Protein AF-X0IQZ0-F1 (afdb_monomer_lite)

Organism: Fusarium odoratissimum (strain NRRL 54006) (NCBI:txid1089451)

Foldseek 3Di:
DDDDDDDDDDDPDPPPDDDDDFQAAPPDFFALCLQVQDFDDADDDDDDDPDAQDDADDPVLVVQLVVCVVVLHQSDPVLQVLLVRVLVRQVVVCVVRVHRQQEFADAEAPGSPDHPCSNVSSCVSNNHHYLAQLPPQQPPDPDPQPSRNFFANHQYLVLLLCVLLVAQDDPPLLGSVNSVVRLVPAAWAWEWEWEAEQFWTKIKTQTGRHSTGHCVPPVPIDIDIDRCLHPVCPVVDVCNLVVLLVVLLVRVLVPDPPDAHQEYTYAYDCSVPPSNVVSNVNSCVSNVNDDPPPDDDDDRDHVVPDDPDDDRHCSNSSSRSVSSSSCSSHPRRHRHDPVSVVVNVVVVVVVVVCLQVQDDWALDLVVVCVSLVPAHWDWDADPVRHITIGGPCPPPPPQQQDWDKAQDPVVNVVRHVQWDWDQDPPRRITTTDDRDPPPLPDDKDWAQDDVVCCVVLCVRPVDWDWDDDPPDRTIITDD

Secondary structure (DSSP, 8-state):
--------------------PPPPBPSSPPPHHHHSPPP-----------SPPPPPPPHHHHHHHHHHHHTT--SSHHHHHHHHHHHHHHHHHHHHTTS---EE--EE---TTS-HHHHHHHHHHTT-EESSGGGSPPP-S-S---TTTT--SSEEHHHHHHHHTT-S--TTTTSHHHHHHHHHHSPPEEEEEEEE-SS-EEEEEEEES-TT-S-SSPTT-EEEEEGGG-GGGSTT-TTHHHHHHHHHHHHHTTSPTTPPP-EEEE-STTTT-HHHHHHHHHHHHHTTSS--TT--S---EEGGGTS----TTTHHHHHHHHHHHHHHHS-TT-BPPTHHHHHHHHHHHHHHHHSS-TT--BSSHHHHHHH-TTS-EEEEE-TTS-EEEEE------TT----EEESSHHHHHHH-TTSEEEE-TTT--EEEE-----------EEESSHHHHHHHHHHHHSS-EEEE-TTSSSEEEE-

Sequence (479 aa):
MRLALLFGLIGSAKASGDYFEPFPTCADCLPASVHDAPGLDSVSRYLPANSPPPPPPSRWEKLRRSFNKKIGRSATPDVGIIATILVSLRDVTSIAVTSPLDRVAVSHFRIQGLAEPDLWDALEYAHIRPWVAAGLPRPKVVLPLPAAGGYPSQLLESYAVFAGHRKGLCKHYKSFWQCAEEQGNVPLETTLVVGITPTDLRGEIIRTRSAFTDLQPRHGDRAFVDLELGLATSEDKPDFWARVTDRLQGFCGTVPEGFRLDTILLTGENATHPAFLQALRSALVGNGYLQRESDSGGKVSFVHEGGAVIDPVFASARGAAQYARWRQEAPIGCEEQDRCEEKRRRQGKHVELRGCLHEELFATEDQCKTYCTANGCTKTKNKDGEERFECDYGERKKGDCSAGIYSGLWQCENRCDGGKCERELGTGDFNCTGCAKEESKCEDGVYDDFDKCFDKCFDNCHQGMCSESAGEDGVTCKC

Radius of gyration: 32.55 Å; chains: 1; bounding box: 83×114×97 Å

pLDDT: mean 73.95, std 19.49, range [26.69, 97.06]

Structure (mmCIF, N/CA/C/O backbone):
data_AF-X0IQZ0-F1
#
_entry.id   AF-X0IQZ0-F1
#
loop_
_atom_site.group_PDB
_atom_site.id
_atom_site.type_symbol
_atom_site.label_atom_id
_atom_site.label_alt_id
_atom_site.label_comp_id
_atom_site.label_asym_id
_atom_site.label_entity_id
_atom_site.label_seq_id
_atom_site.pdbx_PDB_ins_code
_atom_site.Cartn_x
_atom_site.Cartn_y
_atom_site.Cartn_z
_atom_site.occupancy
_atom_site.B_iso_or_equiv
_atom_site.auth_seq_id
_atom_site.auth_comp_id
_atom_site.auth_asym_id
_atom_site.auth_atom_id
_atom_site.pdbx_PDB_model_num
ATOM 1 N N . MET A 1 1 ? -21.103 54.739 -14.583 1.00 32.19 1 MET A N 1
ATOM 2 C CA . MET A 1 1 ? -21.317 55.048 -16.020 1.00 32.19 1 MET A CA 1
ATOM 3 C C . MET A 1 1 ? -19.992 54.806 -16.731 1.00 32.19 1 MET A C 1
ATOM 5 O O . MET A 1 1 ? -19.025 55.355 -16.241 1.00 32.19 1 MET A O 1
ATOM 9 N N . ARG A 1 2 ? -19.787 54.033 -17.800 1.00 30.84 2 ARG A N 1
ATOM 10 C CA . ARG A 1 2 ? -20.546 53.162 -18.724 1.00 30.84 2 ARG A CA 1
ATOM 11 C C . ARG A 1 2 ? -19.474 52.186 -19.274 1.00 30.84 2 ARG A C 1
ATOM 13 O O . ARG A 1 2 ? -18.362 52.625 -19.526 1.00 30.84 2 ARG A O 1
ATOM 20 N N . LEU A 1 3 ? -19.656 50.868 -19.210 1.00 28.95 3 LEU A N 1
ATOM 21 C CA . LEU A 1 3 ? -20.165 50.006 -20.289 1.00 28.95 3 LEU A CA 1
ATOM 22 C C . LEU A 1 3 ? -19.499 50.239 -21.664 1.00 28.95 3 LEU A C 1
ATOM 24 O O . LEU A 1 3 ? -19.819 51.214 -22.337 1.00 28.95 3 LEU A O 1
ATOM 28 N N . ALA A 1 4 ? -18.665 49.291 -22.100 1.00 29.66 4 ALA A N 1
ATOM 29 C CA . ALA A 1 4 ? -18.436 48.987 -23.512 1.00 29.66 4 ALA A CA 1
ATOM 30 C C . ALA A 1 4 ? -18.127 47.486 -23.657 1.00 29.66 4 ALA A C 1
ATOM 32 O O . ALA A 1 4 ? -17.026 47.020 -23.379 1.00 29.66 4 ALA A O 1
ATOM 33 N N . LEU A 1 5 ? -19.175 46.747 -24.024 1.00 32.84 5 LEU A N 1
ATOM 34 C CA . LEU A 1 5 ? -19.163 45.372 -24.510 1.00 32.84 5 LEU A CA 1
ATOM 35 C C . LEU A 1 5 ? -18.523 45.310 -25.899 1.00 32.84 5 LEU A C 1
ATOM 37 O O . LEU A 1 5 ? -18.864 46.129 -26.748 1.00 32.84 5 LEU A O 1
ATOM 41 N N . LEU A 1 6 ? -17.739 44.266 -26.164 1.00 27.91 6 LEU A N 1
ATOM 42 C CA . LEU A 1 6 ? -17.577 43.712 -27.507 1.00 27.91 6 LEU A CA 1
ATOM 43 C C . LEU A 1 6 ? -17.570 42.182 -27.406 1.00 27.91 6 LEU A C 1
ATOM 45 O O . LEU A 1 6 ? -16.614 41.565 -26.947 1.00 27.91 6 LEU A O 1
ATOM 49 N N . PHE A 1 7 ? -18.706 41.604 -27.795 1.00 31.89 7 PHE A N 1
ATOM 50 C CA . PHE A 1 7 ? -18.890 40.187 -28.082 1.00 31.89 7 PHE A CA 1
ATOM 51 C C . PHE A 1 7 ? -18.200 39.848 -29.408 1.00 31.89 7 PHE A C 1
ATOM 53 O O . PHE A 1 7 ? -18.429 40.521 -30.411 1.00 31.89 7 PHE A O 1
ATOM 60 N N . GLY A 1 8 ? -17.417 38.770 -29.415 1.00 26.69 8 GLY A N 1
ATOM 61 C CA . GLY A 1 8 ? -16.809 38.181 -30.605 1.00 26.69 8 GLY A CA 1
ATOM 62 C C . GLY A 1 8 ? -17.030 36.672 -30.623 1.00 26.69 8 GLY A C 1
ATOM 63 O O . GLY A 1 8 ? -16.217 35.923 -30.106 1.00 26.69 8 GLY A O 1
ATOM 64 N N . LEU A 1 9 ? -18.193 36.296 -31.153 1.00 28.69 9 LEU A N 1
ATOM 65 C CA . LEU A 1 9 ? -18.559 35.086 -31.898 1.00 28.69 9 LEU A CA 1
ATOM 66 C C . LEU A 1 9 ? -17.862 33.734 -31.620 1.00 28.69 9 LEU A C 1
ATOM 68 O O . LEU A 1 9 ? -16.687 33.503 -31.879 1.00 28.69 9 LEU A O 1
ATOM 72 N N . ILE A 1 10 ? -18.744 32.810 -31.241 1.00 35.06 10 ILE A N 1
ATOM 73 C CA . ILE A 1 10 ? -18.698 31.348 -31.279 1.00 35.06 10 ILE A CA 1
ATOM 74 C C . ILE A 1 10 ? -18.088 30.823 -32.589 1.00 35.06 10 ILE A C 1
ATOM 76 O O . ILE A 1 10 ? -18.649 31.009 -33.667 1.00 35.06 10 ILE A O 1
ATOM 80 N N . GLY A 1 11 ? -16.993 30.076 -32.460 1.00 26.88 11 GLY A N 1
ATOM 81 C CA . GLY A 1 11 ? -16.549 29.084 -33.432 1.00 26.88 11 GLY A CA 1
ATOM 82 C C . GLY A 1 11 ? -16.586 27.707 -32.779 1.00 26.88 11 GLY A C 1
ATOM 83 O O . GLY A 1 11 ? -15.678 27.341 -32.039 1.00 26.88 11 GLY A O 1
ATOM 84 N N . SER A 1 12 ? -17.655 26.950 -33.024 1.00 39.38 12 SER A N 1
ATOM 85 C CA . SER A 1 12 ? -17.732 25.525 -32.703 1.00 39.38 12 SER A CA 1
ATOM 86 C C . SER A 1 12 ? -16.784 24.753 -33.620 1.00 39.38 12 SER A C 1
ATOM 88 O O . SER A 1 12 ? -17.169 24.337 -34.710 1.00 39.38 12 SER A O 1
ATOM 90 N N . ALA A 1 13 ? -15.541 24.561 -33.187 1.00 31.16 13 ALA A N 1
ATOM 91 C CA . ALA A 1 13 ? -14.642 23.594 -33.795 1.00 31.16 13 ALA A CA 1
ATOM 92 C C . ALA A 1 13 ? -14.794 22.254 -33.065 1.00 31.16 13 ALA A C 1
ATOM 94 O O . ALA A 1 13 ? -14.517 22.139 -31.872 1.00 31.16 13 ALA A O 1
ATOM 95 N N . LYS A 1 14 ? -15.258 21.240 -33.802 1.00 36.72 14 LYS A N 1
ATOM 96 C CA . LYS A 1 14 ? -15.068 19.824 -33.480 1.00 36.72 14 LYS A CA 1
ATOM 97 C C . LYS A 1 14 ? -13.579 19.585 -33.207 1.00 36.72 14 LYS A C 1
ATOM 99 O O . LYS A 1 14 ? -12.796 19.478 -34.144 1.00 36.72 14 LYS A O 1
ATOM 104 N N . ALA A 1 15 ? -13.200 19.491 -31.938 1.00 33.06 15 ALA A N 1
ATOM 105 C CA . ALA A 1 15 ? -11.916 18.941 -31.526 1.00 33.06 15 ALA A CA 1
ATOM 106 C C . ALA A 1 15 ? -12.043 17.411 -31.511 1.00 33.06 15 ALA A C 1
ATOM 108 O O . ALA A 1 15 ? -12.251 16.789 -30.475 1.00 33.06 15 ALA A O 1
ATOM 109 N N . SER A 1 16 ? -12.012 16.814 -32.698 1.00 43.94 16 SER A N 1
ATOM 110 C CA . SER A 1 16 ? -11.821 15.378 -32.881 1.00 43.94 16 SER A CA 1
ATOM 111 C C . SER A 1 16 ? -10.719 15.207 -33.916 1.00 43.94 16 SER A C 1
ATOM 113 O O . SER A 1 16 ? -10.954 15.528 -35.081 1.00 43.94 16 SER A O 1
ATOM 115 N N . GLY A 1 17 ? -9.548 14.714 -33.513 1.00 35.25 17 GLY A N 1
ATOM 116 C CA . GLY A 1 17 ? -8.636 14.101 -34.480 1.00 35.25 17 GLY A CA 1
ATOM 117 C C . GLY A 1 17 ? -7.139 14.327 -34.322 1.00 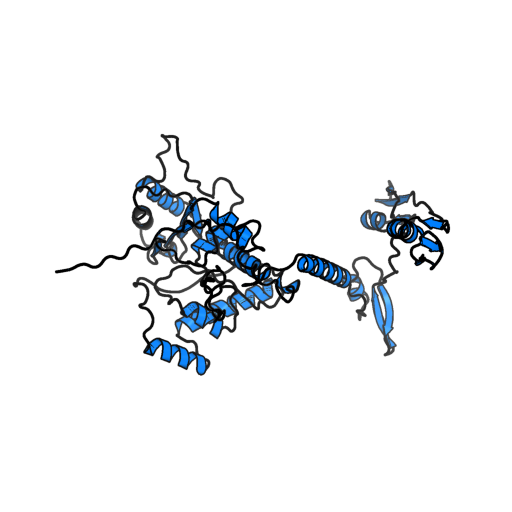35.25 17 GLY A C 1
ATOM 118 O O . GLY A 1 17 ? -6.409 13.611 -34.992 1.00 35.25 17 GLY A O 1
ATOM 119 N N . ASP A 1 18 ? -6.657 15.210 -33.446 1.00 31.75 18 ASP A N 1
ATOM 120 C CA . ASP A 1 18 ? -5.205 15.353 -33.267 1.00 31.75 18 ASP A CA 1
ATOM 121 C C . ASP A 1 18 ? -4.744 14.473 -32.106 1.00 31.75 18 ASP A C 1
ATOM 123 O O . ASP A 1 18 ? -4.726 14.866 -30.938 1.00 31.75 18 ASP A O 1
ATOM 127 N N . TYR A 1 19 ? -4.465 13.219 -32.469 1.00 38.78 19 TYR A N 1
ATOM 128 C CA . TYR A 1 19 ? -3.797 12.220 -31.648 1.00 38.78 19 TYR A CA 1
ATOM 129 C C . TYR A 1 19 ? -2.586 12.849 -30.950 1.00 38.78 19 TYR A C 1
ATOM 131 O O . TYR A 1 19 ? -1.644 13.303 -31.598 1.00 38.78 19 TYR A O 1
ATOM 139 N N . PHE A 1 20 ? -2.628 12.850 -29.617 1.00 41.50 20 PHE A N 1
ATOM 140 C CA . PHE A 1 20 ? -1.457 13.035 -28.768 1.00 41.50 20 PHE A CA 1
ATOM 141 C C . PHE A 1 20 ? -0.321 12.161 -29.314 1.00 41.50 20 PHE A C 1
ATOM 143 O O . PHE A 1 20 ? -0.523 10.959 -29.508 1.00 41.50 20 PHE A O 1
ATOM 150 N N . GLU A 1 21 ? 0.845 12.756 -29.580 1.00 40.72 21 GLU A N 1
ATOM 151 C CA . GLU A 1 21 ? 2.030 12.000 -29.986 1.00 40.72 21 GLU A CA 1
ATOM 152 C C . GLU A 1 21 ? 2.245 10.833 -29.002 1.00 40.72 21 GLU A C 1
ATOM 154 O O . GLU A 1 21 ? 2.189 11.045 -27.781 1.00 40.72 21 GLU A O 1
ATOM 159 N N . PRO A 1 22 ? 2.433 9.594 -29.495 1.00 52.38 22 PRO A N 1
ATOM 160 C CA . PRO A 1 22 ? 2.666 8.450 -28.628 1.00 52.38 22 PRO A CA 1
ATOM 161 C C . PRO A 1 22 ? 3.903 8.714 -27.767 1.00 52.38 22 PRO A C 1
ATOM 163 O O . PRO A 1 22 ? 4.836 9.401 -28.191 1.00 52.38 22 PRO A O 1
ATOM 166 N N . PHE A 1 23 ? 3.919 8.170 -26.545 1.00 46.62 23 PHE A N 1
ATOM 167 C CA . PHE A 1 23 ? 5.141 8.160 -25.744 1.00 46.62 23 PHE A CA 1
ATOM 168 C C . PHE A 1 23 ? 6.299 7.652 -26.616 1.00 46.62 23 PHE A C 1
ATOM 170 O O . PHE A 1 23 ? 6.094 6.728 -27.408 1.00 46.62 23 PHE A O 1
ATOM 177 N N . PRO A 1 24 ? 7.505 8.237 -26.507 1.00 52.47 24 PRO A N 1
ATOM 178 C CA . PRO A 1 24 ? 8.628 7.772 -27.303 1.00 52.47 24 PRO A CA 1
ATOM 179 C C . PRO A 1 24 ? 8.829 6.280 -27.040 1.00 52.47 24 PRO A C 1
ATOM 181 O O . PRO A 1 24 ? 8.778 5.833 -25.896 1.00 52.47 24 PRO A O 1
ATOM 184 N N . THR A 1 25 ? 9.046 5.487 -28.085 1.00 58.09 25 THR A N 1
ATOM 185 C CA . THR A 1 25 ? 9.381 4.076 -27.886 1.00 58.09 25 THR A CA 1
ATOM 186 C C . THR A 1 25 ? 10.684 3.977 -27.106 1.00 58.09 25 THR A C 1
ATOM 188 O O . THR A 1 25 ? 11.602 4.761 -27.366 1.00 58.09 25 THR A O 1
ATOM 191 N N . CYS A 1 26 ? 10.788 3.034 -26.167 1.00 63.12 26 CYS A N 1
ATOM 192 C CA . CYS A 1 26 ? 12.007 2.888 -25.374 1.00 63.12 26 CYS A CA 1
ATOM 193 C C . CYS A 1 26 ? 13.210 2.693 -26.312 1.00 63.12 26 CYS A C 1
ATOM 195 O O . CYS A 1 26 ? 13.163 1.861 -27.224 1.00 63.12 26 CYS A O 1
ATOM 197 N N . ALA A 1 27 ? 14.268 3.488 -26.113 1.00 60.00 27 ALA A N 1
ATOM 198 C CA . ALA A 1 27 ? 15.468 3.430 -26.952 1.00 60.00 27 ALA A CA 1
ATOM 199 C C . ALA A 1 27 ? 16.106 2.031 -26.911 1.00 60.00 27 ALA A C 1
ATOM 201 O O . ALA A 1 27 ? 16.508 1.504 -27.947 1.00 60.00 27 ALA A O 1
ATOM 202 N N . ASP A 1 28 ? 16.075 1.406 -25.731 1.00 67.69 28 ASP A N 1
ATOM 203 C CA . ASP A 1 28 ? 16.585 0.068 -25.469 1.00 67.69 28 ASP A CA 1
ATOM 204 C C . ASP A 1 28 ? 15.523 -0.808 -24.796 1.00 67.69 28 ASP A C 1
ATOM 206 O O . ASP A 1 28 ? 14.676 -0.326 -24.042 1.00 67.69 28 ASP A O 1
ATOM 210 N N . CYS A 1 29 ? 15.590 -2.111 -25.068 1.00 69.94 29 CYS A N 1
ATOM 211 C CA . CYS A 1 29 ? 14.777 -3.118 -24.392 1.00 69.94 29 CYS A CA 1
ATOM 212 C C . CYS A 1 29 ? 15.381 -3.431 -23.022 1.00 69.94 29 CYS A C 1
ATOM 214 O O . CYS A 1 29 ? 16.599 -3.610 -22.927 1.00 69.94 29 CYS A O 1
ATOM 216 N N . LEU A 1 30 ? 14.558 -3.567 -21.981 1.00 63.56 30 LEU A N 1
ATOM 217 C CA . LEU A 1 30 ? 15.073 -3.978 -20.677 1.00 63.56 30 LEU A CA 1
ATOM 218 C C . LEU A 1 30 ? 15.589 -5.432 -20.719 1.00 63.56 30 LEU A C 1
ATOM 220 O O . LEU A 1 30 ? 14.926 -6.301 -21.300 1.00 63.56 30 LEU A O 1
ATOM 224 N N . PRO A 1 31 ? 16.766 -5.718 -20.122 1.00 59.88 31 PRO A N 1
ATOM 225 C CA . PRO A 1 31 ? 17.346 -7.059 -20.111 1.00 59.88 31 PRO A CA 1
ATOM 226 C C . PRO A 1 31 ? 16.483 -8.039 -19.303 1.00 59.88 31 PRO A C 1
ATOM 228 O O . PRO A 1 31 ? 15.840 -7.647 -18.328 1.00 59.88 31 PRO A O 1
ATOM 231 N N . ALA A 1 32 ? 16.511 -9.324 -19.678 1.00 58.88 32 ALA A N 1
ATOM 232 C CA . ALA A 1 32 ? 15.705 -10.375 -19.039 1.00 58.88 32 ALA A CA 1
ATOM 233 C C . ALA A 1 32 ? 15.892 -10.439 -17.509 1.00 58.88 32 ALA A C 1
ATOM 235 O O . ALA A 1 32 ? 14.921 -10.559 -16.774 1.00 58.88 32 ALA A O 1
ATOM 236 N N . SER A 1 33 ? 17.113 -10.222 -17.008 1.00 52.53 33 SER A N 1
ATOM 237 C CA . SER A 1 33 ? 17.410 -10.207 -15.566 1.00 52.53 33 SER A CA 1
ATOM 238 C C . SER A 1 33 ? 16.674 -9.120 -14.772 1.00 52.53 33 SER A C 1
ATOM 240 O O . SER A 1 33 ? 16.460 -9.277 -13.574 1.00 52.53 33 SER A O 1
ATOM 242 N N . VAL A 1 34 ? 16.293 -8.016 -15.419 1.00 54.12 34 VAL A N 1
ATOM 243 C CA . VAL A 1 34 ? 15.504 -6.937 -14.802 1.00 54.12 34 VAL A CA 1
ATOM 244 C C . VAL A 1 34 ? 14.005 -7.198 -14.959 1.00 54.12 34 VAL A C 1
ATOM 246 O O . VAL A 1 34 ? 13.234 -6.784 -14.098 1.00 54.12 34 VAL A O 1
ATOM 249 N N . HIS A 1 35 ? 13.606 -7.883 -16.033 1.00 54.59 35 HIS A N 1
ATOM 250 C CA . HIS A 1 35 ? 12.218 -8.231 -16.343 1.00 54.59 35 HIS A CA 1
ATOM 251 C C . HIS A 1 35 ? 11.691 -9.400 -15.490 1.00 54.59 35 HIS A C 1
ATOM 253 O O . HIS A 1 35 ? 10.546 -9.367 -15.052 1.00 54.59 35 HIS A O 1
ATOM 259 N N . ASP A 1 36 ? 12.529 -10.402 -15.214 1.00 51.91 36 ASP A N 1
ATOM 260 C CA . ASP A 1 36 ? 12.123 -11.668 -14.584 1.00 51.91 36 ASP A CA 1
ATOM 261 C C . ASP A 1 36 ? 12.418 -11.725 -13.071 1.00 51.91 36 ASP A C 1
ATOM 263 O O . ASP A 1 36 ? 12.417 -12.798 -12.465 1.00 51.91 36 ASP A O 1
ATOM 267 N N . ALA A 1 37 ? 12.694 -10.582 -12.435 1.00 43.38 37 ALA A N 1
ATOM 268 C CA . ALA A 1 37 ? 13.040 -10.542 -11.018 1.00 43.38 37 ALA A CA 1
ATOM 269 C C . ALA A 1 37 ? 11.845 -10.973 -10.130 1.00 43.38 37 ALA A C 1
ATOM 271 O O . ALA A 1 37 ? 10.751 -10.412 -10.252 1.00 43.38 37 ALA A O 1
ATOM 272 N N . PRO A 1 38 ? 12.027 -11.934 -9.205 1.00 38.34 38 PRO A N 1
ATOM 273 C CA . PRO A 1 38 ? 10.957 -12.392 -8.322 1.00 38.34 38 PRO A CA 1
ATOM 274 C C . PRO A 1 38 ? 10.583 -11.321 -7.284 1.00 38.34 38 PRO A C 1
ATOM 276 O O . PRO A 1 38 ? 11.445 -10.649 -6.718 1.00 38.34 38 PRO A O 1
ATOM 279 N N . GLY A 1 39 ? 9.284 -11.174 -7.004 1.00 31.81 39 GLY A N 1
ATOM 280 C CA . GLY A 1 39 ? 8.774 -10.328 -5.920 1.00 31.81 39 GLY A CA 1
ATOM 281 C C . GLY A 1 39 ? 8.557 -11.136 -4.640 1.00 31.81 39 GLY A C 1
ATOM 282 O O . GLY A 1 39 ? 7.857 -12.144 -4.698 1.00 31.81 39 GLY A O 1
ATOM 283 N N . LEU A 1 40 ? 9.140 -10.709 -3.512 1.00 34.69 40 LEU A N 1
ATOM 284 C CA . LEU A 1 40 ? 8.998 -11.362 -2.198 1.00 34.69 40 LEU A CA 1
ATOM 285 C C . LEU A 1 40 ? 8.997 -10.361 -1.021 1.00 34.69 40 LEU A C 1
ATOM 287 O O . LEU A 1 40 ? 9.426 -9.215 -1.158 1.00 34.69 40 LEU A O 1
ATOM 291 N N . ASP A 1 41 ? 8.473 -10.842 0.111 1.00 31.88 41 ASP A N 1
ATOM 292 C CA . ASP A 1 41 ? 7.690 -10.127 1.132 1.00 31.88 41 ASP A CA 1
ATOM 293 C C . ASP A 1 41 ? 8.455 -9.429 2.287 1.00 31.88 41 ASP A C 1
ATOM 295 O O . ASP A 1 41 ? 9.661 -9.590 2.467 1.00 31.88 41 ASP A O 1
ATOM 299 N N . SER A 1 42 ? 7.719 -8.630 3.079 1.00 31.33 42 SER A N 1
ATOM 300 C CA . SER A 1 42 ? 8.212 -7.643 4.064 1.00 31.33 42 SER A CA 1
ATOM 301 C C . SER A 1 42 ? 7.882 -7.948 5.540 1.00 31.33 42 SER A C 1
ATOM 303 O O . SER A 1 42 ? 6.862 -8.563 5.832 1.00 31.33 42 SER A O 1
ATOM 305 N N . VAL A 1 43 ? 8.674 -7.382 6.469 1.00 29.33 43 VAL A N 1
ATOM 306 C CA . VAL A 1 43 ? 8.454 -7.325 7.937 1.00 29.33 43 VAL A CA 1
ATOM 307 C C . VAL A 1 43 ? 8.307 -5.859 8.379 1.00 29.33 43 VAL A C 1
ATOM 309 O O . VAL A 1 43 ? 9.049 -5.009 7.890 1.00 29.33 43 VAL A O 1
ATOM 312 N N . SER A 1 44 ? 7.406 -5.551 9.323 1.00 29.89 44 SER A N 1
ATOM 313 C CA . SER A 1 44 ? 7.211 -4.196 9.876 1.00 29.89 44 SER A CA 1
ATOM 314 C C . SER A 1 44 ? 7.350 -4.172 11.405 1.00 29.89 44 SER A C 1
ATOM 316 O O . SER A 1 44 ? 6.785 -5.024 12.092 1.00 29.89 44 SER A O 1
ATOM 318 N N . ARG A 1 45 ? 8.110 -3.216 11.967 1.00 29.47 45 ARG A N 1
ATOM 319 C CA . ARG A 1 45 ? 8.109 -2.917 13.413 1.00 29.47 45 ARG A CA 1
ATOM 320 C C . ARG A 1 45 ? 8.649 -1.506 13.720 1.00 29.47 45 ARG A C 1
ATOM 322 O O . ARG A 1 45 ? 9.688 -1.122 13.196 1.00 29.47 45 ARG A O 1
ATOM 329 N N . TYR A 1 46 ? 7.965 -0.827 14.650 1.00 33.62 46 TYR A N 1
ATOM 330 C CA . TYR A 1 46 ? 8.291 0.434 15.351 1.00 33.62 46 TYR A CA 1
ATOM 331 C C . TYR A 1 46 ? 8.108 1.767 14.609 1.00 33.62 46 TYR A C 1
ATOM 333 O O . TYR A 1 46 ? 9.012 2.199 13.911 1.00 33.62 46 TYR A O 1
ATOM 341 N N . LEU A 1 47 ? 7.023 2.491 14.926 1.00 33.03 47 LEU A N 1
ATOM 342 C CA . LEU A 1 47 ? 6.987 3.959 15.081 1.00 33.03 47 LEU A CA 1
ATOM 343 C C . LEU A 1 47 ? 5.823 4.353 16.029 1.00 33.03 47 LEU A C 1
ATOM 345 O O . LEU A 1 47 ? 4.744 3.772 15.916 1.00 33.03 47 LEU A O 1
ATOM 349 N N . PRO A 1 48 ? 5.994 5.324 16.946 1.00 33.31 48 PRO A N 1
ATOM 350 C CA . PRO A 1 48 ? 4.915 5.845 17.791 1.00 33.31 48 PRO A CA 1
ATOM 351 C C . PRO A 1 48 ? 4.175 7.015 17.107 1.00 33.31 48 PRO A C 1
ATOM 353 O O . PRO A 1 48 ? 4.808 7.883 16.512 1.00 33.31 48 PRO A O 1
ATOM 356 N N . ALA A 1 49 ? 2.842 7.076 17.194 1.00 38.50 49 ALA A N 1
ATOM 357 C CA . ALA A 1 49 ? 2.028 8.145 16.607 1.00 38.50 49 ALA A CA 1
ATOM 358 C C . ALA A 1 49 ? 0.610 8.223 17.209 1.00 38.50 49 ALA A C 1
ATOM 360 O O . ALA A 1 49 ? -0.275 7.468 16.830 1.00 38.50 49 ALA A O 1
ATOM 361 N N . ASN A 1 50 ? 0.396 9.214 18.077 1.00 35.00 50 ASN A N 1
ATOM 362 C CA . ASN A 1 50 ? -0.905 9.842 18.340 1.00 35.00 50 ASN A CA 1
ATOM 363 C C . ASN A 1 50 ? -0.694 11.366 18.253 1.00 35.00 50 ASN A C 1
ATOM 365 O O . ASN A 1 50 ? -0.711 12.084 19.250 1.00 35.00 50 ASN A O 1
ATOM 369 N N . SER A 1 51 ? -0.354 11.877 17.070 1.00 37.69 51 SER A N 1
ATOM 370 C CA . SER A 1 51 ? -0.092 13.306 16.842 1.00 37.69 51 SER A CA 1
ATOM 371 C C . SER A 1 51 ? -0.559 13.694 15.448 1.00 37.69 51 SER A C 1
ATOM 373 O O . SER A 1 51 ? -0.368 12.886 14.550 1.00 37.69 51 SER A O 1
ATOM 375 N N . PRO A 1 52 ? -1.133 14.896 15.242 1.00 50.88 52 PRO A N 1
ATOM 376 C CA . PRO A 1 52 ? -1.554 15.349 13.916 1.00 50.88 52 PRO A CA 1
ATOM 377 C C . PRO A 1 52 ? -0.410 15.210 12.898 1.00 50.88 52 PRO A C 1
ATOM 379 O O . PRO A 1 52 ? 0.752 15.304 13.305 1.00 50.88 52 PRO A O 1
ATOM 382 N N . PRO A 1 53 ? -0.713 15.010 11.596 1.00 56.97 53 PRO A N 1
ATOM 383 C CA . PRO A 1 53 ? 0.321 14.898 10.568 1.00 56.97 53 PRO A CA 1
ATOM 384 C C . PRO A 1 53 ? 1.317 16.055 10.714 1.00 56.97 53 PRO A C 1
ATOM 386 O O . PRO A 1 53 ? 0.864 17.194 10.906 1.00 56.97 53 PRO A O 1
ATOM 389 N N . PRO A 1 54 ? 2.642 15.800 10.671 1.00 65.19 54 PRO A N 1
ATOM 390 C CA . PRO A 1 54 ? 3.625 16.829 10.918 1.00 65.19 54 PRO A CA 1
ATOM 391 C C . PRO A 1 54 ? 3.378 17.966 9.933 1.00 65.19 54 PRO A C 1
ATOM 393 O O . PRO A 1 54 ? 3.106 17.715 8.751 1.00 65.19 54 PRO A O 1
ATOM 396 N N . PRO A 1 55 ? 3.456 19.225 10.394 1.00 73.38 55 PRO A N 1
ATOM 397 C CA . PRO A 1 55 ? 3.408 20.343 9.477 1.00 73.38 55 PRO A CA 1
ATOM 398 C C . PRO A 1 55 ? 4.509 20.169 8.421 1.00 73.38 55 PRO A C 1
ATOM 400 O O . PRO A 1 55 ? 5.560 19.582 8.707 1.00 73.38 55 PRO A O 1
ATOM 403 N N . PRO A 1 56 ? 4.296 20.675 7.195 1.00 76.81 56 PRO A N 1
ATOM 404 C CA . PRO A 1 56 ? 5.325 20.618 6.171 1.00 76.81 56 PRO A CA 1
ATOM 405 C C . PRO A 1 56 ? 6.624 21.220 6.725 1.00 76.81 56 PRO A C 1
ATOM 407 O O . PRO A 1 56 ? 6.574 22.273 7.371 1.00 76.81 56 PRO A O 1
ATOM 410 N N . PRO A 1 57 ? 7.785 20.589 6.469 1.00 79.88 57 PRO A N 1
ATOM 411 C CA . PRO A 1 57 ? 9.023 20.995 7.109 1.00 79.88 57 PRO A CA 1
ATOM 412 C C . PRO A 1 57 ? 9.343 22.449 6.770 1.00 79.88 57 PRO A C 1
ATOM 414 O O . PRO A 1 57 ? 9.271 22.886 5.611 1.00 79.88 57 PRO A O 1
ATOM 417 N N . SER A 1 58 ? 9.720 23.199 7.798 1.00 86.62 58 SER A N 1
ATOM 418 C CA . SER A 1 58 ? 10.172 24.578 7.696 1.00 86.62 58 SER A CA 1
ATOM 419 C C . SER A 1 58 ? 11.406 24.687 6.794 1.00 86.62 58 SER A C 1
ATOM 421 O O . SER A 1 58 ? 12.127 23.719 6.531 1.00 86.62 58 SER A O 1
ATOM 423 N N . ARG A 1 59 ? 11.701 25.902 6.312 1.00 88.25 59 ARG A N 1
ATOM 424 C CA . ARG A 1 59 ? 12.903 26.145 5.491 1.00 88.25 59 ARG A CA 1
ATOM 425 C C . ARG A 1 59 ? 14.188 25.727 6.216 1.00 88.25 59 ARG A C 1
ATOM 427 O O . ARG A 1 59 ? 15.084 25.180 5.580 1.00 88.25 59 ARG A O 1
ATOM 434 N N . TRP A 1 60 ? 14.252 25.946 7.529 1.00 89.50 60 TRP A N 1
ATOM 435 C CA . TRP A 1 60 ? 15.386 25.557 8.366 1.00 89.50 60 TRP A CA 1
ATOM 436 C C . TRP A 1 60 ? 15.531 24.044 8.494 1.00 89.50 60 TRP A C 1
ATOM 438 O O . TRP A 1 60 ? 16.640 23.531 8.368 1.00 89.50 60 TRP A O 1
ATOM 448 N N . GLU A 1 61 ? 14.431 23.315 8.677 1.00 87.56 61 GLU A N 1
ATOM 449 C CA . GLU A 1 61 ? 14.460 21.849 8.715 1.00 87.56 61 GLU A CA 1
ATOM 450 C C . GLU A 1 61 ? 14.889 21.269 7.371 1.00 87.56 61 GLU A C 1
ATOM 452 O O . GLU A 1 61 ? 15.749 20.394 7.333 1.00 87.56 61 GLU A O 1
ATOM 457 N N . LYS A 1 62 ? 14.383 21.809 6.256 1.00 88.12 62 LYS A N 1
ATOM 458 C CA . LYS A 1 62 ? 14.836 21.422 4.910 1.00 88.12 62 LYS A CA 1
ATOM 459 C C . LYS A 1 62 ? 16.337 21.658 4.727 1.00 88.12 62 LYS A C 1
ATOM 461 O O . LYS A 1 62 ? 17.035 20.788 4.207 1.00 88.12 62 LYS A O 1
ATOM 466 N N . LEU A 1 63 ? 16.845 22.805 5.187 1.00 90.50 63 LEU A N 1
ATOM 467 C CA . LEU A 1 63 ? 18.272 23.129 5.136 1.00 90.50 63 LEU A CA 1
ATOM 468 C C . LEU A 1 63 ? 19.098 22.159 5.992 1.00 90.50 63 LEU A C 1
ATOM 470 O O . LEU A 1 63 ? 20.105 21.637 5.520 1.00 90.50 63 LEU A O 1
ATOM 474 N N . ARG A 1 64 ? 18.654 21.872 7.222 1.00 90.69 64 ARG A N 1
ATOM 475 C CA . ARG A 1 64 ? 19.315 20.935 8.140 1.00 90.69 64 ARG A CA 1
ATOM 476 C C . ARG A 1 64 ? 19.353 19.519 7.570 1.00 90.69 64 ARG A C 1
ATOM 478 O O . ARG A 1 64 ? 20.409 18.896 7.591 1.00 90.69 64 ARG A O 1
ATOM 485 N N . ARG A 1 65 ? 18.238 19.036 7.010 1.00 90.31 65 ARG A N 1
ATOM 486 C CA . ARG A 1 65 ? 18.162 17.740 6.316 1.00 90.31 65 ARG A CA 1
ATOM 487 C C . ARG A 1 65 ? 19.145 17.689 5.151 1.00 90.31 65 ARG A C 1
ATOM 489 O O . ARG A 1 65 ? 19.928 16.753 5.056 1.00 90.31 65 ARG A O 1
ATOM 496 N N . SER A 1 66 ? 19.163 18.726 4.309 1.00 89.38 66 SER A N 1
ATOM 497 C CA . SER A 1 66 ? 20.104 18.826 3.186 1.00 89.38 66 SER A CA 1
ATOM 498 C C . SER A 1 66 ? 21.566 18.826 3.646 1.00 89.38 66 SER A C 1
ATOM 500 O O . SER A 1 66 ? 22.397 18.146 3.048 1.00 89.38 66 SER A O 1
ATOM 502 N N . PHE A 1 67 ? 21.885 19.543 4.726 1.00 92.88 67 PHE A N 1
ATOM 503 C CA . PHE A 1 67 ? 23.227 19.557 5.302 1.00 92.88 67 PHE A CA 1
ATOM 504 C C . PHE A 1 67 ? 23.632 18.181 5.840 1.00 92.88 67 PHE A C 1
ATOM 506 O O . PHE A 1 67 ? 24.709 17.705 5.492 1.00 92.88 67 PHE A O 1
ATOM 513 N N . ASN A 1 68 ? 22.760 17.518 6.609 1.00 92.44 68 ASN A N 1
ATOM 514 C CA . ASN A 1 68 ? 23.001 16.168 7.127 1.00 92.44 68 ASN A CA 1
ATOM 515 C C . ASN A 1 68 ? 23.312 15.176 5.998 1.00 92.44 68 ASN A C 1
ATOM 517 O O . ASN A 1 68 ? 24.315 14.470 6.072 1.00 92.44 68 ASN A O 1
ATOM 521 N N . LYS A 1 69 ? 22.524 15.197 4.916 1.00 90.38 69 LYS A N 1
ATOM 522 C CA . LYS A 1 69 ? 22.771 14.360 3.734 1.00 90.38 69 LYS A CA 1
ATOM 523 C C . LYS A 1 69 ? 24.133 14.639 3.095 1.00 90.38 69 LYS A C 1
ATOM 525 O O . LYS A 1 69 ? 24.869 13.707 2.793 1.00 90.38 69 LYS A O 1
ATOM 530 N N . LYS A 1 70 ? 24.509 15.916 2.937 1.00 90.88 70 LYS A N 1
ATOM 531 C CA . LYS A 1 70 ? 25.805 16.309 2.346 1.00 90.88 70 LYS A CA 1
ATOM 532 C C . LYS A 1 70 ? 27.012 15.805 3.134 1.00 90.88 70 LYS A C 1
ATOM 534 O O . LYS A 1 70 ? 28.052 15.563 2.534 1.00 90.88 70 LYS A O 1
ATOM 539 N N . ILE A 1 71 ? 26.886 15.657 4.451 1.00 93.62 71 ILE A N 1
ATOM 540 C CA . ILE A 1 71 ? 27.947 15.116 5.314 1.00 93.62 71 ILE A CA 1
ATOM 541 C C . ILE A 1 71 ? 27.820 13.598 5.541 1.00 93.62 71 ILE A C 1
ATOM 543 O O . ILE A 1 71 ? 28.478 13.066 6.431 1.00 93.62 71 ILE A O 1
ATOM 547 N N . GLY A 1 72 ? 26.963 12.904 4.780 1.00 88.75 72 GLY A N 1
ATOM 548 C CA . GLY A 1 72 ? 26.782 11.451 4.865 1.00 88.75 72 GLY A CA 1
ATOM 549 C C . GLY A 1 72 ? 26.040 10.967 6.115 1.00 88.75 72 GLY A C 1
ATOM 550 O O . GLY A 1 72 ? 26.209 9.822 6.523 1.00 88.75 72 GLY A O 1
ATOM 551 N N . ARG A 1 73 ? 25.239 11.824 6.760 1.00 92.25 73 ARG A N 1
ATOM 552 C CA . ARG A 1 73 ? 24.376 11.462 7.898 1.00 92.25 73 ARG A CA 1
ATOM 553 C C . ARG A 1 73 ? 22.925 11.316 7.449 1.00 92.25 73 ARG A C 1
ATOM 555 O O . ARG A 1 73 ? 22.503 11.954 6.483 1.00 92.25 73 ARG A O 1
ATOM 562 N N . SER A 1 74 ? 22.144 10.533 8.193 1.00 92.62 74 SER A N 1
ATOM 563 C CA . SER A 1 74 ? 20.696 10.472 7.996 1.00 92.62 74 SER A CA 1
ATOM 564 C C . SER A 1 74 ? 20.068 11.859 8.172 1.00 92.62 74 SER A C 1
ATOM 566 O O . SER A 1 74 ? 20.513 12.680 8.982 1.00 92.62 74 SER A O 1
ATOM 568 N N . ALA A 1 75 ? 19.032 12.149 7.384 1.00 88.94 75 ALA A N 1
ATOM 569 C CA . ALA A 1 75 ? 18.379 13.457 7.402 1.00 88.94 75 ALA A CA 1
ATOM 570 C C . ALA A 1 75 ? 17.771 13.778 8.781 1.00 88.94 75 ALA A C 1
ATOM 572 O O . ALA A 1 75 ? 17.896 14.909 9.263 1.00 88.94 75 ALA A O 1
ATOM 573 N N . THR A 1 76 ? 17.195 12.764 9.430 1.00 89.62 76 THR A N 1
ATOM 574 C CA . THR A 1 76 ? 16.709 12.751 10.817 1.00 89.62 76 THR A CA 1
ATOM 575 C C . THR A 1 76 ? 17.095 11.418 11.491 1.00 89.62 76 THR A C 1
ATOM 577 O O . THR A 1 76 ? 17.480 10.472 10.795 1.00 89.62 76 THR A O 1
ATOM 580 N N . PRO A 1 77 ? 17.014 11.301 12.831 1.00 89.06 77 PRO A N 1
ATOM 581 C CA . PRO A 1 77 ? 17.206 10.018 13.512 1.00 89.06 77 PRO A CA 1
ATOM 582 C C . PRO A 1 77 ? 16.251 8.924 13.011 1.00 89.06 77 PRO A C 1
ATOM 584 O O . PRO A 1 77 ? 16.706 7.822 12.711 1.00 89.06 77 PRO A O 1
ATOM 587 N N . ASP A 1 78 ? 14.971 9.254 12.818 1.00 87.56 78 ASP A N 1
ATOM 588 C CA . ASP A 1 78 ? 13.947 8.310 12.343 1.00 87.56 78 ASP A CA 1
ATOM 589 C C . ASP A 1 78 ? 14.255 7.794 10.933 1.00 87.56 78 ASP A C 1
ATOM 591 O O . ASP A 1 78 ? 14.158 6.598 10.668 1.00 87.56 78 ASP A O 1
ATOM 595 N N . VAL A 1 79 ? 14.751 8.670 10.051 1.00 90.50 79 VAL A N 1
ATOM 596 C CA . VAL A 1 79 ? 15.254 8.288 8.721 1.00 90.50 79 VAL A CA 1
ATOM 597 C C . VAL A 1 79 ? 16.367 7.239 8.820 1.00 90.50 79 VAL A C 1
ATOM 599 O O . VAL A 1 79 ? 16.414 6.318 8.009 1.00 90.50 79 VAL A O 1
ATOM 602 N N . GLY A 1 80 ? 17.250 7.342 9.819 1.00 91.88 80 GLY A N 1
ATOM 603 C CA . GLY A 1 80 ? 18.307 6.352 10.053 1.00 91.88 80 GLY A CA 1
ATOM 604 C C . GLY A 1 80 ? 17.766 4.985 10.485 1.00 91.88 80 GLY A C 1
ATOM 605 O O . GLY A 1 80 ? 18.257 3.954 10.024 1.00 91.88 80 GLY A O 1
ATOM 606 N N . ILE A 1 81 ? 16.726 4.969 11.324 1.00 91.56 81 ILE A N 1
ATOM 607 C CA . ILE A 1 81 ? 16.049 3.737 11.756 1.00 91.56 81 ILE A CA 1
ATOM 608 C C . ILE A 1 81 ? 15.378 3.064 10.555 1.00 91.56 81 ILE A C 1
ATOM 610 O O . ILE A 1 81 ? 15.623 1.887 10.295 1.00 91.56 81 ILE A O 1
ATOM 614 N N . ILE A 1 82 ? 14.600 3.824 9.779 1.00 90.94 82 ILE A N 1
ATOM 615 C CA . ILE A 1 82 ? 13.915 3.319 8.582 1.00 90.94 82 ILE A CA 1
ATOM 616 C C . ILE A 1 82 ? 14.934 2.773 7.576 1.00 90.94 82 ILE A C 1
ATOM 618 O O . ILE A 1 82 ? 14.763 1.666 7.074 1.00 90.94 82 ILE A O 1
ATOM 622 N N . ALA A 1 83 ? 16.025 3.499 7.321 1.00 92.75 83 ALA A N 1
ATOM 623 C CA . ALA A 1 83 ? 17.079 3.048 6.415 1.00 92.75 83 ALA A CA 1
ATOM 624 C C . ALA A 1 83 ? 17.721 1.731 6.878 1.00 92.75 83 ALA A C 1
ATOM 626 O O . ALA A 1 83 ? 17.954 0.845 6.062 1.00 92.75 83 ALA A O 1
ATOM 627 N N . THR A 1 84 ? 17.952 1.570 8.183 1.00 94.44 84 THR A N 1
ATOM 628 C CA . THR A 1 84 ? 18.507 0.329 8.750 1.00 94.44 84 THR A CA 1
ATOM 629 C C . THR A 1 84 ? 17.563 -0.855 8.529 1.00 94.44 84 THR A C 1
ATOM 631 O O . THR A 1 84 ? 18.006 -1.933 8.131 1.00 94.44 84 THR A O 1
ATOM 634 N N . ILE A 1 85 ? 16.255 -0.652 8.730 1.00 92.56 85 ILE A N 1
ATOM 635 C CA . ILE A 1 85 ? 15.232 -1.671 8.455 1.00 92.56 85 ILE A CA 1
ATOM 636 C C . ILE A 1 85 ? 15.221 -2.024 6.961 1.00 92.56 85 ILE A C 1
ATOM 638 O O . ILE A 1 85 ? 15.240 -3.202 6.613 1.00 92.56 85 ILE A O 1
ATOM 642 N N . LEU A 1 86 ? 15.248 -1.022 6.076 1.00 92.19 86 LEU A N 1
ATOM 643 C CA . LEU A 1 86 ? 15.248 -1.226 4.624 1.00 92.19 86 LEU A CA 1
ATOM 644 C C . LEU A 1 86 ? 16.485 -1.991 4.134 1.00 92.19 86 LEU A C 1
ATOM 646 O O . LEU A 1 86 ? 16.351 -2.870 3.286 1.00 92.19 86 LEU A O 1
ATOM 650 N N . VAL A 1 87 ? 17.672 -1.689 4.669 1.00 92.81 87 VAL A N 1
ATOM 651 C CA . VAL A 1 87 ? 18.912 -2.420 4.356 1.00 92.81 87 VAL A CA 1
ATOM 652 C C . VAL A 1 87 ? 18.803 -3.876 4.795 1.00 92.81 87 VAL A C 1
ATOM 654 O O . VAL A 1 87 ? 19.060 -4.766 3.991 1.00 92.81 87 VAL A O 1
ATOM 657 N N . SER A 1 88 ? 18.349 -4.122 6.026 1.00 93.69 88 SER A N 1
ATOM 658 C CA . SER A 1 88 ? 18.164 -5.482 6.545 1.00 93.69 88 SER A CA 1
ATOM 659 C C . SER A 1 88 ? 17.192 -6.294 5.681 1.00 93.69 88 SER A C 1
ATOM 661 O O . SER A 1 88 ? 17.502 -7.415 5.282 1.00 93.69 88 SER A O 1
ATOM 663 N N . LEU A 1 89 ? 16.051 -5.701 5.310 1.00 91.19 89 LEU A N 1
ATOM 664 C CA . LEU A 1 89 ? 15.080 -6.335 4.417 1.00 91.19 89 LEU A CA 1
ATOM 665 C C . LEU A 1 89 ? 15.682 -6.622 3.039 1.00 91.19 89 LEU A C 1
ATOM 667 O O . LEU A 1 89 ? 15.577 -7.744 2.560 1.00 91.19 89 LEU A O 1
ATOM 671 N N . ARG A 1 90 ? 16.359 -5.648 2.419 1.00 90.06 90 ARG A N 1
ATOM 672 C CA . ARG A 1 90 ? 17.029 -5.842 1.124 1.00 90.06 90 ARG A CA 1
ATOM 673 C C . ARG A 1 90 ? 18.016 -7.002 1.178 1.00 90.06 90 ARG A C 1
ATOM 675 O O . ARG A 1 90 ? 18.037 -7.805 0.248 1.00 90.06 90 ARG A O 1
ATOM 682 N N . ASP A 1 91 ? 18.838 -7.073 2.218 1.00 89.88 91 ASP A N 1
ATOM 683 C CA . ASP A 1 91 ? 19.899 -8.073 2.328 1.00 89.88 91 ASP A CA 1
ATOM 684 C C . ASP A 1 91 ? 19.307 -9.476 2.517 1.00 89.88 91 ASP A C 1
ATOM 686 O O . ASP A 1 91 ? 19.678 -10.399 1.791 1.00 89.88 91 ASP A O 1
ATOM 690 N N . VAL A 1 92 ? 18.311 -9.621 3.401 1.00 90.38 92 VAL A N 1
ATOM 691 C CA . VAL A 1 92 ? 17.579 -10.885 3.595 1.00 90.38 92 VAL A CA 1
ATOM 692 C C . VAL A 1 92 ? 16.878 -11.319 2.308 1.00 90.38 92 VAL A C 1
ATOM 694 O O . VAL A 1 92 ? 17.000 -12.476 1.904 1.00 90.38 92 VAL A O 1
ATOM 697 N N . THR A 1 93 ? 16.189 -10.405 1.621 1.00 87.25 93 THR A N 1
ATOM 698 C CA . THR A 1 93 ? 15.498 -10.742 0.374 1.00 87.25 93 THR A CA 1
ATOM 699 C C . THR A 1 93 ? 16.490 -11.067 -0.741 1.00 87.25 93 THR A C 1
ATOM 701 O O . THR A 1 93 ? 16.267 -12.033 -1.457 1.00 87.25 93 THR A O 1
ATOM 704 N N . SER A 1 94 ? 17.611 -10.345 -0.864 1.00 85.31 94 SER A N 1
ATOM 705 C CA . SER A 1 94 ? 18.643 -10.617 -1.884 1.00 85.31 94 SER A CA 1
ATOM 706 C C . SER A 1 94 ? 19.252 -12.012 -1.725 1.00 85.31 94 SER A C 1
ATOM 708 O O . SER A 1 94 ? 19.504 -12.693 -2.719 1.00 85.31 94 SER A O 1
ATOM 710 N N . ILE A 1 95 ? 19.441 -12.460 -0.478 1.00 87.69 95 ILE A N 1
ATOM 711 C CA . ILE A 1 95 ? 19.852 -13.834 -0.167 1.00 87.69 95 ILE A CA 1
ATOM 712 C C . ILE A 1 95 ? 18.765 -14.819 -0.603 1.00 87.69 95 ILE A C 1
ATOM 714 O O . ILE A 1 95 ? 19.064 -15.789 -1.295 1.00 87.69 95 ILE A O 1
ATOM 718 N N . ALA A 1 96 ? 17.506 -14.555 -0.243 1.00 85.19 96 ALA A N 1
ATOM 719 C CA . ALA A 1 96 ? 16.386 -15.436 -0.566 1.00 85.19 96 ALA A CA 1
ATOM 720 C C . ALA A 1 96 ? 16.142 -15.574 -2.080 1.00 85.19 96 ALA A C 1
ATOM 722 O O . ALA A 1 96 ? 15.814 -16.661 -2.546 1.00 85.19 96 ALA A O 1
ATOM 723 N N . VAL A 1 97 ? 16.326 -14.498 -2.853 1.00 80.81 97 VAL A N 1
ATOM 724 C CA . VAL A 1 97 ? 16.152 -14.503 -4.315 1.00 80.81 97 VAL A CA 1
ATOM 725 C C . VAL A 1 97 ? 17.430 -14.846 -5.081 1.00 80.81 97 VAL A C 1
ATOM 727 O O . VAL A 1 97 ? 17.415 -14.868 -6.310 1.00 80.81 97 VAL A O 1
ATOM 730 N N . THR A 1 98 ? 18.545 -15.105 -4.389 1.00 84.00 98 THR A N 1
ATOM 731 C CA . THR A 1 98 ? 19.862 -15.397 -4.990 1.00 84.00 98 THR A CA 1
ATOM 732 C C . THR A 1 98 ? 20.327 -14.358 -6.022 1.00 84.00 98 THR A C 1
ATOM 734 O O . THR A 1 98 ? 21.091 -14.660 -6.934 1.00 84.00 98 THR A O 1
ATOM 737 N N . SER A 1 99 ? 19.865 -13.114 -5.887 1.00 77.94 99 SER A N 1
ATOM 738 C CA . SER A 1 99 ? 20.142 -12.028 -6.824 1.00 77.94 99 SER A CA 1
ATOM 739 C C . SER A 1 99 ? 20.242 -10.704 -6.072 1.00 77.94 99 SER A C 1
ATOM 741 O O . SER A 1 99 ? 19.429 -10.446 -5.182 1.00 77.94 99 SER A O 1
ATOM 743 N N . PRO A 1 100 ? 21.198 -9.826 -6.424 1.00 80.69 100 PRO A N 1
ATOM 744 C CA . PRO A 1 100 ? 21.263 -8.498 -5.836 1.00 80.69 100 PRO A CA 1
ATOM 745 C C . PRO A 1 100 ? 20.010 -7.693 -6.197 1.00 80.69 100 PRO A C 1
ATOM 747 O O . PRO A 1 100 ? 19.634 -7.585 -7.367 1.00 80.69 100 PRO A O 1
ATOM 750 N N . LEU A 1 101 ? 19.377 -7.099 -5.186 1.00 81.56 101 LEU A N 1
ATOM 751 C CA . LEU A 1 101 ? 18.247 -6.197 -5.372 1.00 81.56 101 LEU A CA 1
ATOM 752 C C . LEU A 1 101 ? 18.727 -4.753 -5.473 1.00 81.56 101 LEU A C 1
ATOM 754 O O . LEU A 1 101 ? 19.171 -4.146 -4.501 1.00 81.56 101 LEU A O 1
ATOM 758 N N . ASP A 1 102 ? 18.600 -4.193 -6.670 1.00 79.88 102 ASP A N 1
ATOM 759 C CA . ASP A 1 102 ? 18.957 -2.802 -6.943 1.00 79.88 102 ASP A CA 1
ATOM 760 C C . ASP A 1 102 ? 17.795 -1.829 -6.690 1.00 79.88 102 ASP A C 1
ATOM 762 O O . A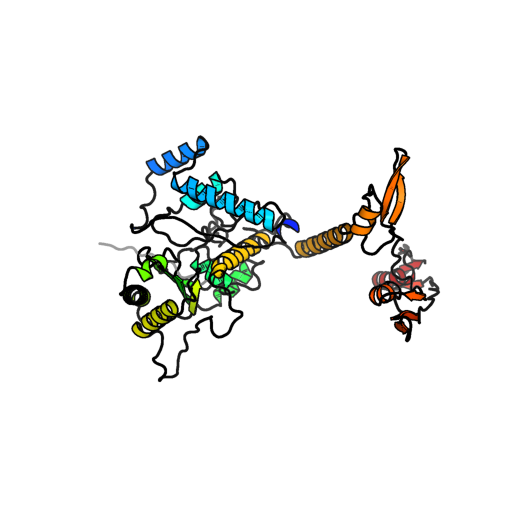SP A 1 102 ? 18.007 -0.659 -6.354 1.00 79.88 102 ASP A O 1
ATOM 766 N N . ARG A 1 103 ? 16.552 -2.301 -6.858 1.00 86.69 103 ARG A N 1
ATOM 767 C CA . ARG A 1 103 ? 15.353 -1.465 -6.773 1.00 86.69 103 ARG A CA 1
ATOM 768 C C . ARG A 1 103 ? 14.239 -2.073 -5.939 1.00 86.69 103 ARG A C 1
ATOM 770 O O . ARG A 1 103 ? 14.029 -3.280 -5.981 1.00 86.69 103 ARG A O 1
ATOM 777 N N . VAL A 1 104 ? 13.482 -1.220 -5.248 1.00 89.12 104 VAL A N 1
ATOM 778 C CA . VAL A 1 104 ? 12.379 -1.630 -4.361 1.00 89.12 104 VAL A CA 1
ATOM 779 C C . VAL A 1 104 ? 11.113 -0.806 -4.586 1.00 89.12 104 VAL A C 1
ATOM 781 O O . VAL A 1 104 ? 11.163 0.368 -4.950 1.00 89.12 104 VAL A O 1
ATOM 784 N N . ALA A 1 105 ? 9.957 -1.410 -4.331 1.00 90.38 105 ALA A N 1
ATOM 785 C CA . ALA A 1 105 ? 8.700 -0.694 -4.151 1.00 90.38 105 ALA A CA 1
ATOM 786 C C . ALA A 1 105 ? 8.302 -0.812 -2.679 1.00 90.38 105 ALA A C 1
ATOM 788 O O . ALA A 1 105 ? 8.072 -1.916 -2.195 1.00 90.38 105 ALA A O 1
ATOM 789 N N . VAL A 1 106 ? 8.250 0.314 -1.967 1.00 90.69 106 VAL A N 1
ATOM 790 C CA . VAL A 1 106 ? 7.869 0.332 -0.551 1.00 90.69 106 VAL A CA 1
ATOM 791 C C . VAL A 1 106 ? 6.453 0.867 -0.440 1.00 90.69 106 VAL A C 1
ATOM 793 O O . VAL A 1 106 ? 6.206 2.032 -0.747 1.00 90.69 106 VAL A O 1
ATOM 796 N N . SER A 1 107 ? 5.535 0.008 -0.007 1.00 91.81 107 SER A N 1
ATOM 797 C CA . SER A 1 107 ? 4.210 0.423 0.440 1.00 91.81 107 SER A CA 1
ATOM 798 C C . SER A 1 107 ? 4.267 0.859 1.900 1.00 91.81 107 SER A C 1
ATOM 800 O O . SER A 1 107 ? 4.870 0.157 2.712 1.00 91.81 107 SER A O 1
ATOM 802 N N . HIS A 1 108 ? 3.600 1.950 2.262 1.00 88.25 108 HIS A N 1
ATOM 803 C CA . HIS A 1 108 ? 3.478 2.358 3.661 1.00 88.25 108 HIS A CA 1
ATOM 804 C C . HIS A 1 108 ? 2.062 2.823 3.990 1.00 88.25 108 HIS A C 1
ATOM 806 O O . HIS A 1 108 ? 1.332 3.323 3.134 1.00 88.25 108 HIS A O 1
ATOM 812 N N . PHE A 1 109 ? 1.668 2.680 5.252 1.00 86.44 109 PHE A N 1
ATOM 813 C CA . PHE A 1 109 ? 0.432 3.286 5.726 1.00 86.44 109 PHE A CA 1
ATOM 814 C C . PHE A 1 109 ? 0.619 4.797 5.931 1.00 86.44 109 PHE A C 1
ATOM 816 O O . PHE A 1 109 ? 1.739 5.303 6.076 1.00 86.44 109 PHE A O 1
ATOM 823 N N . ARG A 1 110 ? -0.490 5.537 5.979 1.00 81.75 110 ARG A N 1
ATOM 824 C CA . ARG A 1 110 ? -0.512 6.955 6.357 1.00 81.75 110 ARG A CA 1
ATOM 825 C C . ARG A 1 110 ? -0.325 7.103 7.868 1.00 81.75 110 ARG A C 1
ATOM 827 O O . ARG A 1 110 ? -1.275 7.345 8.608 1.00 81.75 110 ARG A O 1
ATOM 834 N N . ILE A 1 111 ? 0.909 6.924 8.327 1.00 76.88 111 ILE A N 1
ATOM 835 C CA . ILE A 1 111 ? 1.275 7.124 9.730 1.00 76.88 111 ILE A CA 1
ATOM 836 C C . ILE A 1 111 ? 1.472 8.618 9.954 1.00 76.88 111 ILE A C 1
ATOM 838 O O . ILE A 1 111 ? 2.261 9.259 9.264 1.00 76.88 111 ILE A O 1
ATOM 842 N N . GLN A 1 112 ? 0.772 9.175 10.939 1.00 68.88 112 GLN A N 1
ATOM 843 C CA . GLN A 1 112 ? 0.831 10.610 11.200 1.00 68.88 112 GLN A CA 1
ATOM 844 C C . GLN A 1 112 ? 2.200 11.078 11.708 1.00 68.88 112 GLN A C 1
ATOM 846 O O . GLN A 1 112 ? 2.436 12.265 11.678 1.00 68.88 112 GLN A O 1
ATOM 851 N N . GLY A 1 113 ? 3.101 10.198 12.153 1.00 69.06 113 GLY A N 1
ATOM 852 C CA . GLY A 1 113 ? 4.460 10.562 12.581 1.00 69.06 113 GLY A CA 1
ATOM 853 C C . GLY A 1 113 ? 5.517 10.545 11.471 1.00 69.06 113 GLY A C 1
ATOM 854 O O . GLY A 1 113 ? 6.628 11.009 11.697 1.00 69.06 113 GLY A O 1
ATOM 855 N N . LEU A 1 114 ? 5.194 10.020 10.285 1.00 76.00 114 LEU A N 1
ATOM 856 C CA . LEU A 1 114 ? 6.147 9.903 9.184 1.00 76.00 114 LEU A CA 1
ATOM 857 C C . LEU A 1 114 ? 5.989 11.102 8.248 1.00 76.00 114 LEU A C 1
ATOM 859 O O . LEU A 1 114 ? 4.949 11.249 7.602 1.00 76.00 114 LEU A O 1
ATOM 863 N N . ALA A 1 115 ? 6.999 11.968 8.158 1.00 75.75 115 ALA A N 1
ATOM 864 C CA . ALA A 1 115 ? 6.947 13.052 7.189 1.00 75.75 115 ALA A CA 1
ATOM 865 C C . ALA A 1 115 ? 7.083 12.476 5.771 1.00 75.75 115 ALA A C 1
ATOM 867 O O . ALA A 1 115 ? 7.876 11.567 5.534 1.00 75.75 115 ALA A O 1
ATOM 868 N N . GLU A 1 116 ? 6.361 13.048 4.804 1.00 73.06 116 GLU A N 1
ATOM 869 C CA . GLU A 1 116 ? 6.423 12.654 3.386 1.00 73.06 116 GLU A CA 1
ATOM 870 C C . GLU A 1 116 ? 7.863 12.450 2.847 1.00 73.06 116 GLU A C 1
ATOM 872 O O . GLU A 1 116 ? 8.110 11.438 2.191 1.00 73.06 116 GLU A O 1
ATOM 877 N N . PRO A 1 117 ? 8.857 13.321 3.142 1.00 81.62 117 PRO A N 1
ATOM 878 C CA . PRO A 1 117 ? 10.229 13.108 2.675 1.00 81.62 117 PRO A CA 1
ATOM 879 C C . PRO A 1 117 ? 11.024 12.044 3.451 1.00 81.62 117 PRO A C 1
ATOM 881 O O . PRO A 1 117 ? 12.122 11.706 3.024 1.00 81.62 117 PRO A O 1
ATOM 884 N N . ASP A 1 118 ? 10.552 11.528 4.588 1.00 87.75 118 ASP A N 1
ATOM 885 C CA . ASP A 1 118 ? 11.352 10.632 5.439 1.00 87.75 118 ASP A CA 1
ATOM 886 C C . ASP A 1 118 ? 11.633 9.289 4.767 1.00 87.75 118 ASP A C 1
ATOM 888 O O . ASP A 1 118 ? 12.771 8.823 4.786 1.00 87.75 118 ASP A O 1
ATOM 892 N N . LEU A 1 119 ? 10.636 8.693 4.108 1.00 87.69 119 LEU A N 1
ATOM 893 C CA . LEU A 1 119 ? 10.837 7.437 3.384 1.00 87.69 119 LEU A CA 1
ATOM 894 C C . LEU A 1 119 ? 11.840 7.607 2.231 1.00 87.69 119 LEU A C 1
ATOM 896 O O . LEU A 1 119 ? 12.693 6.749 2.006 1.00 87.69 119 LEU A O 1
ATOM 900 N N . TRP A 1 120 ? 11.776 8.744 1.537 1.00 86.81 120 TRP A N 1
ATOM 901 C CA . TRP A 1 120 ? 12.693 9.095 0.453 1.00 86.81 120 TRP A CA 1
ATOM 902 C C . TRP A 1 120 ? 14.117 9.304 0.944 1.00 86.81 120 TRP A C 1
ATOM 904 O O . TRP A 1 120 ? 15.058 8.747 0.382 1.00 86.81 120 TRP A O 1
ATOM 914 N N . ASP A 1 121 ? 14.269 10.062 2.024 1.00 89.00 121 ASP A N 1
ATOM 915 C CA . ASP A 1 121 ? 15.559 10.297 2.655 1.00 89.00 121 ASP A CA 1
ATOM 916 C C . ASP A 1 121 ? 16.158 8.986 3.186 1.00 89.00 121 ASP A C 1
ATOM 918 O O . ASP A 1 121 ? 17.374 8.815 3.138 1.00 89.00 121 ASP A O 1
ATOM 922 N N . ALA A 1 122 ? 15.323 8.052 3.657 1.00 91.19 122 ALA A N 1
ATOM 923 C CA . ALA A 1 122 ? 15.762 6.744 4.136 1.00 91.19 122 ALA A CA 1
ATOM 924 C C . ALA A 1 122 ? 16.250 5.842 2.998 1.00 91.19 122 ALA A C 1
ATOM 926 O O . ALA A 1 122 ? 17.301 5.221 3.128 1.00 91.19 122 ALA A O 1
ATOM 927 N N . LEU A 1 123 ? 15.536 5.808 1.870 1.00 90.44 123 LEU A N 1
ATOM 928 C CA . LEU A 1 123 ? 15.961 5.090 0.664 1.00 90.44 123 LEU A CA 1
ATOM 929 C C . LEU A 1 123 ? 17.269 5.656 0.093 1.00 90.44 123 LEU A C 1
ATOM 931 O O . LEU A 1 123 ? 18.181 4.894 -0.227 1.00 90.44 123 LEU A O 1
ATOM 935 N N . GLU A 1 124 ? 17.387 6.987 0.019 1.00 89.38 124 GLU A N 1
ATOM 936 C CA . GLU A 1 124 ? 18.610 7.672 -0.419 1.00 89.38 124 GLU A CA 1
ATOM 937 C C . GLU A 1 124 ? 19.792 7.342 0.502 1.00 89.38 124 GLU A C 1
ATOM 939 O O . GLU A 1 124 ? 20.863 6.972 0.022 1.00 89.38 124 GLU A O 1
ATOM 944 N N . TYR A 1 125 ? 19.583 7.418 1.821 1.00 91.19 125 TYR A N 1
ATOM 945 C CA . TYR A 1 125 ? 20.602 7.105 2.823 1.00 91.19 125 TYR A CA 1
ATOM 946 C C . TYR A 1 125 ? 21.010 5.622 2.815 1.00 91.19 125 TYR A C 1
ATOM 948 O O . TYR A 1 125 ? 22.177 5.306 3.018 1.00 91.19 125 TYR A O 1
ATOM 956 N N . ALA A 1 126 ? 20.071 4.715 2.532 1.00 91.06 126 ALA A N 1
ATOM 957 C CA . ALA A 1 126 ? 20.317 3.280 2.386 1.00 91.06 126 ALA A CA 1
ATOM 958 C C . ALA A 1 126 ? 20.964 2.891 1.041 1.00 91.06 126 ALA A C 1
ATOM 960 O O . ALA A 1 126 ? 21.293 1.720 0.837 1.00 91.06 126 ALA A O 1
ATOM 961 N N . HIS A 1 127 ? 21.122 3.844 0.113 1.00 90.56 127 HIS A N 1
ATOM 962 C CA . HIS A 1 127 ? 21.536 3.603 -1.272 1.00 90.56 127 HIS A CA 1
ATOM 963 C C . HIS A 1 127 ? 20.637 2.598 -2.013 1.00 90.56 127 HIS A C 1
ATOM 965 O O . HIS A 1 127 ? 21.111 1.798 -2.818 1.00 90.56 127 HIS A O 1
ATOM 971 N N . ILE A 1 128 ? 19.328 2.637 -1.749 1.00 89.00 128 ILE A N 1
ATOM 972 C CA . ILE A 1 128 ? 18.338 1.767 -2.390 1.00 89.00 128 ILE A CA 1
ATOM 973 C C . ILE A 1 128 ? 17.508 2.600 -3.363 1.00 89.00 128 ILE A C 1
ATOM 975 O O . ILE A 1 128 ? 16.934 3.624 -2.991 1.00 89.00 128 ILE A O 1
ATOM 979 N N . ARG A 1 129 ? 17.411 2.161 -4.623 1.00 87.56 129 ARG A N 1
ATOM 980 C CA . ARG A 1 129 ? 16.657 2.895 -5.644 1.00 87.56 129 ARG A CA 1
ATOM 981 C C . ARG A 1 129 ? 15.166 2.527 -5.602 1.00 87.56 129 ARG A C 1
ATOM 983 O O . ARG A 1 129 ? 14.822 1.354 -5.673 1.00 87.56 129 ARG A O 1
ATOM 990 N N . PRO A 1 130 ? 14.240 3.486 -5.522 1.00 86.75 130 PRO A N 1
ATOM 991 C CA . PRO A 1 130 ? 12.817 3.168 -5.546 1.00 86.75 130 PRO A CA 1
ATOM 992 C C . PRO A 1 130 ? 12.253 3.020 -6.963 1.00 86.75 130 PRO A C 1
ATOM 994 O O . PRO A 1 130 ? 12.690 3.684 -7.903 1.00 86.75 130 PRO A O 1
ATOM 997 N N . TRP A 1 131 ? 11.214 2.194 -7.095 1.00 85.06 131 TRP A N 1
ATOM 998 C CA . TRP A 1 131 ? 10.375 2.092 -8.295 1.00 85.06 131 TRP A CA 1
ATOM 999 C C . TRP A 1 131 ? 9.303 3.187 -8.391 1.00 85.06 131 TRP A C 1
ATOM 1001 O O . TRP A 1 131 ? 8.796 3.460 -9.482 1.00 85.06 131 TRP A O 1
ATOM 1011 N N . VAL A 1 132 ? 8.936 3.807 -7.265 1.00 79.88 132 VAL A N 1
ATOM 1012 C CA . VAL A 1 132 ? 7.999 4.942 -7.219 1.00 79.88 132 VAL A CA 1
ATOM 1013 C C . VAL A 1 132 ? 8.646 6.218 -7.767 1.00 79.88 132 VAL A C 1
ATOM 1015 O O . VAL A 1 132 ? 9.859 6.407 -7.698 1.00 79.88 132 VAL A O 1
ATOM 1018 N N . ALA A 1 133 ? 7.836 7.093 -8.363 1.00 61.50 133 ALA A N 1
ATOM 1019 C CA . ALA A 1 133 ? 8.319 8.111 -9.294 1.00 61.50 133 ALA A CA 1
ATOM 1020 C C . ALA A 1 133 ? 8.925 9.374 -8.649 1.00 61.50 133 ALA A C 1
ATOM 1022 O O . ALA A 1 133 ? 9.319 10.282 -9.381 1.00 61.50 133 ALA A O 1
ATOM 1023 N N . ALA A 1 134 ? 9.037 9.480 -7.318 1.00 53.69 134 ALA A N 1
ATOM 1024 C CA . ALA A 1 134 ? 9.463 10.746 -6.701 1.00 53.69 134 ALA A CA 1
ATOM 1025 C C . ALA A 1 134 ? 10.931 11.130 -6.964 1.00 53.69 134 ALA A C 1
ATOM 1027 O O . ALA A 1 134 ? 11.307 12.276 -6.725 1.00 53.69 134 ALA A O 1
ATOM 1028 N N . GLY A 1 135 ? 11.750 10.204 -7.474 1.00 45.44 135 GLY A N 1
ATOM 1029 C CA . GLY A 1 135 ? 13.144 10.457 -7.849 1.00 45.44 135 GLY A CA 1
ATOM 1030 C C . GLY A 1 135 ? 13.366 10.827 -9.318 1.00 45.44 135 GLY A C 1
ATOM 1031 O O . GLY A 1 135 ? 14.500 11.122 -9.694 1.00 45.44 135 GLY A O 1
ATOM 1032 N N . LEU A 1 136 ? 12.334 10.797 -10.168 1.00 52.28 136 LEU A N 1
ATOM 1033 C CA . LEU A 1 136 ? 12.523 11.161 -11.569 1.00 52.28 136 LEU A CA 1
ATOM 1034 C C . LEU A 1 136 ? 12.575 12.685 -11.713 1.00 52.28 136 LEU A C 1
ATOM 1036 O O . LEU A 1 136 ? 11.721 13.383 -11.157 1.00 52.28 136 LEU A O 1
ATOM 1040 N N . PRO A 1 137 ? 13.560 13.230 -12.455 1.00 43.09 137 PRO A N 1
ATOM 1041 C CA . PRO A 1 137 ? 13.556 14.644 -12.777 1.00 43.09 137 PRO A CA 1
ATOM 1042 C C . PRO A 1 137 ? 12.240 14.938 -13.487 1.00 43.09 137 PRO A C 1
ATOM 1044 O O . PRO A 1 137 ? 11.970 14.365 -14.544 1.00 43.09 137 PRO A O 1
ATOM 1047 N N . ARG A 1 138 ? 11.414 15.818 -12.898 1.00 48.00 138 ARG A N 1
ATOM 1048 C CA . ARG A 1 138 ? 10.222 16.323 -13.585 1.00 48.00 138 ARG A CA 1
ATOM 1049 C C . ARG A 1 138 ? 10.693 16.785 -14.960 1.00 48.00 138 ARG A C 1
ATOM 1051 O O . ARG A 1 138 ? 11.632 17.595 -14.998 1.00 48.00 138 ARG A O 1
ATOM 1058 N N . PRO A 1 139 ? 10.134 16.265 -16.064 1.00 43.12 139 PRO A N 1
ATOM 1059 C CA . PRO A 1 139 ? 10.537 16.726 -17.376 1.00 43.12 139 PRO A CA 1
ATOM 1060 C C . PRO A 1 139 ? 10.412 18.251 -17.374 1.00 43.12 139 PRO A C 1
ATOM 1062 O O . PRO A 1 139 ? 9.358 18.798 -17.062 1.00 43.12 139 PRO A O 1
ATOM 1065 N N . LYS A 1 140 ? 11.516 18.954 -17.663 1.00 40.47 140 LYS A N 1
ATOM 1066 C CA . LYS A 1 140 ? 11.542 20.428 -17.771 1.00 40.47 140 LYS A CA 1
ATOM 1067 C C . LYS A 1 140 ? 10.668 20.937 -18.926 1.00 40.47 140 LYS A C 1
ATOM 1069 O O . LYS A 1 140 ? 10.567 22.142 -19.135 1.00 40.47 140 LYS A O 1
ATOM 1074 N N . VAL A 1 141 ? 10.094 20.019 -19.699 1.00 44.03 141 VAL A N 1
ATOM 1075 C CA . VAL A 1 141 ? 9.242 20.296 -20.842 1.00 44.03 141 VAL A CA 1
ATOM 1076 C C . VAL A 1 141 ? 7.879 20.755 -20.330 1.00 44.03 141 VAL A C 1
ATOM 1078 O O . VAL A 1 141 ? 7.226 20.063 -19.555 1.00 44.03 141 VAL A O 1
ATOM 1081 N N . VAL A 1 142 ? 7.472 21.938 -20.786 1.00 42.16 142 VAL A N 1
ATOM 1082 C CA . VAL A 1 142 ? 6.234 22.670 -20.462 1.00 42.16 142 VAL A CA 1
ATOM 1083 C C . VAL A 1 142 ? 5.007 22.011 -21.121 1.00 42.16 142 VAL A C 1
ATOM 1085 O O . VAL A 1 142 ? 4.119 22.680 -21.634 1.00 42.16 142 VAL A O 1
ATOM 1088 N N . LEU A 1 143 ? 4.963 20.681 -21.171 1.00 46.66 143 LEU A N 1
ATOM 1089 C CA . LEU A 1 143 ? 3.777 19.939 -21.586 1.00 46.66 143 LEU A CA 1
ATOM 1090 C C . LEU A 1 143 ? 3.001 19.528 -20.331 1.00 46.66 143 LEU A C 1
ATOM 1092 O O . LEU A 1 143 ? 3.622 19.237 -19.307 1.00 46.66 143 LEU A O 1
ATOM 1096 N N . PRO A 1 144 ? 1.658 19.467 -20.378 1.00 46.84 144 PRO A N 1
ATOM 1097 C CA . PRO A 1 144 ? 0.823 19.076 -19.246 1.00 46.84 144 PRO A CA 1
ATOM 1098 C C . PRO A 1 144 ? 0.870 17.555 -19.029 1.00 46.84 144 PRO A C 1
ATOM 1100 O O . PRO A 1 144 ? -0.147 16.923 -18.763 1.00 46.84 144 PRO A O 1
ATOM 1103 N N . LEU A 1 145 ? 2.043 16.939 -19.182 1.00 49.69 145 LEU A N 1
ATOM 1104 C CA . LEU A 1 145 ? 2.240 15.552 -18.806 1.00 49.69 145 LEU A CA 1
ATOM 1105 C C . LEU A 1 145 ? 2.329 15.504 -17.275 1.00 49.69 145 LEU A C 1
ATOM 1107 O O . LEU A 1 145 ? 3.086 16.287 -16.687 1.00 49.69 145 LEU A O 1
ATOM 1111 N N . PRO A 1 146 ? 1.562 14.627 -16.602 1.00 51.41 146 PRO A N 1
ATOM 1112 C CA . PRO A 1 146 ? 1.652 14.477 -15.157 1.00 51.41 146 PRO A CA 1
ATOM 1113 C C . PRO A 1 146 ? 3.114 14.241 -14.768 1.00 51.41 146 PRO A C 1
ATOM 1115 O O . PRO A 1 146 ? 3.816 13.463 -15.412 1.00 51.41 146 PRO A O 1
ATOM 1118 N N . ALA A 1 147 ? 3.580 14.930 -13.722 1.00 48.03 147 ALA A N 1
ATOM 1119 C CA . ALA A 1 147 ? 4.995 15.068 -13.343 1.00 48.03 147 ALA A CA 1
ATOM 1120 C C . ALA A 1 147 ? 5.749 13.741 -13.079 1.00 48.03 147 ALA A C 1
ATOM 1122 O O . ALA A 1 147 ? 6.960 13.760 -12.871 1.00 48.03 147 ALA A O 1
ATOM 1123 N N . ALA A 1 148 ? 5.033 12.616 -13.102 1.00 51.50 148 ALA A N 1
ATOM 1124 C CA . ALA A 1 148 ? 5.489 11.251 -12.881 1.00 51.50 148 ALA A CA 1
ATOM 1125 C C . ALA A 1 148 ? 5.068 10.273 -14.003 1.00 51.50 148 ALA A C 1
ATOM 1127 O O . ALA A 1 148 ? 5.080 9.064 -13.793 1.00 51.50 148 ALA A O 1
ATOM 1128 N N . GLY A 1 149 ? 4.634 10.759 -15.173 1.00 58.75 149 GLY A N 1
ATOM 1129 C CA . GLY A 1 149 ? 4.103 9.903 -16.243 1.00 58.75 149 GLY A CA 1
ATOM 1130 C C . GLY A 1 149 ? 2.813 9.169 -15.856 1.00 58.75 149 GLY A C 1
ATOM 1131 O O . GLY A 1 149 ? 2.559 8.088 -16.369 1.00 58.75 149 GLY A O 1
ATOM 1132 N N . GLY A 1 150 ? 2.039 9.724 -14.914 1.00 68.44 150 GLY A N 1
ATOM 1133 C CA . GLY A 1 150 ? 0.792 9.136 -14.410 1.00 68.44 150 GLY A CA 1
ATOM 1134 C C . GLY A 1 150 ? 0.968 8.073 -13.318 1.00 68.44 150 GLY A C 1
ATOM 1135 O O . GLY A 1 150 ? -0.017 7.460 -12.917 1.00 68.44 150 GLY A O 1
ATOM 1136 N N . TYR A 1 151 ? 2.189 7.882 -12.805 1.00 78.06 151 TYR A N 1
ATOM 1137 C CA . TYR A 1 151 ? 2.497 6.926 -11.736 1.00 78.06 151 TYR A CA 1
ATOM 1138 C C . TYR A 1 151 ? 2.581 7.580 -10.343 1.00 78.06 151 TYR A C 1
ATOM 1140 O O . TYR A 1 151 ? 2.896 8.769 -10.237 1.00 78.06 151 TYR A O 1
ATOM 1148 N N . PRO A 1 152 ? 2.356 6.818 -9.255 1.00 84.31 152 PRO A N 1
ATOM 1149 C CA . PRO A 1 152 ? 2.438 7.328 -7.890 1.00 84.31 152 PRO A CA 1
ATOM 1150 C C . PRO A 1 152 ? 3.830 7.845 -7.515 1.00 84.31 152 PRO A C 1
ATOM 1152 O O . PRO A 1 152 ? 4.856 7.187 -7.731 1.00 84.31 152 PRO A O 1
ATOM 1155 N N . SER A 1 153 ? 3.854 9.007 -6.857 1.00 79.88 153 SER A N 1
ATOM 1156 C CA . SER A 1 153 ? 5.031 9.509 -6.139 1.00 79.88 153 SER A CA 1
ATOM 1157 C C . SER A 1 153 ? 5.256 8.793 -4.809 1.00 79.88 153 SER A C 1
ATOM 1159 O O . SER A 1 153 ? 6.334 8.908 -4.252 1.00 79.88 153 SER A O 1
ATOM 1161 N N . GLN A 1 154 ? 4.274 8.061 -4.294 1.00 86.00 154 GLN A N 1
ATOM 1162 C CA . GLN A 1 154 ? 4.369 7.218 -3.104 1.00 86.00 154 GLN A CA 1
ATOM 1163 C C . GLN A 1 154 ? 3.359 6.081 -3.234 1.00 86.00 154 GLN A C 1
ATOM 1165 O O . GLN A 1 154 ? 2.298 6.280 -3.823 1.00 86.00 154 GLN A O 1
ATOM 1170 N N . LEU A 1 155 ? 3.671 4.906 -2.696 1.00 90.94 155 LEU A N 1
ATOM 1171 C CA . LEU A 1 155 ? 2.761 3.767 -2.728 1.00 90.94 155 LEU A CA 1
ATOM 1172 C C . LEU A 1 155 ? 2.123 3.601 -1.349 1.00 90.94 155 LEU A C 1
ATOM 1174 O O . LEU A 1 155 ? 2.793 3.223 -0.389 1.00 90.94 155 LEU A O 1
ATOM 1178 N N . LEU A 1 156 ? 0.829 3.891 -1.243 1.00 92.44 156 LEU A N 1
ATOM 1179 C CA . LEU A 1 156 ? 0.099 3.704 0.009 1.00 92.44 156 LEU A CA 1
ATOM 1180 C C . LEU A 1 156 ? -0.330 2.241 0.183 1.00 92.44 156 LEU A C 1
ATOM 1182 O O . LEU A 1 156 ? -0.657 1.563 -0.792 1.00 92.44 156 LEU A O 1
ATOM 1186 N N . GLU A 1 157 ? -0.351 1.759 1.430 1.00 93.38 157 GLU A N 1
ATOM 1187 C CA . GLU A 1 157 ? -0.725 0.376 1.769 1.00 93.38 157 GLU A CA 1
ATOM 1188 C C . GLU A 1 157 ? -2.103 0.008 1.209 1.00 93.38 157 GLU A C 1
ATOM 1190 O O . GLU A 1 157 ? -2.241 -1.047 0.604 1.00 93.38 157 GLU A O 1
ATOM 1195 N N . SER A 1 158 ? -3.113 0.872 1.328 1.00 95.06 158 SER A N 1
ATOM 1196 C CA . SER A 1 158 ? -4.460 0.588 0.810 1.00 95.06 158 SER A CA 1
ATOM 1197 C C . SER A 1 158 ? -4.492 0.335 -0.698 1.00 95.06 158 SER A C 1
ATOM 1199 O O . SER A 1 158 ? -5.152 -0.596 -1.160 1.00 95.06 158 SER A O 1
ATOM 1201 N N . TYR A 1 159 ? -3.740 1.122 -1.464 1.00 95.69 159 TYR A N 1
ATOM 1202 C CA . TYR A 1 159 ? -3.607 0.982 -2.911 1.00 95.69 159 TYR A CA 1
ATOM 1203 C C . TYR A 1 159 ? -2.797 -0.265 -3.286 1.00 95.69 159 TYR A C 1
ATOM 1205 O O . TYR A 1 159 ? -3.154 -0.973 -4.229 1.00 95.69 159 TYR A O 1
ATOM 1213 N N . ALA A 1 160 ? -1.751 -0.582 -2.518 1.00 95.81 160 ALA A N 1
ATOM 1214 C CA . ALA A 1 160 ? -1.005 -1.825 -2.674 1.00 95.81 160 ALA A CA 1
ATOM 1215 C C . ALA A 1 160 ? -1.889 -3.044 -2.363 1.00 95.81 160 ALA A C 1
ATOM 1217 O O . ALA A 1 160 ? -1.989 -3.945 -3.183 1.00 95.81 160 ALA A O 1
ATOM 1218 N N . VAL A 1 161 ? -2.624 -3.057 -1.252 1.00 95.56 161 VAL A N 1
ATOM 1219 C CA . VAL A 1 161 ? -3.576 -4.127 -0.910 1.00 95.56 161 VAL A CA 1
ATOM 1220 C C . VAL A 1 161 ? -4.636 -4.282 -2.007 1.00 95.56 161 VAL A C 1
ATOM 1222 O O . VAL A 1 161 ? -4.910 -5.402 -2.440 1.00 95.56 161 VAL A O 1
ATOM 1225 N N . PHE A 1 162 ? -5.172 -3.176 -2.533 1.00 94.81 162 PHE A N 1
ATOM 1226 C CA . PHE A 1 162 ? -6.091 -3.190 -3.677 1.00 94.81 162 PHE A CA 1
ATOM 1227 C C . PHE A 1 162 ? -5.472 -3.896 -4.898 1.00 94.81 162 PHE A C 1
ATOM 1229 O O . PHE A 1 162 ? -6.081 -4.814 -5.453 1.00 94.81 162 PHE A O 1
ATOM 1236 N N . ALA A 1 163 ? -4.223 -3.561 -5.249 1.00 94.25 163 ALA A N 1
ATOM 1237 C CA . ALA A 1 163 ? -3.465 -4.246 -6.300 1.00 94.25 163 ALA A CA 1
ATOM 1238 C C . ALA A 1 163 ? -3.223 -5.730 -5.992 1.00 94.25 163 ALA A C 1
ATOM 1240 O O . ALA A 1 163 ? -3.335 -6.575 -6.880 1.00 94.25 163 ALA A O 1
ATOM 1241 N N . GLY A 1 164 ? -2.892 -6.052 -4.738 1.00 92.62 164 GLY A N 1
ATOM 1242 C CA . GLY A 1 164 ? -2.635 -7.407 -4.262 1.00 92.62 164 GLY A CA 1
ATOM 1243 C C . GLY A 1 164 ? -3.828 -8.307 -4.551 1.00 92.62 164 GLY A C 1
ATOM 1244 O O . GLY A 1 164 ? -3.665 -9.364 -5.158 1.00 92.62 164 GLY A O 1
ATOM 1245 N N . HIS A 1 165 ? -5.038 -7.817 -4.267 1.00 91.56 165 HIS A N 1
ATOM 1246 C CA . HIS A 1 165 ? -6.318 -8.450 -4.606 1.00 91.56 165 HIS A CA 1
ATOM 1247 C C . HIS A 1 165 ? -6.690 -8.407 -6.098 1.00 91.56 165 HIS A C 1
ATOM 1249 O O . HIS A 1 165 ? -7.829 -8.702 -6.460 1.00 91.56 165 HIS A O 1
ATOM 1255 N N . ARG A 1 166 ? -5.734 -8.086 -6.978 1.00 90.44 166 ARG A N 1
ATOM 1256 C CA . ARG A 1 166 ? -5.896 -7.963 -8.434 1.00 90.44 166 ARG A CA 1
ATOM 1257 C C . ARG A 1 166 ? -6.949 -6.933 -8.850 1.00 90.44 166 ARG A C 1
ATOM 1259 O O . ARG A 1 166 ? -7.523 -7.045 -9.932 1.00 90.44 166 ARG A O 1
ATOM 1266 N N . LYS A 1 167 ? -7.210 -5.935 -8.005 1.00 91.62 167 LYS A N 1
ATOM 1267 C CA . LYS A 1 167 ? -8.141 -4.843 -8.296 1.00 91.62 167 LYS A CA 1
ATOM 1268 C C . LYS A 1 167 ? -7.392 -3.611 -8.783 1.00 91.62 167 LYS A C 1
ATOM 1270 O O . LYS A 1 167 ? -6.233 -3.389 -8.447 1.00 91.62 167 LYS A O 1
ATOM 1275 N N . GLY A 1 168 ? -8.063 -2.820 -9.619 1.00 89.50 168 GLY A N 1
ATOM 1276 C CA . GLY A 1 168 ? -7.489 -1.609 -10.209 1.00 89.50 168 GLY A CA 1
ATOM 1277 C C . GLY A 1 168 ? -6.276 -1.851 -11.105 1.00 89.50 168 GLY A C 1
ATOM 1278 O O . GLY A 1 168 ? -5.469 -0.939 -11.278 1.00 89.50 168 GLY A O 1
ATOM 1279 N N . LEU A 1 169 ? -6.140 -3.070 -11.635 1.00 91.12 169 LEU A N 1
ATOM 1280 C CA . LEU A 1 169 ? -5.118 -3.453 -12.602 1.00 91.12 169 LEU A CA 1
ATOM 1281 C C . LEU A 1 169 ? -5.722 -3.427 -14.012 1.00 91.12 169 LEU A C 1
ATOM 1283 O O . LEU A 1 169 ? -6.850 -3.876 -14.206 1.00 91.12 169 LEU A O 1
ATOM 1287 N N . CYS A 1 170 ? -4.972 -2.923 -14.989 1.00 87.56 170 CYS A N 1
ATOM 1288 C CA . CYS A 1 170 ? -5.337 -2.963 -16.405 1.00 87.56 170 CYS A CA 1
ATOM 1289 C C . CYS A 1 170 ? -4.669 -4.165 -17.081 1.00 87.56 170 CYS A C 1
ATOM 1291 O O . CYS A 1 170 ? -3.606 -4.626 -16.652 1.00 87.56 170 CYS A O 1
ATOM 1293 N N . LYS A 1 171 ? -5.294 -4.682 -18.139 1.00 87.19 171 LYS A N 1
ATOM 1294 C CA . LYS A 1 171 ? -4.757 -5.786 -18.941 1.00 87.19 171 LYS A CA 1
ATOM 1295 C C . LYS A 1 171 ? -3.578 -5.312 -19.780 1.00 87.19 171 LYS A C 1
ATOM 1297 O O . LYS A 1 171 ? -2.550 -5.982 -19.805 1.00 87.19 171 LYS A O 1
ATOM 1302 N N . HIS A 1 172 ? -3.695 -4.138 -20.393 1.00 84.12 172 HIS A N 1
ATOM 1303 C CA . HIS A 1 172 ? -2.670 -3.580 -21.271 1.00 84.12 172 HIS A CA 1
ATOM 1304 C C . HIS A 1 172 ? -1.754 -2.594 -20.532 1.00 84.12 172 HIS A C 1
ATOM 1306 O O . HIS A 1 172 ? -1.481 -1.506 -21.020 1.00 84.12 172 HIS A O 1
ATOM 1312 N N . TYR A 1 173 ? -1.244 -2.959 -19.348 1.00 82.94 173 TYR A N 1
ATOM 1313 C CA . TYR A 1 173 ? -0.380 -2.074 -18.542 1.00 82.94 173 TYR A CA 1
ATOM 1314 C C . TYR A 1 173 ? 0.947 -1.694 -19.215 1.00 82.94 173 TYR A C 1
ATOM 1316 O O . TYR A 1 173 ? 1.550 -0.693 -18.835 1.00 82.94 173 TYR A O 1
ATOM 1324 N N . LYS A 1 174 ? 1.395 -2.466 -20.214 1.00 79.12 174 LYS A N 1
ATOM 1325 C CA . LYS A 1 174 ? 2.557 -2.126 -21.050 1.00 79.12 174 LYS A CA 1
ATOM 1326 C C . LYS A 1 174 ? 2.305 -0.893 -21.930 1.00 79.12 174 LYS A C 1
ATOM 1328 O O . LYS A 1 174 ? 3.256 -0.192 -22.261 1.00 79.12 174 LYS A O 1
ATOM 1333 N N . SER A 1 175 ? 1.040 -0.596 -22.247 1.00 74.62 175 SER A N 1
ATOM 1334 C CA . SER A 1 175 ? 0.630 0.580 -23.016 1.00 74.62 175 SER A CA 1
ATOM 1335 C C . SER A 1 175 ? -0.123 1.562 -22.121 1.00 74.62 175 SER A C 1
ATOM 1337 O O . SER A 1 175 ? -1.252 1.313 -21.691 1.00 74.62 175 SER A O 1
ATOM 1339 N N . PHE A 1 176 ? 0.493 2.713 -21.840 1.00 73.81 176 PHE A N 1
ATOM 1340 C CA . PHE A 1 176 ? -0.089 3.717 -20.945 1.00 73.81 176 PHE A CA 1
ATOM 1341 C C . PHE A 1 176 ? -1.495 4.148 -21.387 1.00 73.81 176 PHE A C 1
ATOM 1343 O O . PHE A 1 176 ? -2.397 4.242 -20.557 1.00 73.81 176 PHE A O 1
ATOM 1350 N N . TRP A 1 177 ? -1.698 4.376 -22.687 1.00 73.88 177 TRP A N 1
ATOM 1351 C CA . TRP A 1 177 ? -2.966 4.873 -23.223 1.00 73.88 177 TRP A CA 1
ATOM 1352 C C . TRP A 1 177 ? -4.085 3.840 -23.145 1.00 73.88 177 TRP A C 1
ATOM 1354 O O . TRP A 1 177 ? -5.171 4.166 -22.673 1.00 73.88 177 TRP A O 1
ATOM 1364 N N . GLN A 1 178 ? -3.808 2.591 -23.529 1.00 79.56 178 GLN A N 1
ATOM 1365 C CA . GLN A 1 178 ? -4.796 1.514 -23.425 1.00 79.56 178 GLN A CA 1
ATOM 1366 C C . GLN A 1 178 ? -5.159 1.257 -21.961 1.00 79.56 178 GLN A C 1
ATOM 1368 O O . GLN A 1 178 ? -6.333 1.157 -21.615 1.00 79.56 178 GLN A O 1
ATOM 1373 N N . CYS A 1 179 ? -4.160 1.245 -21.074 1.00 83.31 179 CYS A N 1
ATOM 1374 C CA . CYS A 1 179 ? -4.391 1.126 -19.641 1.00 83.31 179 CYS A CA 1
ATOM 1375 C C . CYS A 1 179 ? -5.222 2.297 -19.084 1.00 83.31 179 CYS A C 1
ATOM 1377 O O . CYS A 1 179 ? -6.127 2.079 -18.277 1.00 83.31 179 CYS A O 1
ATOM 1379 N N . ALA A 1 180 ? -4.952 3.534 -19.514 1.00 79.06 180 ALA A N 1
ATOM 1380 C CA . ALA A 1 180 ? -5.707 4.713 -19.099 1.00 79.06 180 ALA A CA 1
ATOM 1381 C C . ALA A 1 180 ? -7.164 4.668 -19.589 1.00 79.06 180 ALA A C 1
ATOM 1383 O O . ALA A 1 180 ? -8.072 5.011 -18.830 1.00 79.06 180 ALA A O 1
ATOM 1384 N N . GLU A 1 181 ? -7.406 4.205 -20.817 1.00 82.19 181 GLU A N 1
ATOM 1385 C CA . GLU A 1 181 ? -8.750 4.015 -21.366 1.00 82.19 181 GLU A CA 1
ATOM 1386 C C . GLU A 1 181 ? -9.512 2.904 -20.628 1.00 82.19 181 GLU A C 1
ATOM 1388 O O . GLU A 1 181 ? -10.647 3.117 -20.193 1.00 82.19 181 GLU A O 1
ATOM 1393 N N . GLU A 1 182 ? -8.875 1.752 -20.386 1.00 84.31 182 GLU A N 1
ATOM 1394 C CA . GLU A 1 182 ? -9.432 0.681 -19.551 1.00 84.31 182 GLU A CA 1
ATOM 1395 C C . GLU A 1 182 ? -9.846 1.211 -18.176 1.00 84.31 182 GLU A C 1
ATOM 1397 O O . GLU A 1 182 ? -10.982 1.016 -17.746 1.00 84.31 182 GLU A O 1
ATOM 1402 N N . GLN A 1 183 ? -8.953 1.939 -17.500 1.00 84.62 183 GLN A N 1
ATOM 1403 C CA . GLN A 1 183 ? -9.227 2.528 -16.188 1.00 84.62 183 GLN A CA 1
ATOM 1404 C C . GLN A 1 183 ? -10.308 3.617 -16.246 1.00 84.62 183 GLN A C 1
ATOM 1406 O O . GLN A 1 183 ? -11.053 3.795 -15.280 1.00 84.62 183 GLN A O 1
ATOM 1411 N N . GLY A 1 184 ? -10.427 4.340 -17.362 1.00 81.50 184 GLY A N 1
ATOM 1412 C CA . GLY A 1 184 ? -11.489 5.314 -17.609 1.00 81.50 184 GLY A CA 1
ATOM 1413 C C . GLY A 1 184 ? -12.882 4.680 -17.651 1.00 81.50 184 GLY A C 1
ATOM 1414 O O . GLY A 1 184 ? -13.843 5.297 -17.181 1.00 81.50 184 GLY A O 1
ATOM 1415 N N . ASN A 1 185 ? -12.964 3.434 -18.126 1.00 86.19 185 ASN A N 1
ATOM 1416 C CA . ASN A 1 185 ? -14.201 2.671 -18.297 1.00 86.19 185 ASN A CA 1
ATOM 1417 C C . ASN A 1 185 ? -14.611 1.849 -17.059 1.00 86.19 185 ASN A C 1
ATOM 1419 O O . ASN A 1 185 ? -15.754 1.400 -16.968 1.00 86.19 185 ASN A O 1
ATOM 1423 N N . VAL A 1 186 ? -13.716 1.666 -16.085 1.00 86.44 186 VAL A N 1
ATOM 1424 C CA . VAL A 1 186 ? -14.013 0.957 -14.829 1.00 86.44 186 VAL A CA 1
ATOM 1425 C C . VAL A 1 186 ? -14.769 1.883 -13.857 1.00 86.44 186 VAL A C 1
ATOM 1427 O O . VAL A 1 186 ? -14.393 3.049 -13.695 1.00 86.44 186 VAL A O 1
ATOM 1430 N N . PRO A 1 187 ? -15.842 1.424 -13.183 1.00 88.38 187 PRO A N 1
ATOM 1431 C CA . PRO A 1 187 ? -16.536 2.232 -12.179 1.00 88.38 187 PRO A CA 1
ATOM 1432 C C . PRO A 1 187 ? -15.632 2.554 -10.976 1.00 88.38 187 PRO A C 1
ATOM 1434 O O . PRO A 1 187 ? -14.726 1.798 -10.639 1.00 88.38 187 PRO A O 1
ATOM 1437 N N . LEU A 1 188 ? -15.874 3.697 -10.316 1.00 89.50 188 LEU A N 1
ATOM 1438 C CA . LEU A 1 188 ? -15.195 4.009 -9.048 1.00 89.50 188 LEU A CA 1
ATOM 1439 C C . LEU A 1 188 ? -15.628 3.007 -7.982 1.00 89.50 188 LEU A C 1
ATOM 1441 O O . LEU A 1 188 ? -1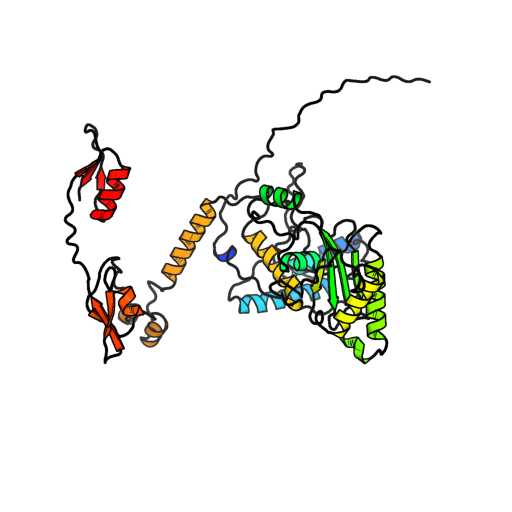6.825 2.875 -7.748 1.00 89.50 188 LEU A O 1
ATOM 1445 N N . GLU A 1 189 ? -14.660 2.393 -7.312 1.00 90.62 189 GLU A N 1
ATOM 1446 C CA . GLU A 1 189 ? -14.894 1.454 -6.222 1.00 90.62 189 GLU A CA 1
ATOM 1447 C C . GLU A 1 189 ? -14.498 2.098 -4.891 1.00 90.62 189 GLU A C 1
ATOM 1449 O O . GLU A 1 189 ? -13.381 2.601 -4.736 1.00 90.62 189 GLU A O 1
ATOM 1454 N N . THR A 1 190 ? -15.419 2.099 -3.931 1.00 92.38 190 THR A N 1
ATOM 1455 C CA . THR A 1 190 ? -15.186 2.564 -2.562 1.00 92.38 190 THR A CA 1
ATOM 1456 C C . THR A 1 190 ? -14.790 1.368 -1.707 1.00 92.38 190 THR A C 1
ATOM 1458 O O . THR A 1 190 ? -15.615 0.505 -1.404 1.00 92.38 190 THR A O 1
ATOM 1461 N N . THR A 1 191 ? -13.516 1.303 -1.332 1.00 94.06 191 THR A N 1
ATOM 1462 C CA . THR A 1 191 ? -12.926 0.154 -0.642 1.00 94.06 191 THR A CA 1
ATOM 1463 C C . THR A 1 191 ? -12.480 0.531 0.762 1.00 94.06 191 THR A C 1
ATOM 1465 O O . THR A 1 191 ? -11.739 1.497 0.934 1.00 94.06 191 THR A O 1
ATOM 1468 N N . LEU A 1 192 ? -12.895 -0.260 1.753 1.00 95.75 192 LEU A N 1
ATOM 1469 C CA . LEU A 1 192 ? -12.351 -0.228 3.109 1.00 95.75 192 LEU A CA 1
ATOM 1470 C C . LEU A 1 192 ? -11.199 -1.225 3.182 1.00 95.75 192 LEU A C 1
ATOM 1472 O O . LEU A 1 192 ? -11.416 -2.429 3.069 1.00 95.75 192 LEU A O 1
ATOM 1476 N N . VAL A 1 193 ? -9.988 -0.732 3.395 1.00 96.06 193 VAL A N 1
ATOM 1477 C CA . VAL A 1 193 ? -8.830 -1.546 3.756 1.00 96.06 193 VAL A CA 1
ATOM 1478 C C . VAL A 1 193 ? -8.655 -1.440 5.261 1.00 96.06 193 VAL A C 1
ATOM 1480 O O . VAL A 1 193 ? -8.480 -0.341 5.777 1.00 96.06 193 VAL A O 1
ATOM 1483 N N . VAL A 1 194 ? -8.747 -2.551 5.981 1.00 96.31 194 VAL A N 1
ATOM 1484 C CA . VAL A 1 194 ? -8.734 -2.547 7.448 1.00 96.31 194 VAL A CA 1
ATOM 1485 C C . VAL A 1 194 ? -7.870 -3.674 7.988 1.00 96.31 194 VAL A C 1
ATOM 1487 O O . VAL A 1 194 ? -7.820 -4.765 7.421 1.00 96.31 194 VAL A O 1
ATOM 1490 N N . GLY A 1 195 ? -7.177 -3.402 9.085 1.00 95.69 195 GLY A N 1
ATOM 1491 C CA . GLY A 1 195 ? -6.225 -4.328 9.661 1.00 95.69 195 GLY A CA 1
ATOM 1492 C C . GLY A 1 195 ? -6.040 -4.137 11.149 1.00 95.69 195 GLY A C 1
ATOM 1493 O O . GLY A 1 195 ? -6.172 -3.029 11.667 1.00 95.69 195 GLY A O 1
ATOM 1494 N N . ILE A 1 196 ? -5.708 -5.232 11.819 1.00 94.94 196 ILE A N 1
ATOM 1495 C CA . ILE A 1 196 ? -5.235 -5.221 13.196 1.00 94.94 196 ILE A CA 1
ATOM 1496 C C . ILE A 1 196 ? -3.928 -6.004 13.256 1.00 94.94 196 ILE A C 1
ATOM 1498 O O . ILE A 1 196 ? -3.803 -7.087 12.678 1.00 94.94 196 ILE A O 1
ATOM 1502 N N . THR A 1 197 ? -2.954 -5.427 13.939 1.00 93.50 197 THR A N 1
ATOM 1503 C CA . THR A 1 197 ? -1.650 -6.022 14.229 1.00 93.50 197 THR A CA 1
ATOM 1504 C C . THR A 1 197 ? -1.501 -6.134 15.751 1.00 93.50 197 THR A C 1
ATOM 1506 O O . THR A 1 197 ? -2.360 -5.651 16.505 1.00 93.50 197 THR A O 1
ATOM 1509 N N . PRO A 1 198 ? -0.404 -6.713 16.264 1.00 93.94 198 PRO A N 1
ATOM 1510 C CA . PRO A 1 198 ? -0.112 -6.648 17.690 1.00 93.94 198 PRO A CA 1
ATOM 1511 C C . PRO A 1 198 ? -0.005 -5.208 18.214 1.00 93.94 198 PRO A C 1
ATOM 1513 O O . PRO A 1 198 ? -0.307 -4.969 19.380 1.00 93.94 198 PRO A O 1
ATOM 1516 N N . THR A 1 199 ? 0.398 -4.251 17.373 1.00 91.44 199 THR A N 1
ATOM 1517 C CA . THR A 1 199 ? 0.738 -2.881 17.783 1.00 91.44 199 THR A CA 1
ATOM 1518 C C . THR A 1 199 ? -0.318 -1.837 17.460 1.00 91.44 199 THR A C 1
ATOM 1520 O O . THR A 1 199 ? -0.320 -0.786 18.093 1.00 91.44 199 THR A O 1
ATOM 1523 N N . ASP A 1 200 ? -1.190 -2.086 16.486 1.00 92.50 200 ASP A N 1
ATOM 1524 C CA . ASP A 1 200 ? -2.114 -1.071 15.989 1.00 92.50 200 ASP A CA 1
ATOM 1525 C C . ASP A 1 200 ? -3.397 -1.650 15.391 1.00 92.50 200 ASP A C 1
ATOM 1527 O O . ASP A 1 200 ? -3.415 -2.742 14.823 1.00 92.50 200 ASP A O 1
ATOM 1531 N N . LEU A 1 201 ? -4.467 -0.863 15.489 1.00 95.12 201 LEU A N 1
ATOM 1532 C CA . LEU A 1 201 ? -5.648 -0.964 14.642 1.00 95.12 201 LEU A CA 1
ATOM 1533 C C . LEU A 1 201 ? -5.554 0.120 13.572 1.00 95.12 201 LEU A C 1
ATOM 1535 O O . LEU A 1 201 ? -5.400 1.301 13.890 1.00 95.12 201 LEU A O 1
ATOM 1539 N N . ARG A 1 202 ? -5.716 -0.246 12.305 1.00 95.06 202 ARG A N 1
ATOM 1540 C CA . ARG A 1 202 ? -5.667 0.712 11.202 1.00 95.06 202 ARG A CA 1
ATOM 1541 C C . ARG A 1 202 ? -6.767 0.484 10.186 1.00 95.06 202 ARG A C 1
ATOM 1543 O O . ARG A 1 202 ? -7.239 -0.634 9.979 1.00 95.06 202 ARG A O 1
ATOM 1550 N N . GLY A 1 203 ? -7.174 1.566 9.538 1.00 95.12 203 GLY A N 1
ATOM 1551 C CA . GLY A 1 203 ? -8.183 1.518 8.494 1.00 95.12 203 GLY A CA 1
ATOM 1552 C C . GLY A 1 203 ? -8.066 2.684 7.532 1.00 95.12 203 GLY A C 1
ATOM 1553 O O . GLY A 1 203 ? -7.803 3.816 7.934 1.00 95.12 203 GLY A O 1
ATOM 1554 N N . GLU A 1 204 ? -8.278 2.405 6.254 1.00 95.19 204 GLU A N 1
ATOM 1555 C CA . GLU A 1 204 ? -8.281 3.385 5.182 1.00 95.19 204 GLU A CA 1
ATOM 1556 C C . GLU A 1 204 ? -9.473 3.145 4.251 1.00 95.19 204 GLU A C 1
ATOM 1558 O O . GLU A 1 204 ? -9.768 2.015 3.872 1.00 95.19 204 GLU A O 1
ATOM 1563 N N . ILE A 1 205 ? -10.178 4.217 3.898 1.00 94.31 205 ILE A N 1
ATOM 1564 C CA . ILE A 1 205 ? -11.253 4.209 2.909 1.00 94.31 205 ILE A CA 1
ATOM 1565 C C . ILE A 1 205 ? -10.732 4.953 1.694 1.00 94.31 205 ILE A C 1
ATOM 1567 O O . ILE A 1 205 ? -10.484 6.161 1.762 1.00 94.31 205 ILE A O 1
ATOM 1571 N N . ILE A 1 206 ? -10.583 4.216 0.598 1.00 94.56 206 ILE A N 1
ATOM 1572 C CA . ILE A 1 206 ? -10.145 4.740 -0.693 1.00 94.56 206 ILE A CA 1
ATOM 1573 C C . ILE A 1 206 ? -11.279 4.662 -1.702 1.00 94.56 206 ILE A C 1
ATOM 1575 O O . ILE A 1 206 ? -12.080 3.725 -1.688 1.00 94.56 206 ILE A O 1
ATOM 1579 N N . ARG A 1 207 ? -11.337 5.638 -2.610 1.00 92.44 207 ARG A N 1
ATOM 1580 C CA . ARG A 1 207 ? -12.272 5.614 -3.740 1.00 92.44 207 ARG A CA 1
ATOM 1581 C C . ARG A 1 207 ? -11.516 5.724 -5.053 1.00 92.44 207 ARG A C 1
ATOM 1583 O O . ARG A 1 207 ? -11.185 6.819 -5.519 1.00 92.44 207 ARG A O 1
ATOM 1590 N N . THR A 1 208 ? -11.245 4.578 -5.668 1.00 92.25 208 THR A N 1
ATOM 1591 C CA . THR A 1 208 ? -10.368 4.506 -6.838 1.00 92.25 208 THR A CA 1
ATOM 1592 C C . THR A 1 208 ? -10.863 3.521 -7.894 1.00 92.25 208 THR A C 1
ATOM 1594 O O . THR A 1 208 ? -11.684 2.649 -7.636 1.00 92.25 208 THR A O 1
ATOM 1597 N N . ARG A 1 209 ? -10.369 3.713 -9.119 1.00 91.56 209 ARG A N 1
ATOM 1598 C CA . ARG A 1 209 ? -10.494 2.778 -10.253 1.00 91.56 209 ARG A CA 1
ATOM 1599 C C . ARG A 1 209 ? -9.181 2.055 -10.533 1.00 91.56 209 ARG A C 1
ATOM 1601 O O . ARG A 1 209 ? -9.162 1.054 -11.233 1.00 91.56 209 ARG A O 1
ATOM 1608 N N . SER A 1 210 ? -8.080 2.611 -10.032 1.00 90.69 210 SER A N 1
ATOM 1609 C CA . SER A 1 210 ? -6.716 2.230 -10.372 1.00 90.69 210 SER A CA 1
ATOM 1610 C C . SER A 1 210 ? -5.903 2.087 -9.100 1.00 90.69 210 SER A C 1
ATOM 1612 O O . SER A 1 210 ? -5.943 2.960 -8.227 1.00 90.69 210 SER A O 1
ATOM 1614 N N . ALA A 1 211 ? -5.163 0.989 -9.001 1.00 91.56 211 ALA A N 1
ATOM 1615 C CA . ALA A 1 211 ? -4.277 0.760 -7.873 1.00 91.56 211 ALA A CA 1
ATOM 1616 C C . ALA A 1 211 ? -3.044 1.675 -7.906 1.00 91.56 211 ALA A C 1
ATOM 1618 O O . ALA A 1 211 ? -2.476 1.988 -6.866 1.00 91.56 211 ALA A O 1
ATOM 1619 N N . PHE A 1 212 ? -2.636 2.146 -9.087 1.00 89.75 212 PHE A N 1
ATOM 1620 C CA . PHE A 1 212 ? -1.394 2.902 -9.264 1.00 89.75 212 PHE A CA 1
ATOM 1621 C C . PHE A 1 212 ? -1.641 4.257 -9.926 1.00 89.75 212 PHE A C 1
ATOM 1623 O O . PHE A 1 212 ? -0.941 4.653 -10.851 1.00 89.75 212 PHE A O 1
ATOM 1630 N N . THR A 1 213 ? -2.650 4.975 -9.434 1.00 85.50 213 THR A N 1
ATOM 1631 C CA . THR A 1 213 ? -2.859 6.390 -9.770 1.00 85.50 213 THR A CA 1
ATOM 1632 C C . THR A 1 213 ? -1.736 7.246 -9.178 1.00 85.50 213 THR A C 1
ATOM 1634 O O . THR A 1 213 ? -1.256 6.971 -8.079 1.00 85.50 213 THR A O 1
ATOM 1637 N N . ASP A 1 214 ? -1.347 8.300 -9.889 1.00 81.44 214 ASP A N 1
ATOM 1638 C CA . ASP A 1 214 ? -0.424 9.347 -9.434 1.00 81.44 214 ASP A CA 1
ATOM 1639 C C . ASP A 1 214 ? -0.947 10.177 -8.254 1.00 81.44 214 ASP A C 1
ATOM 1641 O O . ASP A 1 214 ? -0.169 10.696 -7.454 1.00 81.44 214 ASP A O 1
ATOM 1645 N N . LEU A 1 215 ? -2.267 10.277 -8.117 1.00 80.69 215 LEU A N 1
ATOM 1646 C CA . LEU A 1 215 ? -2.942 11.032 -7.067 1.00 80.69 215 LEU A CA 1
ATOM 1647 C C . LEU A 1 215 ? -3.087 10.212 -5.775 1.00 80.69 215 LEU A C 1
ATOM 1649 O O . LEU A 1 215 ? -4.204 9.899 -5.381 1.00 80.69 215 LEU A O 1
ATOM 1653 N N . GLN A 1 216 ? -1.985 9.844 -5.118 1.00 85.94 216 GLN A N 1
ATOM 1654 C CA . GLN A 1 216 ? -2.019 9.174 -3.807 1.00 85.94 216 GLN A CA 1
ATOM 1655 C C . GLN A 1 216 ? -1.503 10.097 -2.689 1.00 85.94 216 GLN A C 1
ATOM 1657 O O . GLN A 1 216 ? -0.345 10.516 -2.751 1.00 85.94 216 GLN A O 1
ATOM 1662 N N . PRO A 1 217 ? -2.293 10.381 -1.631 1.00 85.88 217 PRO A N 1
ATOM 1663 C CA . PRO A 1 217 ? -3.712 10.046 -1.464 1.00 85.88 217 PRO A CA 1
ATOM 1664 C C . PRO A 1 217 ? -4.623 10.915 -2.348 1.00 85.88 217 PRO A C 1
ATOM 1666 O O . PRO A 1 217 ? -4.281 12.052 -2.684 1.00 85.88 217 PRO A O 1
ATOM 1669 N N . ARG A 1 218 ? -5.820 10.417 -2.673 1.00 85.31 218 ARG A N 1
ATOM 1670 C CA . ARG A 1 218 ? -6.843 11.208 -3.368 1.00 85.31 218 ARG A CA 1
ATOM 1671 C C . ARG A 1 218 ? -7.576 12.128 -2.407 1.00 85.31 218 ARG A C 1
ATOM 1673 O O . ARG A 1 218 ? -7.727 11.851 -1.216 1.00 85.31 218 ARG A O 1
ATOM 1680 N N . HIS A 1 219 ? -8.109 13.221 -2.950 1.00 82.31 219 HIS A N 1
ATOM 1681 C CA . HIS A 1 219 ? -9.034 14.055 -2.196 1.00 82.31 219 HIS A CA 1
ATOM 1682 C C . HIS A 1 219 ? -10.256 13.222 -1.787 1.00 82.31 219 HIS A C 1
ATOM 1684 O O . HIS A 1 219 ? -10.997 12.732 -2.638 1.00 82.31 219 HIS A O 1
ATOM 1690 N N . GLY A 1 220 ? -10.491 13.117 -0.480 1.00 84.38 220 GLY A N 1
ATOM 1691 C CA . GLY A 1 220 ? -11.580 12.328 0.091 1.00 84.38 220 GLY A CA 1
ATOM 1692 C C . GLY A 1 220 ? -11.151 10.972 0.650 1.00 84.38 220 GLY A C 1
ATOM 1693 O O . GLY A 1 220 ? -11.947 10.392 1.385 1.00 84.38 220 GLY A O 1
ATOM 1694 N N . ASP A 1 221 ? -9.920 10.516 0.389 1.00 90.38 221 ASP A N 1
ATOM 1695 C CA . ASP A 1 221 ? -9.364 9.330 1.044 1.00 90.38 221 ASP A CA 1
ATOM 1696 C C . ASP A 1 221 ? -9.181 9.601 2.541 1.00 90.38 221 ASP A C 1
ATOM 1698 O O . ASP A 1 221 ? -8.595 10.613 2.957 1.00 90.38 221 ASP A O 1
ATOM 1702 N N . ARG A 1 222 ? -9.661 8.671 3.366 1.00 91.25 222 ARG A N 1
ATOM 1703 C CA . ARG A 1 222 ? -9.654 8.793 4.830 1.00 91.25 222 ARG A CA 1
ATOM 1704 C C . ARG A 1 222 ? -8.855 7.658 5.414 1.00 91.25 222 ARG A C 1
ATOM 1706 O O . ARG A 1 222 ? -9.059 6.529 5.003 1.00 91.25 222 ARG A O 1
ATOM 1713 N N . ALA A 1 223 ? -8.012 7.943 6.393 1.00 92.44 223 ALA A N 1
ATOM 1714 C CA . ALA A 1 223 ? -7.206 6.935 7.061 1.00 92.44 223 ALA A CA 1
ATOM 1715 C C . ALA A 1 223 ? -7.150 7.203 8.563 1.00 92.44 223 ALA A C 1
ATOM 1717 O O . ALA A 1 223 ? -7.207 8.359 8.993 1.00 92.44 223 ALA A O 1
ATOM 1718 N N . PHE A 1 224 ? -6.987 6.143 9.345 1.00 92.50 224 PHE A N 1
ATOM 1719 C CA . PHE A 1 224 ? -6.619 6.224 10.748 1.00 92.50 224 PHE A CA 1
ATOM 1720 C C . PHE A 1 224 ? -5.631 5.116 11.118 1.00 92.50 224 PHE A C 1
ATOM 1722 O O . PHE A 1 224 ? -5.661 4.025 10.551 1.00 92.50 224 PHE A O 1
ATOM 1729 N N . VAL A 1 225 ? -4.794 5.413 12.109 1.00 91.94 225 VAL A N 1
ATOM 1730 C CA . VAL A 1 225 ? -4.014 4.442 12.881 1.00 91.94 225 VAL A CA 1
ATOM 1731 C C . VAL A 1 225 ? -4.334 4.703 14.341 1.00 91.94 225 VAL A C 1
ATOM 1733 O O . VAL A 1 225 ? -4.387 5.862 14.752 1.00 91.94 225 VAL A O 1
ATOM 1736 N N . ASP A 1 226 ? -4.583 3.649 15.099 1.00 91.69 226 ASP A N 1
ATOM 1737 C CA . ASP A 1 226 ? -4.832 3.697 16.530 1.00 91.69 226 ASP A CA 1
ATOM 1738 C C . ASP A 1 226 ? -3.917 2.693 17.235 1.00 91.69 226 ASP A C 1
ATOM 1740 O O . ASP A 1 226 ? -4.121 1.478 17.175 1.00 91.69 226 ASP A O 1
ATOM 1744 N N . LEU A 1 227 ? -2.872 3.215 17.877 1.00 88.62 227 LEU A N 1
ATOM 1745 C CA . LEU A 1 227 ? -1.867 2.407 18.570 1.00 88.62 227 LEU A CA 1
ATOM 1746 C C . LEU A 1 227 ? -2.363 1.876 19.922 1.00 88.62 227 LEU A C 1
ATOM 1748 O O . LEU A 1 227 ? -1.761 0.968 20.489 1.00 88.62 227 LEU A O 1
ATOM 1752 N N . GLU A 1 228 ? -3.457 2.424 20.459 1.00 90.31 228 GLU A N 1
ATOM 1753 C CA . GLU A 1 228 ? -4.039 1.965 21.728 1.00 90.31 228 GLU A CA 1
ATOM 1754 C C . GLU A 1 228 ? -4.979 0.768 21.550 1.00 90.31 228 GLU A C 1
ATOM 1756 O O . GLU A 1 228 ? -5.486 0.222 22.539 1.00 90.31 228 GLU A O 1
ATOM 1761 N N . LEU A 1 229 ? -5.225 0.390 20.292 1.00 93.00 229 LEU A N 1
ATOM 1762 C CA . LEU A 1 229 ? -6.110 -0.691 19.872 1.00 93.00 229 LEU A CA 1
ATOM 1763 C C . LEU A 1 229 ? -5.364 -1.808 19.120 1.00 93.00 229 LEU A C 1
ATOM 1765 O O . LEU A 1 229 ? -5.974 -2.570 18.373 1.00 93.00 229 LEU A O 1
ATOM 1769 N N . GLY A 1 230 ? -4.053 -1.944 19.345 1.00 93.19 230 GLY A N 1
ATOM 1770 C CA . GLY A 1 230 ? -3.290 -3.124 18.931 1.00 93.19 230 GLY A CA 1
ATOM 1771 C C . GLY A 1 230 ? -3.647 -4.368 19.750 1.00 93.19 230 GLY A C 1
ATOM 1772 O O . GLY A 1 230 ? -3.913 -4.282 20.953 1.00 93.19 230 GLY A O 1
ATOM 1773 N N . LEU A 1 231 ? -3.627 -5.544 19.115 1.00 93.12 231 LEU A N 1
ATOM 1774 C CA . LEU A 1 231 ? -4.057 -6.805 19.732 1.00 93.12 231 LEU A CA 1
ATOM 1775 C C . LEU A 1 231 ? -3.255 -7.164 20.995 1.00 93.12 231 LEU A C 1
ATOM 1777 O O . LEU A 1 231 ? -3.814 -7.765 21.910 1.00 93.12 231 LEU A O 1
ATOM 1781 N N . ALA A 1 232 ? -1.985 -6.755 21.094 1.00 91.75 232 ALA A N 1
ATOM 1782 C CA . ALA A 1 232 ? -1.165 -7.009 22.281 1.00 91.75 232 ALA A CA 1
ATOM 1783 C C . ALA A 1 232 ? -1.702 -6.318 23.547 1.00 91.75 232 ALA A C 1
ATOM 1785 O O . ALA A 1 232 ? -1.357 -6.721 24.648 1.00 91.75 232 ALA A O 1
ATOM 1786 N N . THR A 1 233 ? -2.566 -5.309 23.401 1.00 88.00 233 THR A N 1
ATOM 1787 C CA . THR A 1 233 ? -3.205 -4.606 24.527 1.00 88.00 233 THR A CA 1
ATOM 1788 C C . THR A 1 233 ? -4.576 -5.185 24.902 1.00 88.00 233 THR A C 1
ATOM 1790 O O . THR A 1 233 ? -5.259 -4.640 25.771 1.00 88.00 233 THR A O 1
ATOM 1793 N N . SER A 1 234 ? -5.014 -6.257 24.226 1.00 87.00 234 SER A N 1
ATOM 1794 C CA . SER A 1 234 ? -6.356 -6.827 24.397 1.00 87.00 234 SER A CA 1
ATOM 1795 C C . SER A 1 234 ? -6.549 -7.564 25.722 1.00 87.00 234 SER A C 1
ATOM 1797 O O . SER A 1 234 ? -7.618 -7.451 26.317 1.00 87.00 234 SER A O 1
ATOM 1799 N N . GLU A 1 235 ? -5.526 -8.268 26.214 1.00 81.31 235 GLU A N 1
ATOM 1800 C CA . GLU A 1 235 ? -5.595 -9.008 27.483 1.00 81.31 235 GLU A CA 1
ATOM 1801 C C . GLU A 1 235 ? -5.701 -8.070 28.693 1.00 81.31 235 GLU A C 1
ATOM 1803 O O . GLU A 1 235 ? -6.371 -8.386 29.675 1.00 81.31 235 GLU A O 1
ATOM 1808 N N . ASP A 1 236 ? -5.118 -6.876 28.590 1.00 79.88 236 ASP A N 1
ATOM 1809 C CA . ASP A 1 236 ? -5.087 -5.893 29.673 1.00 79.88 236 ASP A CA 1
ATOM 1810 C C . ASP A 1 236 ? -6.418 -5.148 29.857 1.00 79.88 236 ASP A C 1
ATOM 1812 O O . ASP A 1 236 ? -6.592 -4.410 30.833 1.00 79.88 236 ASP A O 1
ATOM 1816 N N . LYS A 1 237 ? -7.350 -5.265 28.900 1.00 87.31 237 LYS A N 1
ATOM 1817 C CA . LYS A 1 237 ? -8.520 -4.383 28.813 1.00 87.31 237 LYS A CA 1
ATOM 1818 C C . LYS A 1 237 ? -9.797 -5.158 28.465 1.00 87.31 237 LYS A C 1
ATOM 1820 O O . LYS A 1 237 ? -10.016 -5.485 27.299 1.00 87.31 237 LYS A O 1
ATOM 1825 N N . PRO A 1 238 ? -10.711 -5.385 29.431 1.00 87.88 238 PRO A N 1
ATOM 1826 C CA . PRO A 1 238 ? -11.934 -6.160 29.193 1.00 87.88 238 PRO A CA 1
ATOM 1827 C C . PRO A 1 238 ? -12.897 -5.494 28.195 1.00 87.88 238 PRO A C 1
ATOM 1829 O O . PRO A 1 238 ? -13.757 -6.163 27.628 1.00 87.88 238 PRO A O 1
ATOM 1832 N N . ASP A 1 239 ? -12.750 -4.189 27.954 1.00 93.75 239 ASP A N 1
ATOM 1833 C CA . ASP A 1 239 ? -13.539 -3.400 27.004 1.00 93.75 239 ASP A CA 1
ATOM 1834 C C . ASP A 1 239 ? -12.878 -3.264 25.617 1.00 93.75 239 ASP A C 1
ATOM 1836 O O . ASP A 1 239 ? -13.387 -2.543 24.757 1.00 93.75 239 ASP A O 1
ATOM 1840 N N . PHE A 1 240 ? -11.750 -3.943 25.372 1.00 95.38 240 PHE A N 1
ATOM 1841 C CA . PHE A 1 240 ? -10.942 -3.780 24.162 1.00 95.38 240 PHE A CA 1
ATOM 1842 C C . PHE A 1 240 ? -11.761 -3.896 22.870 1.00 95.38 240 PHE A C 1
ATOM 1844 O O . PHE A 1 240 ? -11.742 -2.986 22.042 1.00 95.38 240 PHE A O 1
ATOM 1851 N N . TRP A 1 241 ? -12.534 -4.973 22.711 1.00 95.62 241 TRP A N 1
ATOM 1852 C CA . TRP A 1 241 ? -13.323 -5.206 21.496 1.00 95.62 241 TRP A CA 1
ATOM 1853 C C . TRP A 1 241 ? -14.483 -4.221 21.324 1.00 95.62 241 TRP A C 1
ATOM 1855 O O . TRP A 1 241 ? -14.852 -3.918 20.187 1.00 95.62 241 TRP A O 1
ATOM 1865 N N . ALA A 1 242 ? -15.026 -3.681 22.421 1.00 96.06 242 ALA A N 1
ATOM 1866 C CA . ALA A 1 242 ? -16.011 -2.605 22.355 1.00 96.06 242 ALA A CA 1
ATOM 1867 C C . ALA A 1 242 ? -15.361 -1.334 21.793 1.00 96.06 242 ALA A C 1
ATOM 1869 O O . ALA A 1 242 ? -15.855 -0.784 20.815 1.00 96.06 242 ALA A O 1
ATOM 1870 N N . ARG A 1 243 ? -14.176 -0.956 22.296 1.00 96.69 243 ARG A N 1
ATOM 1871 C CA . ARG A 1 243 ? -13.421 0.201 21.784 1.00 96.69 243 ARG A CA 1
ATOM 1872 C C . ARG A 1 243 ? -12.985 0.025 20.323 1.00 96.69 243 ARG A C 1
ATOM 1874 O O . ARG A 1 243 ? -13.074 0.975 19.550 1.00 96.69 243 ARG A O 1
ATOM 1881 N N . VAL A 1 244 ? -12.581 -1.184 19.913 1.00 96.75 244 VAL A N 1
ATOM 1882 C CA . VAL A 1 244 ? -12.314 -1.515 18.495 1.00 96.75 244 VAL A CA 1
ATOM 1883 C C . VAL A 1 244 ? -13.571 -1.321 17.644 1.00 96.75 244 VAL A C 1
ATOM 1885 O O . VAL A 1 244 ? -13.506 -0.688 16.589 1.00 96.75 244 VAL A O 1
ATOM 1888 N N . THR A 1 245 ? -14.714 -1.833 18.104 1.00 97.06 245 THR A N 1
ATOM 1889 C CA . THR A 1 245 ? -15.997 -1.702 17.398 1.00 97.06 245 THR A CA 1
ATOM 1890 C C . THR A 1 245 ? -16.399 -0.237 17.265 1.00 97.06 245 THR A C 1
ATOM 1892 O O . THR A 1 245 ? -16.678 0.205 16.154 1.00 97.06 245 THR A O 1
ATOM 1895 N N . ASP A 1 246 ? -16.346 0.533 18.352 1.00 96.75 246 ASP A N 1
ATOM 1896 C CA . ASP A 1 246 ? -16.683 1.958 18.370 1.00 96.75 246 ASP A CA 1
ATOM 1897 C C . ASP A 1 246 ? -15.767 2.761 17.443 1.00 96.75 246 ASP A C 1
ATOM 1899 O O . ASP A 1 246 ? -16.227 3.620 16.685 1.00 96.75 246 ASP A O 1
ATOM 1903 N N . ARG A 1 247 ? -14.463 2.451 17.444 1.00 96.81 247 ARG A N 1
ATOM 1904 C CA . ARG A 1 247 ? -13.488 3.108 16.569 1.00 96.81 247 ARG A CA 1
ATOM 1905 C C . ARG A 1 247 ? -13.788 2.845 15.096 1.00 96.81 247 ARG A C 1
ATOM 1907 O O . ARG A 1 247 ? -13.816 3.790 14.304 1.00 96.81 247 ARG A O 1
ATOM 1914 N N . LEU A 1 248 ? -14.036 1.586 14.733 1.00 96.69 248 LEU A N 1
ATOM 1915 C CA . LEU A 1 248 ? -14.403 1.194 13.372 1.00 96.69 248 LEU A CA 1
ATOM 1916 C C . LEU A 1 248 ? -15.752 1.783 12.964 1.00 96.69 248 LEU A C 1
ATOM 1918 O O . LEU A 1 248 ? -15.891 2.260 11.838 1.00 96.69 248 LEU A O 1
ATOM 1922 N N . GLN A 1 249 ? -16.728 1.790 13.871 1.00 95.44 249 GLN A N 1
ATOM 1923 C CA . GLN A 1 249 ? -18.056 2.328 13.616 1.00 95.44 249 GLN A CA 1
ATOM 1924 C C . GLN A 1 249 ? -17.980 3.832 13.362 1.00 95.44 249 GLN A C 1
ATOM 1926 O O . GLN A 1 249 ? -18.496 4.294 12.347 1.00 95.44 249 GLN A O 1
ATOM 1931 N N . GLY A 1 250 ? -17.276 4.576 14.219 1.00 95.00 250 GLY A N 1
ATOM 1932 C CA . GLY A 1 250 ? -17.050 6.006 14.045 1.00 95.00 250 GLY A CA 1
ATOM 1933 C C . GLY A 1 250 ? -16.326 6.323 12.740 1.00 95.00 250 GLY A C 1
ATOM 1934 O O . GLY A 1 250 ? -16.720 7.248 12.037 1.00 95.00 250 GLY A O 1
ATOM 1935 N N . PHE A 1 251 ? -15.314 5.531 12.367 1.00 94.75 251 PHE A N 1
ATOM 1936 C CA . PHE A 1 251 ? -14.584 5.717 11.112 1.00 94.75 251 PHE A CA 1
ATOM 1937 C C . PHE A 1 251 ? -15.445 5.443 9.867 1.00 94.75 251 PHE A C 1
ATOM 1939 O O . PHE A 1 251 ? -15.492 6.273 8.953 1.00 94.75 251 PHE A O 1
ATOM 1946 N N . CYS A 1 252 ? -16.167 4.320 9.847 1.00 92.25 252 CYS A N 1
ATOM 1947 C CA . CYS A 1 252 ? -17.049 3.942 8.740 1.00 92.25 252 CYS A CA 1
ATOM 1948 C C . CYS A 1 252 ? -18.257 4.885 8.609 1.00 92.25 252 CYS A C 1
ATOM 1950 O O . CYS A 1 252 ? -18.731 5.117 7.496 1.00 92.25 252 CYS A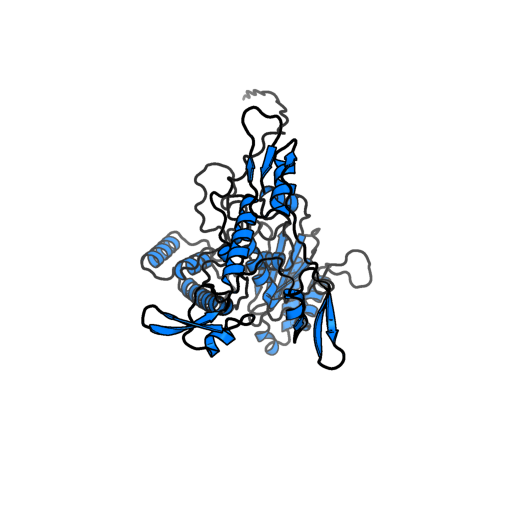 O 1
ATOM 1952 N N . GLY A 1 253 ? -18.710 5.475 9.718 1.00 89.81 253 GLY A N 1
ATOM 1953 C CA . GLY A 1 253 ? -19.763 6.493 9.743 1.00 89.81 253 GLY A CA 1
ATOM 1954 C C . GLY A 1 253 ? -19.323 7.850 9.201 1.00 89.81 253 GLY A C 1
ATOM 1955 O O . GLY A 1 253 ? -20.151 8.723 8.968 1.00 89.81 253 GLY A O 1
ATOM 1956 N N . THR A 1 254 ? -18.023 8.053 8.961 1.00 88.81 254 THR A N 1
ATOM 1957 C CA . THR A 1 254 ? -17.556 9.304 8.359 1.00 88.81 254 THR A CA 1
ATOM 1958 C C . THR A 1 254 ? -17.822 9.375 6.849 1.00 88.81 254 THR A C 1
ATOM 1960 O O . THR A 1 254 ? -17.788 10.469 6.275 1.00 88.81 254 THR A O 1
ATOM 1963 N N . VAL A 1 255 ? -18.072 8.243 6.187 1.00 85.25 255 VAL A N 1
ATOM 1964 C CA . VAL A 1 255 ? -18.393 8.196 4.754 1.00 85.25 255 VAL A CA 1
ATOM 1965 C C . VAL A 1 255 ? -19.694 8.973 4.497 1.00 85.25 255 VAL A C 1
ATOM 1967 O O . VAL A 1 255 ? -20.664 8.763 5.221 1.00 85.25 255 VAL A O 1
ATOM 1970 N N . PRO A 1 256 ? -19.741 9.886 3.506 1.00 81.38 256 PRO A N 1
ATOM 1971 C CA . PRO A 1 256 ? -20.925 10.714 3.294 1.00 81.38 256 PRO A CA 1
ATOM 1972 C C . PRO A 1 256 ? -22.165 9.887 2.928 1.00 81.38 256 PRO A C 1
ATOM 1974 O O . PRO A 1 256 ? -22.065 8.879 2.224 1.00 81.38 256 PRO A O 1
ATOM 1977 N N . GLU A 1 257 ? -23.341 10.359 3.348 1.00 72.38 257 GLU A N 1
ATOM 1978 C CA . GLU A 1 257 ? -24.626 9.749 2.994 1.00 72.38 257 GLU A CA 1
ATOM 1979 C C . GLU A 1 257 ? -24.783 9.652 1.464 1.00 72.38 257 GLU A C 1
ATOM 1981 O O . GLU A 1 257 ? -24.524 10.607 0.730 1.00 72.38 257 GLU A O 1
ATOM 1986 N N . GLY A 1 258 ? -25.169 8.470 0.973 1.00 69.88 258 GLY A N 1
ATOM 1987 C CA . GLY A 1 258 ? -25.298 8.169 -0.459 1.00 69.88 258 GLY A CA 1
ATOM 1988 C C . GLY A 1 258 ? -24.081 7.482 -1.092 1.00 69.88 258 GLY A C 1
ATOM 1989 O O . GLY A 1 258 ? -24.185 6.990 -2.216 1.00 69.88 258 GLY A O 1
ATOM 1990 N N . PHE A 1 259 ? -22.953 7.377 -0.383 1.00 78.12 259 PHE A N 1
ATOM 1991 C CA . PHE A 1 259 ? -21.839 6.530 -0.806 1.00 78.12 259 PHE A CA 1
ATOM 1992 C C . PHE A 1 259 ? -21.992 5.128 -0.219 1.00 78.12 259 PHE A C 1
ATOM 1994 O O . PHE A 1 259 ? -22.162 4.949 0.985 1.00 78.12 259 PHE A O 1
ATOM 2001 N N . ARG A 1 260 ? -21.914 4.118 -1.085 1.00 83.75 260 ARG A N 1
ATOM 2002 C CA . ARG A 1 260 ? -21.906 2.712 -0.687 1.00 83.75 260 ARG A CA 1
ATOM 2003 C C . ARG A 1 260 ? -20.465 2.235 -0.528 1.00 83.75 260 ARG A C 1
ATOM 2005 O O . ARG A 1 260 ? -19.608 2.582 -1.336 1.00 83.75 260 ARG A O 1
ATOM 2012 N N . LEU A 1 261 ? -20.223 1.420 0.496 1.00 88.62 261 LEU A N 1
ATOM 2013 C CA . LEU A 1 261 ? -18.997 0.642 0.603 1.00 88.62 261 LEU A CA 1
ATOM 2014 C C . LEU A 1 261 ? -19.114 -0.589 -0.305 1.00 88.62 261 LEU A C 1
ATOM 2016 O O . LEU A 1 261 ? -19.998 -1.425 -0.111 1.00 88.62 261 LEU A O 1
ATOM 2020 N N . ASP A 1 262 ? -18.257 -0.674 -1.316 1.00 88.94 262 ASP A N 1
ATOM 2021 C CA . ASP A 1 262 ? -18.328 -1.720 -2.338 1.00 88.94 262 ASP A CA 1
ATOM 2022 C C . ASP A 1 262 ? -17.575 -2.977 -1.892 1.00 88.94 262 ASP A C 1
ATOM 2024 O O . ASP A 1 262 ? -18.093 -4.092 -1.993 1.00 88.94 262 ASP A O 1
ATOM 2028 N N . THR A 1 263 ? -16.378 -2.775 -1.334 1.00 91.00 263 THR A N 1
ATOM 2029 C CA . THR A 1 263 ? -15.443 -3.850 -0.993 1.00 91.00 263 THR A CA 1
ATOM 2030 C C . THR A 1 263 ? -14.776 -3.612 0.352 1.00 91.00 263 THR A C 1
ATOM 2032 O O . THR A 1 263 ? -14.485 -2.480 0.739 1.00 91.00 263 THR A O 1
ATOM 2035 N N . ILE A 1 264 ? -14.492 -4.712 1.049 1.00 93.38 264 ILE A N 1
ATOM 2036 C CA . ILE A 1 264 ? -13.697 -4.731 2.274 1.00 93.38 264 ILE A CA 1
ATOM 2037 C C . ILE A 1 264 ? -12.494 -5.646 2.044 1.00 93.38 264 ILE A C 1
ATOM 2039 O O . ILE A 1 264 ? -12.665 -6.818 1.700 1.00 93.38 264 ILE A O 1
ATOM 2043 N N . LEU A 1 265 ? -11.292 -5.106 2.232 1.00 94.50 265 LEU A N 1
ATOM 2044 C CA . LEU A 1 265 ? -10.021 -5.819 2.136 1.00 94.50 265 LEU A CA 1
ATOM 2045 C C . LEU A 1 265 ? -9.341 -5.836 3.504 1.00 94.50 265 LEU A C 1
ATOM 2047 O O . LEU A 1 265 ? -9.337 -4.838 4.225 1.00 94.50 265 LEU A O 1
ATOM 2051 N N . LEU A 1 266 ? -8.768 -6.983 3.849 1.00 94.38 266 LEU A N 1
ATOM 2052 C CA . LEU A 1 266 ? -8.083 -7.193 5.118 1.00 94.38 266 LEU A CA 1
ATOM 2053 C C . LEU A 1 266 ? -6.571 -7.056 4.921 1.00 94.38 266 LEU A C 1
ATOM 2055 O O . LEU A 1 266 ? -6.043 -7.503 3.904 1.00 94.38 266 LEU A O 1
ATOM 2059 N N . THR A 1 267 ? -5.880 -6.469 5.896 1.00 93.56 267 THR A N 1
ATOM 2060 C CA . THR A 1 267 ? -4.413 -6.350 5.907 1.00 93.56 267 THR A CA 1
ATOM 2061 C C . THR A 1 267 ? -3.848 -6.555 7.312 1.00 93.56 267 THR A C 1
ATOM 2063 O O . THR A 1 267 ? -4.501 -6.206 8.291 1.00 93.56 267 THR A O 1
ATOM 2066 N N . GLY A 1 268 ? -2.633 -7.087 7.425 1.00 90.44 268 GLY A N 1
ATOM 2067 C CA . GLY A 1 268 ? -1.937 -7.267 8.704 1.00 90.44 268 GLY A CA 1
ATOM 2068 C C . GLY A 1 268 ? -2.104 -8.654 9.327 1.00 90.44 268 GLY A C 1
ATOM 2069 O O . GLY A 1 268 ? -2.959 -9.449 8.934 1.00 90.44 268 GLY A O 1
ATOM 2070 N N . GLU A 1 269 ? -1.255 -8.944 10.312 1.00 90.19 269 GLU A N 1
ATOM 2071 C CA . GLU A 1 269 ? -1.008 -10.296 10.824 1.00 90.19 269 GLU A CA 1
ATOM 2072 C C . GLU A 1 269 ? -2.188 -10.897 11.586 1.00 90.19 269 GLU A C 1
ATOM 2074 O O . GLU A 1 269 ? -2.361 -12.114 11.615 1.00 90.19 269 GLU A O 1
ATOM 2079 N N . ASN A 1 270 ? -3.022 -10.053 12.194 1.00 93.88 270 ASN A N 1
ATOM 2080 C CA . ASN A 1 270 ? -4.151 -10.487 13.009 1.00 93.88 270 ASN A CA 1
ATOM 2081 C C . ASN A 1 270 ? -5.505 -10.123 12.387 1.00 93.88 270 ASN A C 1
ATOM 2083 O O . ASN A 1 270 ? -6.538 -10.216 13.050 1.00 93.88 270 ASN A O 1
ATOM 2087 N N . ALA A 1 271 ? -5.533 -9.764 11.102 1.00 92.62 271 ALA A N 1
ATOM 2088 C CA . ALA A 1 271 ? -6.753 -9.351 10.412 1.00 92.62 271 ALA A CA 1
ATOM 2089 C C . ALA A 1 271 ? -7.812 -10.462 10.292 1.00 92.62 271 ALA A C 1
ATOM 2091 O O . ALA A 1 271 ? -8.987 -10.175 10.077 1.00 92.62 271 ALA A O 1
ATOM 2092 N N . THR A 1 272 ? -7.417 -11.727 10.444 1.00 92.94 272 THR A N 1
ATOM 2093 C CA . THR A 1 272 ? -8.314 -12.895 10.446 1.00 92.94 272 THR A CA 1
ATOM 2094 C C . THR A 1 272 ? -8.758 -13.313 11.852 1.00 92.94 272 THR A C 1
ATOM 2096 O O . THR A 1 272 ? -9.460 -14.313 12.001 1.00 92.94 272 THR A O 1
ATOM 2099 N N . HIS A 1 273 ? -8.388 -12.561 12.899 1.00 93.31 273 HIS A N 1
ATOM 2100 C CA . HIS A 1 273 ? -8.761 -12.880 14.275 1.00 93.31 273 HIS A CA 1
ATOM 2101 C C . HIS A 1 273 ? -10.299 -12.883 14.440 1.00 93.31 273 HIS A C 1
ATOM 2103 O O . HIS A 1 273 ? -10.940 -11.873 14.130 1.00 93.31 273 HIS A O 1
ATOM 2109 N N . PRO A 1 274 ? -10.926 -13.955 14.970 1.00 92.56 274 PRO A N 1
ATOM 2110 C CA . PRO A 1 274 ? -12.387 -14.086 14.987 1.00 92.56 274 PRO A CA 1
ATOM 2111 C C . PRO A 1 274 ? -13.115 -12.925 15.675 1.00 92.56 274 PRO A C 1
ATOM 2113 O O . PRO A 1 274 ? -14.090 -12.397 15.143 1.00 92.56 274 PRO A O 1
ATOM 2116 N N . ALA A 1 275 ? -12.606 -12.472 16.825 1.00 93.81 275 ALA A N 1
ATOM 2117 C CA . ALA A 1 275 ? -13.203 -11.349 17.548 1.00 93.81 275 ALA A CA 1
ATOM 2118 C C . ALA A 1 275 ? -13.037 -10.009 16.807 1.00 93.81 275 ALA A C 1
ATOM 2120 O O . ALA A 1 275 ? -13.908 -9.146 16.896 1.00 93.81 275 ALA A O 1
ATOM 2121 N N . PHE A 1 276 ? -11.974 -9.854 16.007 1.00 95.50 276 PHE A N 1
ATOM 2122 C CA . PHE A 1 276 ? -11.797 -8.673 15.165 1.00 95.50 276 PHE A CA 1
ATOM 2123 C C . PHE A 1 276 ? -12.787 -8.678 14.001 1.00 95.50 276 PHE A C 1
ATOM 2125 O O . PHE A 1 276 ? -13.456 -7.676 13.764 1.00 95.50 276 PHE A O 1
ATOM 2132 N N . LEU A 1 277 ? -12.956 -9.819 13.326 1.00 94.44 277 LEU A N 1
ATOM 2133 C CA . LEU A 1 277 ? -13.957 -9.971 12.268 1.00 94.44 277 LEU A CA 1
ATOM 2134 C C . LEU A 1 277 ? -15.379 -9.725 12.797 1.00 94.44 277 LEU A C 1
ATOM 2136 O O . LEU A 1 277 ? -16.191 -9.096 12.118 1.00 94.44 277 LEU A O 1
ATOM 2140 N N . GLN A 1 278 ? -15.673 -10.159 14.026 1.00 93.69 278 GLN A N 1
ATOM 2141 C CA . GLN A 1 278 ? -16.944 -9.880 14.692 1.00 93.69 278 GLN A CA 1
ATOM 2142 C C . GLN A 1 278 ? -17.124 -8.387 15.011 1.00 93.69 278 GLN A C 1
ATOM 2144 O O . GLN A 1 278 ? -18.203 -7.841 14.759 1.00 93.69 278 GLN A O 1
ATOM 2149 N N . ALA A 1 279 ? -16.088 -7.719 15.526 1.00 95.44 279 ALA A N 1
ATOM 2150 C CA . ALA A 1 279 ? -16.100 -6.278 15.783 1.00 95.44 279 ALA A CA 1
ATOM 2151 C C . ALA A 1 279 ? -16.308 -5.481 14.484 1.00 95.44 279 ALA A C 1
ATOM 2153 O O . ALA A 1 279 ? -17.175 -4.610 14.414 1.00 95.44 279 ALA A O 1
ATOM 2154 N N . LEU A 1 280 ? -15.595 -5.848 13.415 1.00 95.38 280 LEU A N 1
ATOM 2155 C CA . LEU A 1 280 ? -15.746 -5.260 12.086 1.00 95.38 280 LEU A CA 1
ATOM 2156 C C . LEU A 1 280 ? -17.162 -5.464 11.533 1.00 95.38 280 LEU A C 1
ATOM 2158 O O . LEU A 1 280 ? -17.791 -4.505 11.090 1.00 95.38 280 LEU A O 1
ATOM 2162 N N . ARG A 1 281 ? -17.705 -6.686 11.603 1.00 93.38 281 ARG A N 1
ATOM 2163 C CA . ARG A 1 281 ? -19.084 -6.973 11.173 1.00 93.38 281 ARG A CA 1
ATOM 2164 C C . ARG A 1 281 ? -20.097 -6.137 11.957 1.00 93.38 281 ARG A C 1
ATOM 2166 O O . ARG A 1 281 ? -21.012 -5.581 11.355 1.00 93.38 281 ARG A O 1
ATOM 2173 N N . SER A 1 282 ? -19.911 -6.007 13.268 1.00 93.31 282 SER A N 1
ATOM 2174 C CA . SER A 1 282 ? -20.781 -5.202 14.136 1.00 93.31 282 SER A CA 1
ATOM 2175 C C . SER A 1 282 ? -20.721 -3.716 13.773 1.00 93.31 282 SER A C 1
ATOM 2177 O O . SER A 1 282 ? -21.767 -3.089 13.615 1.00 93.31 282 SER A O 1
ATOM 2179 N N . ALA A 1 283 ? -19.524 -3.176 13.533 1.00 94.31 283 ALA A N 1
ATOM 2180 C CA . ALA A 1 283 ? -19.328 -1.795 13.097 1.00 94.31 283 ALA A CA 1
ATOM 2181 C C . ALA A 1 283 ? -19.977 -1.505 11.731 1.00 94.31 283 ALA A C 1
ATOM 2183 O O . ALA A 1 283 ? -20.556 -0.437 11.525 1.00 94.31 283 ALA A O 1
ATOM 2184 N N . LEU A 1 284 ? -19.920 -2.457 10.796 1.00 91.56 284 LEU A N 1
ATOM 2185 C CA . LEU A 1 284 ? -20.534 -2.327 9.472 1.00 91.56 284 LEU A CA 1
ATOM 2186 C C . LEU A 1 284 ? -22.065 -2.398 9.526 1.00 91.56 284 LEU A C 1
ATOM 2188 O O . LEU A 1 284 ? -22.732 -1.622 8.844 1.00 91.56 284 LEU A O 1
ATOM 2192 N N . VAL A 1 285 ? -22.627 -3.283 10.359 1.00 90.50 285 VAL A N 1
ATOM 2193 C CA . VAL A 1 285 ? -24.076 -3.332 10.632 1.00 90.50 285 VAL A CA 1
ATOM 2194 C C . VAL A 1 285 ? -24.538 -2.039 11.307 1.00 90.50 285 VAL A C 1
ATOM 2196 O O . VAL A 1 285 ? -25.551 -1.474 10.905 1.00 90.50 285 VAL A O 1
ATOM 2199 N N . GLY A 1 286 ? -23.779 -1.532 12.284 1.00 88.50 286 GLY A N 1
ATOM 2200 C CA . GLY A 1 286 ? -24.085 -0.287 12.997 1.00 88.50 286 GLY A CA 1
ATOM 2201 C C . GLY A 1 286 ? -24.114 0.958 12.104 1.00 88.50 286 GLY A C 1
ATOM 2202 O O . GLY A 1 286 ? -24.770 1.935 12.450 1.00 88.50 286 GLY A O 1
ATOM 2203 N N . ASN A 1 287 ? -23.453 0.911 10.944 1.00 88.25 287 ASN A N 1
ATOM 2204 C CA . ASN A 1 287 ? -23.483 1.962 9.923 1.00 88.25 287 ASN A CA 1
ATOM 2205 C C . ASN A 1 287 ? -24.431 1.662 8.747 1.00 88.25 287 ASN A C 1
ATOM 2207 O O . ASN A 1 287 ? -24.455 2.408 7.774 1.00 88.25 287 ASN A O 1
ATOM 2211 N N . GLY A 1 288 ? -25.191 0.563 8.795 1.00 85.69 288 GLY A N 1
ATOM 2212 C CA . GLY A 1 288 ? -26.142 0.201 7.740 1.00 85.69 288 GLY A CA 1
ATOM 2213 C C . GLY A 1 288 ? -25.516 -0.326 6.442 1.00 85.69 288 GLY A C 1
ATOM 2214 O O . GLY A 1 288 ? -26.230 -0.474 5.454 1.00 85.69 288 GLY A O 1
ATOM 2215 N N . TYR A 1 289 ? -24.214 -0.647 6.419 1.00 83.62 289 TYR A N 1
ATOM 2216 C CA . TYR A 1 289 ? -23.564 -1.239 5.238 1.00 83.62 289 TYR A CA 1
ATOM 2217 C C . TYR A 1 289 ? -23.937 -2.703 5.031 1.00 83.62 289 TYR A C 1
ATOM 2219 O O . TYR A 1 289 ? -23.989 -3.183 3.902 1.00 83.62 289 TYR A O 1
ATOM 2227 N N . LEU A 1 290 ? -24.186 -3.420 6.124 1.00 78.00 290 LEU A N 1
ATOM 2228 C CA . LEU A 1 290 ? -24.692 -4.782 6.091 1.00 78.00 290 LEU A CA 1
ATOM 2229 C C . LEU A 1 290 ? -26.151 -4.752 6.524 1.00 78.00 290 LEU A C 1
ATOM 2231 O O . LEU A 1 290 ? -26.452 -4.418 7.671 1.00 78.00 290 LEU A O 1
ATOM 2235 N N . GLN A 1 291 ? -27.056 -5.112 5.612 1.00 65.00 291 GLN A N 1
ATOM 2236 C CA . GLN A 1 291 ? -28.428 -5.421 5.997 1.00 65.00 291 GLN A CA 1
ATOM 2237 C C . GLN A 1 291 ? -28.389 -6.589 6.990 1.00 65.00 291 GLN A C 1
ATOM 2239 O O . GLN A 1 291 ? -27.716 -7.599 6.764 1.00 65.00 291 GLN A O 1
ATOM 2244 N N . ARG A 1 292 ? -29.095 -6.441 8.118 1.00 56.12 292 ARG A N 1
ATOM 2245 C CA . ARG A 1 292 ? -29.439 -7.573 8.989 1.00 56.12 292 ARG A CA 1
ATOM 2246 C C . ARG A 1 292 ? -30.100 -8.609 8.072 1.00 56.12 292 ARG A C 1
ATOM 2248 O O . ARG A 1 292 ? -30.925 -8.195 7.269 1.00 56.12 292 ARG A O 1
ATOM 2255 N N . GLU A 1 293 ? -29.696 -9.880 8.148 1.00 51.66 293 GLU A N 1
ATOM 2256 C CA . GLU A 1 293 ? -29.900 -10.992 7.178 1.00 51.66 293 GLU A CA 1
ATOM 2257 C C . GLU A 1 293 ? -31.315 -11.210 6.572 1.00 51.66 293 GLU A C 1
ATOM 2259 O O . GLU A 1 293 ? -31.519 -12.150 5.814 1.00 51.66 293 GLU A O 1
ATOM 2264 N N . SER A 1 294 ? -32.298 -10.363 6.864 1.00 47.53 294 SER A N 1
ATOM 2265 C CA . SER A 1 294 ? -33.703 -10.485 6.493 1.00 47.53 294 SER A CA 1
ATOM 2266 C C . SER A 1 294 ? -34.142 -9.764 5.210 1.00 47.53 294 SER A C 1
ATOM 2268 O O . SER A 1 294 ? -35.186 -10.145 4.700 1.00 47.53 294 SER A O 1
ATOM 2270 N N . ASP A 1 295 ? -33.393 -8.808 4.644 1.00 43.19 295 ASP A N 1
ATOM 2271 C CA . ASP A 1 295 ? -33.839 -8.082 3.438 1.00 43.19 295 ASP A CA 1
ATOM 2272 C C . ASP A 1 295 ? -32.818 -8.171 2.297 1.00 43.19 295 ASP A C 1
ATOM 2274 O O . ASP A 1 295 ? -31.668 -7.761 2.408 1.00 43.19 295 ASP A O 1
ATOM 2278 N N . SER A 1 296 ? -33.244 -8.759 1.183 1.00 50.28 296 SER A N 1
ATOM 2279 C CA . SER A 1 296 ? -32.453 -9.047 -0.011 1.00 50.28 296 SER A CA 1
ATOM 2280 C C . SER A 1 296 ? -32.299 -7.822 -0.922 1.00 50.28 296 SER A C 1
ATOM 2282 O O . SER A 1 296 ? -33.292 -7.338 -1.464 1.00 50.28 296 SER A O 1
ATOM 2284 N N . GLY A 1 297 ? -31.065 -7.377 -1.192 1.00 40.38 297 GLY A N 1
ATOM 2285 C CA . GLY A 1 297 ? -30.816 -6.489 -2.339 1.00 40.38 297 GLY A CA 1
ATOM 2286 C C . GLY A 1 297 ? -29.370 -6.063 -2.608 1.00 40.38 297 GLY A C 1
ATOM 2287 O O . GLY A 1 297 ? -29.017 -5.825 -3.761 1.00 40.38 297 GLY A O 1
ATOM 2288 N N . GLY A 1 298 ? -28.496 -6.003 -1.599 1.00 46.69 298 GLY A N 1
ATOM 2289 C CA . GLY A 1 298 ? -27.110 -5.567 -1.804 1.00 46.69 298 GLY A CA 1
ATOM 2290 C C . GLY A 1 298 ? -26.116 -6.317 -0.932 1.00 46.69 298 GLY A C 1
ATOM 2291 O O . GLY A 1 298 ? -25.818 -5.878 0.172 1.00 46.69 298 GLY A O 1
ATOM 2292 N N . LYS A 1 299 ? -25.563 -7.432 -1.423 1.00 53.25 299 LYS A N 1
ATOM 2293 C CA . LYS A 1 299 ? -24.473 -8.127 -0.724 1.00 53.25 299 LYS A CA 1
ATOM 2294 C C . LYS A 1 299 ? -23.202 -7.272 -0.827 1.00 53.25 299 LYS A C 1
ATOM 2296 O O . LYS A 1 299 ? -22.707 -7.042 -1.930 1.00 53.25 299 LYS A O 1
ATOM 2301 N N . VAL A 1 300 ? -22.686 -6.782 0.300 1.00 56.81 300 VAL A N 1
ATOM 2302 C CA . VAL A 1 300 ? -21.295 -6.306 0.385 1.00 56.81 300 VAL A CA 1
ATOM 2303 C C . VAL A 1 300 ? -20.410 -7.539 0.260 1.00 56.81 300 VAL A C 1
ATOM 2305 O O . VAL A 1 300 ? -20.556 -8.492 1.028 1.00 56.81 300 VAL A O 1
ATOM 2308 N N . SER A 1 301 ? -19.530 -7.567 -0.737 1.00 56.94 301 SER A N 1
ATOM 2309 C CA . SER A 1 301 ? -18.617 -8.690 -0.914 1.00 56.94 301 SER A CA 1
ATOM 2310 C C . SER A 1 301 ? -17.489 -8.596 0.107 1.00 56.94 301 SER A C 1
ATOM 2312 O O . SER A 1 301 ? -16.553 -7.812 -0.057 1.00 56.94 301 SER A O 1
ATOM 2314 N N . PHE A 1 302 ? -17.553 -9.426 1.146 1.00 60.25 302 PHE A N 1
ATOM 2315 C CA . PHE A 1 302 ? -16.356 -9.796 1.889 1.00 60.25 302 PHE A CA 1
ATOM 2316 C C . PHE A 1 302 ? -15.499 -10.665 0.972 1.00 60.25 302 PHE A C 1
ATOM 2318 O O . PHE A 1 302 ? -15.892 -11.770 0.602 1.00 60.25 302 PHE A O 1
ATOM 2325 N N . VAL A 1 303 ? -14.319 -10.174 0.587 1.00 56.00 303 VAL A N 1
ATOM 2326 C CA . VAL A 1 303 ? -13.424 -10.875 -0.358 1.00 56.00 303 VAL A CA 1
ATOM 2327 C C . VAL A 1 303 ? -12.915 -12.215 0.204 1.00 56.00 303 VAL A C 1
ATOM 2329 O O . VAL A 1 303 ? -12.398 -13.045 -0.539 1.00 56.00 303 VAL A O 1
ATOM 2332 N N . HIS A 1 304 ? -13.153 -12.488 1.490 1.00 53.06 304 HIS A N 1
ATOM 2333 C CA . HIS A 1 304 ? -12.872 -13.777 2.115 1.00 53.06 304 HIS A CA 1
ATOM 2334 C C . HIS A 1 304 ? -13.820 -14.919 1.681 1.00 53.06 304 HIS A C 1
ATOM 2336 O O . HIS A 1 304 ? -13.495 -16.076 1.909 1.00 53.06 304 HIS A O 1
ATOM 2342 N N . GLU A 1 305 ? -14.961 -14.637 1.030 1.00 47.00 305 GLU A N 1
ATOM 2343 C CA . GLU A 1 305 ? -15.985 -15.662 0.739 1.00 47.00 305 GLU A CA 1
ATOM 2344 C C . GLU A 1 305 ? -15.939 -16.301 -0.668 1.00 47.00 305 GLU A C 1
ATOM 2346 O O . GLU A 1 305 ? -16.737 -17.199 -0.926 1.00 47.00 305 GLU A O 1
ATOM 2351 N N . GLY A 1 306 ? -15.059 -15.904 -1.603 1.00 38.72 306 GLY A N 1
ATOM 2352 C CA . GLY A 1 306 ? -15.194 -16.437 -2.978 1.00 38.72 306 GLY A CA 1
ATOM 2353 C C . GLY A 1 306 ? -14.049 -16.286 -3.982 1.00 38.72 306 GLY A C 1
ATOM 2354 O O . GLY A 1 306 ? -14.252 -16.598 -5.152 1.00 38.72 306 GLY A O 1
ATOM 2355 N N . GLY A 1 307 ? -12.863 -15.824 -3.581 1.00 48.09 307 GLY A N 1
ATOM 2356 C CA . GLY A 1 307 ? -11.685 -15.744 -4.460 1.00 48.09 307 GLY A CA 1
ATOM 2357 C C . GLY A 1 307 ? -10.510 -16.556 -3.922 1.00 48.09 307 GLY A C 1
ATOM 2358 O O . GLY A 1 307 ? -10.558 -17.027 -2.790 1.00 48.09 307 GLY A O 1
ATOM 2359 N N . ALA A 1 308 ? -9.435 -16.694 -4.710 1.00 57.31 308 ALA A N 1
ATOM 2360 C CA . ALA A 1 308 ? -8.153 -17.181 -4.198 1.00 57.31 308 ALA A CA 1
ATOM 2361 C C . ALA A 1 308 ? -7.735 -16.284 -3.023 1.00 57.31 308 ALA A C 1
ATOM 2363 O O . ALA A 1 308 ? -7.345 -15.132 -3.229 1.00 57.31 308 ALA A O 1
ATOM 2364 N N . VAL A 1 309 ? -7.921 -16.786 -1.801 1.00 72.75 309 VAL A N 1
ATOM 2365 C CA . VAL A 1 309 ? -7.762 -16.012 -0.572 1.00 72.75 309 VAL A CA 1
ATOM 2366 C C . VAL A 1 309 ? -6.299 -15.616 -0.464 1.00 72.75 309 VAL A C 1
ATOM 2368 O O . VAL A 1 309 ? -5.418 -16.459 -0.315 1.00 72.75 309 VAL A O 1
ATOM 2371 N N . ILE A 1 310 ? -6.039 -14.321 -0.604 1.00 84.12 310 ILE A N 1
ATOM 2372 C CA . ILE A 1 310 ? -4.727 -13.761 -0.315 1.00 84.12 310 ILE A CA 1
ATOM 2373 C C . ILE A 1 310 ? -4.636 -13.661 1.193 1.00 84.12 310 ILE A C 1
ATOM 2375 O O . ILE A 1 310 ? -5.546 -13.130 1.830 1.00 84.12 310 ILE A O 1
ATOM 2379 N N . ASP A 1 311 ? -3.550 -14.185 1.740 1.00 89.88 311 ASP A N 1
ATOM 2380 C CA . ASP A 1 311 ? -3.220 -13.985 3.138 1.00 89.88 311 ASP A CA 1
ATOM 2381 C C . ASP A 1 311 ? -3.091 -12.471 3.413 1.00 89.88 311 ASP A C 1
ATOM 2383 O O . ASP A 1 311 ? -2.257 -11.810 2.777 1.00 89.88 311 ASP A O 1
ATOM 2387 N N . PRO A 1 312 ? -3.907 -11.899 4.320 1.00 91.88 312 PRO A N 1
ATOM 2388 C CA . PRO A 1 312 ? -3.858 -10.481 4.673 1.00 91.88 312 PRO A CA 1
ATOM 2389 C C . PRO A 1 312 ? -2.476 -9.988 5.110 1.00 91.88 312 PRO A C 1
ATOM 2391 O O . PRO A 1 312 ? -2.176 -8.808 4.932 1.00 91.88 312 PRO A O 1
ATOM 2394 N N . VAL A 1 313 ? -1.619 -10.876 5.626 1.00 91.81 313 VAL A N 1
ATOM 2395 C CA . VAL A 1 313 ? -0.223 -10.569 5.975 1.00 91.81 313 VAL A CA 1
ATOM 2396 C C . VAL A 1 313 ? 0.551 -10.082 4.746 1.00 91.81 313 VAL A C 1
ATOM 2398 O O . VAL A 1 313 ? 1.325 -9.130 4.821 1.00 91.81 313 VAL A O 1
ATOM 2401 N N . PHE A 1 314 ? 0.312 -10.708 3.592 1.00 90.69 314 PHE A N 1
ATOM 2402 C CA . PHE A 1 314 ? 1.083 -10.500 2.365 1.00 90.69 314 PHE A CA 1
ATOM 2403 C C . PHE A 1 314 ? 0.361 -9.638 1.326 1.00 90.69 314 PHE A C 1
ATOM 2405 O O . PHE A 1 314 ? 0.924 -9.336 0.274 1.00 90.69 314 PHE A O 1
ATOM 2412 N N . ALA A 1 315 ? -0.877 -9.211 1.590 1.00 92.62 315 ALA A N 1
ATOM 2413 C CA . ALA A 1 315 ? -1.688 -8.487 0.613 1.00 92.62 315 ALA A CA 1
ATOM 2414 C C . ALA A 1 315 ? -1.011 -7.197 0.110 1.00 92.62 315 ALA A C 1
ATOM 2416 O O . ALA A 1 315 ? -0.968 -6.953 -1.099 1.00 92.62 315 ALA A O 1
ATOM 2417 N N . SER A 1 316 ? -0.426 -6.410 1.019 1.00 94.19 316 SER A N 1
ATOM 2418 C CA . SER A 1 316 ? 0.288 -5.178 0.662 1.00 94.19 316 SER A CA 1
ATOM 2419 C C . SER A 1 316 ? 1.583 -5.461 -0.106 1.00 94.19 316 SER A C 1
ATOM 2421 O O . SER A 1 316 ? 1.800 -4.908 -1.186 1.00 94.19 316 SER A O 1
ATOM 2423 N N . ALA A 1 317 ? 2.419 -6.372 0.404 1.00 92.19 317 ALA A N 1
ATOM 2424 C CA . ALA A 1 317 ? 3.693 -6.732 -0.218 1.00 92.19 317 ALA A CA 1
ATOM 2425 C C . ALA A 1 317 ? 3.495 -7.289 -1.635 1.00 92.19 317 ALA A C 1
ATOM 2427 O O . ALA A 1 317 ? 4.173 -6.868 -2.572 1.00 92.19 317 ALA A O 1
ATOM 2428 N N . ARG A 1 318 ? 2.477 -8.133 -1.831 1.00 92.50 318 ARG A N 1
ATOM 2429 C CA . ARG A 1 318 ? 2.091 -8.655 -3.145 1.00 92.50 318 ARG A CA 1
ATOM 2430 C C . ARG A 1 318 ? 1.680 -7.550 -4.116 1.00 92.50 318 ARG A C 1
ATOM 2432 O O . ARG A 1 318 ? 2.032 -7.600 -5.293 1.00 92.50 318 ARG A O 1
ATOM 2439 N N . GLY A 1 319 ? 0.956 -6.543 -3.637 1.00 94.06 319 GLY A N 1
ATOM 2440 C CA . GLY A 1 319 ? 0.612 -5.367 -4.427 1.00 94.06 319 GLY A CA 1
ATOM 2441 C C . GLY A 1 319 ? 1.812 -4.504 -4.802 1.00 94.06 319 GLY A C 1
ATOM 2442 O O . GLY A 1 319 ? 1.930 -4.067 -5.946 1.00 94.06 319 GLY A O 1
ATOM 2443 N N . ALA A 1 320 ? 2.733 -4.292 -3.862 1.00 93.69 320 ALA A N 1
ATOM 2444 C CA . ALA A 1 320 ? 3.979 -3.576 -4.110 1.00 93.69 320 ALA A CA 1
ATOM 2445 C C . ALA A 1 320 ? 4.891 -4.329 -5.091 1.00 93.69 320 ALA A C 1
ATOM 2447 O O . ALA A 1 320 ? 5.469 -3.714 -5.986 1.00 93.69 320 ALA A O 1
ATOM 2448 N N . ALA A 1 321 ? 4.956 -5.657 -4.994 1.00 90.81 321 ALA A N 1
ATOM 2449 C CA . ALA A 1 321 ? 5.634 -6.509 -5.964 1.00 90.81 321 ALA A CA 1
ATOM 2450 C C . ALA A 1 321 ? 4.983 -6.414 -7.352 1.00 90.81 321 ALA A C 1
ATOM 2452 O O . ALA A 1 321 ? 5.684 -6.272 -8.352 1.00 90.81 321 ALA A O 1
ATOM 2453 N N . GLN A 1 322 ? 3.647 -6.406 -7.426 1.00 91.19 322 GLN A N 1
ATOM 2454 C CA . GLN A 1 322 ? 2.924 -6.192 -8.681 1.00 91.19 322 GLN A CA 1
ATOM 2455 C C . GLN A 1 322 ? 3.243 -4.821 -9.295 1.00 91.19 322 GLN A C 1
ATOM 2457 O O . GLN A 1 322 ? 3.429 -4.724 -10.508 1.00 91.19 322 GLN A O 1
ATOM 2462 N N . TYR A 1 323 ? 3.352 -3.775 -8.470 1.00 90.88 323 TYR A N 1
ATOM 2463 C CA . TYR A 1 323 ? 3.802 -2.461 -8.922 1.00 90.88 323 TYR A CA 1
ATOM 2464 C C . TYR A 1 323 ? 5.234 -2.517 -9.457 1.00 90.88 323 TYR A C 1
ATOM 2466 O O . TYR A 1 323 ? 5.481 -2.078 -10.575 1.00 90.88 323 TYR A O 1
ATOM 2474 N N . ALA A 1 324 ? 6.174 -3.085 -8.695 1.00 88.50 324 ALA A N 1
ATOM 2475 C CA . ALA A 1 324 ? 7.570 -3.219 -9.108 1.00 88.50 324 ALA A CA 1
ATOM 2476 C C . ALA A 1 324 ? 7.690 -3.938 -10.458 1.00 88.50 324 ALA A C 1
ATOM 2478 O O . ALA A 1 324 ? 8.349 -3.424 -11.360 1.00 88.50 324 ALA A O 1
ATOM 2479 N N . ARG A 1 325 ? 6.962 -5.047 -10.628 1.00 85.50 325 ARG A N 1
ATOM 2480 C CA . ARG A 1 325 ? 6.861 -5.782 -11.890 1.00 85.50 325 ARG A CA 1
ATOM 2481 C C . ARG A 1 325 ? 6.341 -4.900 -13.022 1.00 85.50 325 ARG A C 1
ATOM 2483 O O . ARG A 1 325 ? 6.965 -4.819 -14.070 1.00 85.50 325 ARG A O 1
ATOM 2490 N N . TRP A 1 326 ? 5.241 -4.174 -12.819 1.00 85.25 326 TRP A N 1
ATOM 2491 C CA . TRP A 1 326 ? 4.757 -3.217 -13.821 1.00 85.25 326 TRP A CA 1
ATOM 2492 C C . TRP A 1 326 ? 5.813 -2.181 -14.197 1.00 85.25 326 TRP A C 1
ATOM 2494 O O . TRP A 1 326 ? 5.953 -1.850 -15.366 1.00 85.25 326 TRP A O 1
ATOM 2504 N N . ARG A 1 327 ? 6.588 -1.678 -13.232 1.00 83.50 327 ARG A N 1
ATOM 2505 C CA . ARG A 1 327 ? 7.652 -0.702 -13.503 1.00 83.50 327 ARG A CA 1
ATOM 2506 C C . ARG A 1 327 ? 8.860 -1.313 -14.221 1.00 83.50 327 ARG A C 1
ATOM 2508 O O . ARG A 1 327 ? 9.544 -0.582 -14.937 1.00 83.50 327 ARG A O 1
ATOM 2515 N N . GLN A 1 328 ? 9.112 -2.606 -14.028 1.00 79.81 328 GLN A N 1
ATOM 2516 C CA . GLN A 1 328 ? 10.126 -3.381 -14.746 1.00 79.81 328 GLN A CA 1
ATOM 2517 C C . GLN A 1 328 ? 9.699 -3.710 -16.173 1.00 79.81 328 GLN A C 1
ATOM 2519 O O . GLN A 1 328 ? 10.534 -3.711 -17.061 1.00 79.81 328 GLN A O 1
ATOM 2524 N N . GLU A 1 329 ? 8.421 -3.980 -16.412 1.00 78.38 329 GLU A N 1
ATOM 2525 C CA . GLU A 1 329 ? 7.932 -4.351 -17.743 1.00 78.38 329 GLU A CA 1
ATOM 2526 C C . GLU A 1 329 ? 7.465 -3.144 -18.577 1.00 78.38 329 GLU A C 1
ATOM 2528 O O . GLU A 1 329 ? 7.414 -3.220 -19.800 1.00 78.38 329 GLU A O 1
ATOM 2533 N N . ALA A 1 330 ? 7.127 -2.030 -17.922 1.00 76.25 330 ALA A N 1
ATOM 2534 C CA . ALA A 1 330 ? 6.646 -0.790 -18.533 1.00 76.25 330 ALA A CA 1
ATOM 2535 C C . ALA A 1 330 ? 7.371 0.433 -17.919 1.00 76.25 330 ALA A C 1
ATOM 2537 O O . ALA A 1 330 ? 6.829 1.136 -17.050 1.00 76.25 330 ALA A O 1
ATOM 2538 N N . PRO A 1 331 ? 8.638 0.688 -18.296 1.00 66.56 331 PRO A N 1
ATOM 2539 C CA . PRO A 1 331 ? 9.417 1.816 -17.779 1.00 66.56 331 PRO A CA 1
ATOM 2540 C C . PRO A 1 331 ? 8.743 3.186 -18.022 1.00 66.56 331 PRO A C 1
ATOM 2542 O O . PRO A 1 331 ? 7.879 3.351 -18.874 1.00 66.56 331 PRO A O 1
ATOM 2545 N N . ILE A 1 332 ? 9.068 4.190 -17.188 1.00 66.62 332 ILE A N 1
ATOM 2546 C CA . ILE A 1 332 ? 8.361 5.488 -17.209 1.00 66.62 332 ILE A CA 1
ATOM 2547 C C . ILE A 1 332 ? 8.722 6.214 -18.497 1.00 66.62 332 ILE A C 1
ATOM 2549 O O . ILE A 1 332 ? 9.900 6.360 -18.817 1.00 66.62 332 ILE A O 1
ATOM 2553 N N . GLY A 1 333 ? 7.700 6.751 -19.158 1.00 59.50 333 GLY A N 1
ATOM 2554 C CA . GLY A 1 333 ? 7.882 7.683 -20.259 1.00 59.50 333 GLY A CA 1
ATOM 2555 C C . GLY A 1 333 ? 8.250 7.026 -21.582 1.00 59.50 333 GLY A C 1
ATOM 2556 O O . GLY A 1 333 ? 8.604 7.756 -22.502 1.00 59.50 333 GLY A O 1
ATOM 2557 N N . CYS A 1 334 ? 8.170 5.698 -21.691 1.00 62.91 334 CYS A N 1
ATOM 2558 C CA . CYS A 1 334 ? 8.343 5.019 -22.962 1.00 62.91 334 CYS A CA 1
ATOM 2559 C C . CYS A 1 334 ? 7.509 3.740 -23.068 1.00 62.91 334 CYS A C 1
ATOM 2561 O O . CYS A 1 334 ? 7.205 3.099 -22.065 1.00 62.91 334 CYS A O 1
ATOM 2563 N N . GLU A 1 335 ? 7.132 3.389 -24.294 1.00 66.38 335 GLU A N 1
ATOM 2564 C CA . GLU A 1 335 ? 6.468 2.124 -24.622 1.00 66.38 335 GLU A CA 1
ATOM 2565 C C . GLU A 1 335 ? 7.518 1.156 -25.188 1.00 66.38 335 GLU A C 1
ATOM 2567 O O . GLU A 1 335 ? 8.261 1.502 -26.118 1.00 66.38 335 GLU A O 1
ATOM 2572 N N . GLU A 1 336 ? 7.650 -0.036 -24.596 1.00 66.75 336 GLU A N 1
ATOM 2573 C CA . GLU A 1 336 ? 8.507 -1.075 -25.173 1.00 66.75 336 GLU A CA 1
ATOM 2574 C C . GLU A 1 336 ? 7.864 -1.586 -26.470 1.00 66.75 336 GLU A C 1
ATOM 2576 O O . GLU A 1 336 ? 6.691 -1.943 -26.495 1.00 66.75 336 GLU A O 1
ATOM 2581 N N . GLN A 1 337 ? 8.636 -1.637 -27.556 1.00 70.88 337 GLN A N 1
ATOM 2582 C CA . GLN A 1 337 ? 8.174 -2.220 -28.819 1.00 70.88 337 GLN A CA 1
ATOM 2583 C C . GLN A 1 337 ? 8.108 -3.753 -28.716 1.00 70.88 337 GLN A C 1
ATOM 2585 O O . GLN A 1 337 ? 8.975 -4.354 -28.079 1.00 70.88 337 GLN A O 1
ATOM 2590 N N . ASP A 1 338 ? 7.202 -4.400 -29.455 1.00 75.25 338 ASP A N 1
ATOM 2591 C CA . ASP A 1 338 ? 7.034 -5.869 -29.478 1.00 75.25 338 ASP A CA 1
ATOM 2592 C C . ASP A 1 338 ? 8.341 -6.641 -29.743 1.00 75.25 338 ASP A C 1
ATOM 2594 O O . ASP A 1 338 ? 8.580 -7.721 -29.195 1.00 75.25 338 ASP A O 1
ATOM 2598 N N . ARG A 1 339 ? 9.265 -6.046 -30.514 1.00 77.94 339 ARG A N 1
ATOM 2599 C CA . ARG A 1 339 ? 10.611 -6.598 -30.766 1.00 77.94 339 ARG A CA 1
ATOM 2600 C C . ARG A 1 339 ? 11.412 -6.879 -29.486 1.00 77.94 339 ARG A C 1
ATOM 2602 O O . ARG A 1 339 ? 12.342 -7.682 -29.516 1.00 77.94 339 ARG A O 1
ATOM 2609 N N . CYS A 1 340 ? 11.115 -6.190 -28.384 1.00 74.94 340 CYS A N 1
ATOM 2610 C CA . CYS A 1 340 ? 11.793 -6.369 -27.105 1.00 74.94 340 CYS A CA 1
ATOM 2611 C C . CYS A 1 340 ? 11.432 -7.697 -26.445 1.00 74.94 340 CYS A C 1
ATOM 2613 O O . CYS A 1 340 ? 12.308 -8.360 -25.889 1.00 74.94 340 CYS A O 1
ATOM 2615 N N . GLU A 1 341 ? 10.182 -8.132 -26.578 1.00 74.31 341 GLU A N 1
ATOM 2616 C CA . GLU A 1 341 ? 9.738 -9.430 -26.080 1.00 74.31 341 GLU A CA 1
ATOM 2617 C C . GLU A 1 341 ? 10.379 -10.568 -26.882 1.00 74.31 341 GLU A C 1
ATOM 2619 O O . GLU A 1 341 ? 10.898 -11.522 -26.306 1.00 74.31 341 GLU A O 1
ATOM 2624 N N . GLU A 1 342 ? 10.479 -10.409 -28.202 1.00 78.50 342 GLU A N 1
ATOM 2625 C CA . GLU A 1 342 ? 11.189 -11.343 -29.081 1.00 78.50 342 GLU A CA 1
ATOM 2626 C C . GLU A 1 342 ? 12.690 -11.427 -28.742 1.00 78.50 342 GLU A C 1
ATOM 2628 O O . GLU A 1 342 ? 13.253 -12.520 -28.630 1.00 78.50 342 GLU A O 1
ATOM 2633 N N . LYS A 1 343 ? 13.349 -10.286 -28.482 1.00 77.81 343 LYS A N 1
ATOM 2634 C CA . LYS A 1 343 ? 14.741 -10.263 -27.994 1.00 77.81 343 LYS A CA 1
ATOM 2635 C C . LYS A 1 343 ? 14.890 -10.983 -26.654 1.00 77.81 343 LYS A C 1
ATOM 2637 O O . LYS A 1 343 ? 15.832 -11.760 -26.506 1.00 77.81 343 LYS A O 1
ATOM 2642 N N . ARG A 1 344 ? 13.973 -10.772 -25.701 1.00 77.25 344 ARG A N 1
ATOM 2643 C CA . ARG A 1 344 ? 13.984 -11.476 -24.407 1.00 77.25 344 ARG A CA 1
ATOM 2644 C C . ARG A 1 344 ? 13.784 -12.979 -24.583 1.00 77.25 344 ARG A C 1
ATOM 2646 O O . ARG A 1 344 ? 14.537 -13.748 -23.997 1.00 77.25 344 ARG A O 1
ATOM 2653 N N . ARG A 1 345 ? 12.872 -13.419 -25.456 1.00 74.06 345 ARG A N 1
ATOM 2654 C CA . ARG A 1 345 ? 12.688 -14.847 -25.781 1.00 74.06 345 ARG A CA 1
ATOM 2655 C C . ARG A 1 345 ? 13.950 -15.474 -26.373 1.00 74.06 345 ARG A C 1
ATOM 2657 O O . ARG A 1 345 ? 14.294 -16.598 -26.016 1.00 74.06 345 ARG A O 1
ATOM 2664 N N . ARG A 1 346 ? 14.673 -14.749 -27.232 1.00 75.00 346 ARG A N 1
ATOM 2665 C CA . ARG A 1 346 ? 15.970 -15.195 -27.774 1.00 75.00 346 ARG A CA 1
ATOM 2666 C C . ARG A 1 346 ? 17.048 -15.276 -26.694 1.00 75.00 346 ARG A C 1
ATOM 2668 O O . ARG A 1 346 ? 17.780 -16.258 -26.659 1.00 75.00 346 ARG A O 1
ATOM 2675 N N . GLN A 1 347 ? 17.120 -14.290 -25.797 1.00 67.38 347 GLN A N 1
ATOM 2676 C CA . GLN A 1 347 ? 18.047 -14.299 -24.659 1.00 67.38 347 GLN A CA 1
ATOM 2677 C C . GLN A 1 347 ? 17.740 -15.437 -23.677 1.00 67.38 347 GLN A C 1
ATOM 2679 O O . GLN A 1 347 ? 18.660 -16.137 -23.273 1.00 67.38 347 GLN A O 1
ATOM 2684 N N . GLY A 1 348 ? 16.464 -15.675 -23.360 1.00 57.31 348 GLY A N 1
ATOM 2685 C CA . GLY A 1 348 ? 16.019 -16.778 -22.506 1.00 57.31 348 GLY A CA 1
ATOM 2686 C C . GLY A 1 348 ? 16.405 -18.143 -23.072 1.00 57.31 348 GLY A C 1
ATOM 2687 O O . GLY A 1 348 ? 17.011 -18.937 -22.363 1.00 57.31 348 GLY A O 1
ATOM 2688 N N . LYS A 1 349 ? 16.197 -18.372 -24.378 1.00 55.03 349 LYS A N 1
ATOM 2689 C CA . LYS A 1 349 ? 16.677 -19.588 -25.064 1.00 55.03 349 LYS A CA 1
ATOM 2690 C C . LYS A 1 349 ? 18.200 -19.734 -25.009 1.00 55.03 349 LYS A C 1
ATOM 2692 O O . LYS A 1 349 ? 18.706 -20.838 -24.864 1.00 55.03 349 LYS A O 1
ATOM 2697 N N . HIS A 1 350 ? 18.939 -18.628 -25.101 1.00 46.31 350 HIS A N 1
ATOM 2698 C CA . HIS A 1 350 ? 20.402 -18.636 -25.022 1.00 46.31 350 HIS A CA 1
ATOM 2699 C C . HIS A 1 350 ? 20.928 -18.910 -23.600 1.00 46.31 350 HIS A C 1
ATOM 2701 O O . HIS A 1 350 ? 22.032 -19.433 -23.453 1.00 46.31 350 HIS A O 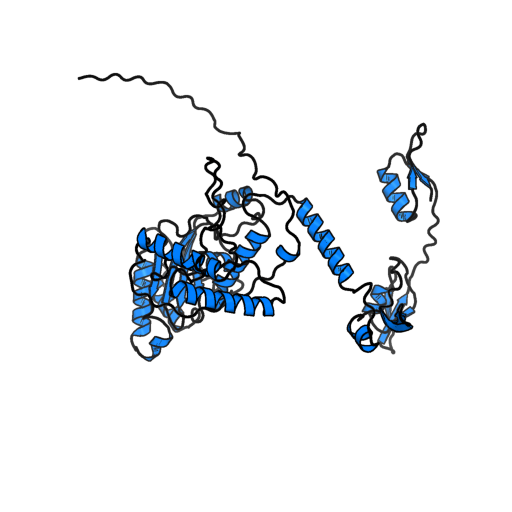1
ATOM 2707 N N . VAL A 1 351 ? 20.153 -18.562 -22.566 1.00 45.34 351 VAL A N 1
ATOM 2708 C CA . VAL A 1 351 ? 20.422 -18.901 -21.158 1.00 45.34 351 VAL A CA 1
ATOM 2709 C C . VAL A 1 351 ? 20.036 -20.351 -20.865 1.00 45.34 351 VAL A C 1
ATOM 2711 O O . VAL A 1 351 ? 20.784 -21.030 -20.178 1.00 45.34 351 VAL A O 1
ATOM 2714 N N . GLU A 1 352 ? 18.952 -20.861 -21.450 1.00 40.41 352 GLU A N 1
ATOM 2715 C CA . GLU A 1 352 ? 18.564 -22.278 -21.372 1.00 40.41 352 GLU A CA 1
ATOM 2716 C C . GLU A 1 352 ? 19.604 -23.185 -22.061 1.00 40.41 352 GLU A C 1
ATOM 2718 O O . GLU A 1 352 ? 19.980 -24.220 -21.520 1.00 40.41 352 GLU A O 1
ATOM 2723 N N . LEU A 1 353 ? 20.176 -22.735 -23.186 1.00 40.28 353 LEU A N 1
ATOM 2724 C CA . LEU A 1 353 ? 21.322 -23.373 -23.855 1.00 40.28 353 LEU A CA 1
ATOM 2725 C C . LEU A 1 353 ? 22.646 -23.224 -23.082 1.00 40.28 353 LEU A C 1
ATOM 2727 O O . LEU A 1 353 ? 23.513 -24.081 -23.209 1.00 40.28 353 LEU A O 1
ATOM 2731 N N . ARG A 1 354 ? 22.809 -22.177 -22.260 1.00 34.88 354 ARG A N 1
ATOM 2732 C CA . ARG A 1 354 ? 23.929 -22.043 -21.302 1.00 34.88 354 ARG A CA 1
ATOM 2733 C C . ARG A 1 354 ? 23.688 -22.762 -19.973 1.00 34.88 354 ARG A C 1
ATOM 2735 O O . ARG A 1 354 ? 24.625 -22.896 -19.193 1.00 34.88 354 ARG A O 1
ATOM 2742 N N . GLY A 1 355 ? 22.464 -23.233 -19.719 1.00 33.38 355 GLY A N 1
ATOM 2743 C CA . GLY A 1 355 ? 22.098 -24.054 -18.561 1.00 33.38 355 GLY A CA 1
ATOM 2744 C C . GLY A 1 355 ? 22.786 -25.417 -18.561 1.00 33.38 355 GLY A C 1
ATOM 2745 O O . GLY A 1 355 ? 22.754 -26.139 -17.568 1.00 33.38 355 GLY A O 1
ATOM 2746 N N . CYS A 1 356 ? 23.473 -25.747 -19.648 1.00 39.84 356 CYS A N 1
ATOM 2747 C CA . CYS A 1 356 ? 24.577 -26.672 -19.612 1.00 39.84 356 CYS A CA 1
ATOM 2748 C C . CYS A 1 356 ? 25.854 -25.908 -19.941 1.00 39.84 356 CYS A C 1
ATOM 2750 O O . CYS A 1 356 ? 25.992 -25.334 -21.019 1.00 39.84 356 CYS A O 1
ATOM 2752 N N . LEU A 1 357 ? 26.760 -25.873 -18.970 1.00 43.78 357 LEU A N 1
ATOM 2753 C CA . LEU A 1 357 ? 28.077 -25.261 -19.058 1.00 43.78 357 LEU A CA 1
ATOM 2754 C C . LEU A 1 357 ? 28.860 -25.915 -20.203 1.00 43.78 357 LEU A C 1
ATOM 2756 O O . LEU A 1 357 ? 29.522 -26.928 -20.008 1.00 43.78 357 LEU A O 1
ATOM 2760 N N . HIS A 1 358 ? 28.749 -25.366 -21.412 1.00 42.72 358 HIS A N 1
ATOM 2761 C CA . HIS A 1 358 ? 29.277 -25.986 -22.629 1.00 42.72 358 HIS A CA 1
ATOM 2762 C C . HIS A 1 358 ? 30.822 -25.990 -22.691 1.00 42.72 358 HIS A C 1
ATOM 2764 O O . HIS A 1 358 ? 31.387 -26.508 -23.644 1.00 42.72 358 HIS A O 1
ATOM 2770 N N . GLU A 1 359 ? 31.525 -25.442 -21.695 1.00 51.38 359 GLU A N 1
ATOM 2771 C CA . GLU A 1 359 ? 32.993 -25.335 -21.712 1.00 51.38 359 GLU A CA 1
ATOM 2772 C C . GLU A 1 359 ? 33.651 -25.490 -20.322 1.00 51.38 359 GLU A C 1
ATOM 2774 O O . GLU A 1 359 ? 34.848 -25.235 -20.175 1.00 51.38 359 GLU A O 1
ATOM 2779 N N . GLU A 1 360 ? 32.913 -25.888 -19.273 1.00 59.69 360 GLU A N 1
ATOM 2780 C CA . GLU A 1 360 ? 33.532 -26.073 -17.952 1.00 59.69 360 GLU A CA 1
ATOM 2781 C C . GLU A 1 360 ? 34.171 -27.460 -17.815 1.00 59.69 360 GLU A C 1
ATOM 2783 O O . GLU A 1 360 ? 33.506 -28.491 -17.751 1.00 59.69 360 GLU A O 1
ATOM 2788 N N . LEU A 1 361 ? 35.502 -27.461 -17.741 1.00 67.12 361 LEU A N 1
ATOM 2789 C CA . LEU A 1 361 ? 36.319 -28.619 -17.401 1.00 67.12 361 LEU A CA 1
ATOM 2790 C C . LEU A 1 361 ? 36.290 -28.858 -15.882 1.00 67.12 361 LEU A C 1
ATOM 2792 O O . LEU A 1 361 ? 36.900 -28.118 -15.105 1.00 67.12 361 LEU A O 1
ATOM 2796 N N . PHE A 1 362 ? 35.631 -29.928 -15.446 1.00 79.12 362 PHE A N 1
ATOM 2797 C CA . PHE A 1 362 ? 35.553 -30.324 -14.042 1.00 79.12 362 PHE A CA 1
ATOM 2798 C C . PHE A 1 362 ? 36.860 -30.966 -13.565 1.00 79.12 362 PHE A C 1
ATOM 2800 O O . PHE A 1 362 ? 37.552 -31.659 -14.313 1.00 79.12 362 PHE A O 1
ATOM 2807 N N . ALA A 1 363 ? 37.213 -30.744 -12.296 1.00 80.00 363 ALA A N 1
ATOM 2808 C CA . ALA A 1 363 ? 38.424 -31.314 -11.702 1.00 80.00 363 ALA A CA 1
ATOM 2809 C C . ALA A 1 363 ? 38.266 -32.805 -11.360 1.00 80.00 363 ALA A C 1
ATOM 2811 O O . ALA A 1 363 ? 39.251 -33.539 -11.335 1.00 80.00 363 ALA A O 1
ATOM 2812 N N . THR A 1 364 ? 37.038 -33.256 -11.088 1.00 80.38 364 THR A N 1
ATOM 2813 C CA . THR A 1 364 ? 36.740 -34.646 -10.727 1.00 80.38 364 THR A CA 1
ATOM 2814 C C . THR A 1 364 ? 35.527 -35.183 -11.481 1.00 80.38 364 THR A C 1
ATOM 2816 O O . THR A 1 364 ? 34.628 -34.439 -11.878 1.00 80.38 364 THR A O 1
ATOM 2819 N N . GLU A 1 365 ? 35.486 -36.503 -11.655 1.00 79.75 365 GLU A N 1
ATOM 2820 C CA . GLU A 1 365 ? 34.383 -37.196 -12.326 1.00 79.75 365 GLU A CA 1
ATOM 2821 C C . GLU A 1 365 ? 33.055 -37.036 -11.570 1.00 79.75 365 GLU A C 1
ATOM 2823 O O . GLU A 1 365 ? 32.011 -36.876 -12.193 1.00 79.75 365 GLU A O 1
ATOM 2828 N N . ASP A 1 366 ? 33.087 -37.010 -10.234 1.00 76.62 366 ASP A N 1
ATOM 2829 C CA . ASP A 1 366 ? 31.889 -36.821 -9.405 1.00 76.62 366 ASP A CA 1
ATOM 2830 C C . ASP A 1 366 ? 31.298 -35.413 -9.545 1.00 76.62 366 ASP A C 1
ATOM 2832 O O . ASP A 1 366 ? 30.075 -35.257 -9.565 1.00 76.62 366 ASP A O 1
ATOM 2836 N N . GLN A 1 367 ? 32.144 -34.386 -9.699 1.00 74.44 367 GLN A N 1
ATOM 2837 C CA . GLN A 1 367 ? 31.675 -33.041 -10.039 1.00 74.44 367 GLN A CA 1
ATOM 2838 C C . GLN A 1 367 ? 30.982 -33.065 -11.401 1.00 74.44 367 GLN A C 1
ATOM 2840 O O . GLN A 1 367 ? 29.836 -32.638 -11.507 1.00 74.44 367 GLN A O 1
ATOM 2845 N N . CYS A 1 368 ? 31.620 -33.663 -12.408 1.00 75.75 368 CYS A N 1
ATOM 2846 C CA . CYS A 1 368 ? 31.028 -33.803 -13.733 1.00 75.75 368 CYS A CA 1
ATOM 2847 C C . CYS A 1 368 ? 29.680 -34.550 -13.688 1.00 75.75 368 CYS A C 1
ATOM 2849 O O . CYS A 1 368 ? 28.687 -34.046 -14.197 1.00 75.75 368 CYS A O 1
ATOM 2851 N N . LYS A 1 369 ? 29.573 -35.683 -12.983 1.00 75.06 369 LYS A N 1
ATOM 2852 C CA . LYS A 1 369 ? 28.311 -36.441 -12.852 1.00 75.06 369 LYS A CA 1
ATOM 2853 C C . LYS A 1 369 ? 27.206 -35.674 -12.122 1.00 75.06 369 LYS A C 1
ATOM 2855 O O . LYS A 1 369 ? 26.033 -35.858 -12.434 1.00 75.06 369 LYS A O 1
ATOM 2860 N N . THR A 1 370 ? 27.569 -34.823 -11.164 1.00 69.62 370 THR A N 1
ATOM 2861 C CA . THR A 1 370 ? 26.607 -33.989 -10.427 1.00 69.62 370 THR A CA 1
ATOM 2862 C C . THR A 1 370 ? 26.020 -32.891 -11.317 1.00 69.62 370 THR A C 1
ATOM 2864 O O . THR A 1 370 ? 24.836 -32.584 -11.204 1.00 69.62 370 THR A O 1
ATOM 2867 N N . TYR A 1 371 ? 26.826 -32.317 -12.216 1.00 62.06 371 TYR A N 1
ATOM 2868 C CA . TYR A 1 371 ? 26.412 -31.206 -13.079 1.00 62.06 371 TYR A CA 1
ATOM 2869 C C . TYR A 1 371 ? 25.865 -31.657 -14.449 1.00 62.06 371 TYR A C 1
ATOM 2871 O O . TYR A 1 371 ? 24.908 -31.070 -14.948 1.00 62.06 371 TYR A O 1
ATOM 2879 N N . CYS A 1 372 ? 26.391 -32.732 -15.040 1.00 70.00 372 CYS A N 1
ATOM 2880 C CA . CYS A 1 372 ? 26.023 -33.256 -16.362 1.00 70.00 372 CYS A CA 1
ATOM 2881 C C . CYS A 1 372 ? 24.917 -34.328 -16.274 1.00 70.00 372 CYS A C 1
ATOM 2883 O O . CYS A 1 372 ? 25.041 -35.397 -16.865 1.00 70.00 372 CYS A O 1
ATOM 2885 N N . THR A 1 373 ? 23.833 -34.056 -15.540 1.00 52.28 373 THR A N 1
ATOM 2886 C CA . THR A 1 373 ? 22.778 -35.017 -15.122 1.00 52.28 373 THR A CA 1
ATOM 2887 C C . THR A 1 373 ? 22.135 -35.888 -16.222 1.00 52.28 373 THR A C 1
ATOM 2889 O O . THR A 1 373 ? 21.430 -36.840 -15.889 1.00 52.28 373 THR A O 1
ATOM 2892 N N . ALA A 1 374 ? 22.380 -35.621 -17.510 1.00 52.16 374 ALA A N 1
ATOM 2893 C CA . ALA A 1 374 ? 21.839 -36.380 -18.643 1.00 52.16 374 ALA A CA 1
ATOM 2894 C C . ALA A 1 374 ? 22.883 -36.994 -19.606 1.00 52.16 374 ALA A C 1
ATOM 2896 O O . ALA A 1 374 ? 22.503 -37.834 -20.423 1.00 52.16 374 ALA A O 1
ATOM 2897 N N . ASN A 1 375 ? 24.168 -36.625 -19.523 1.00 56.59 375 ASN A N 1
ATOM 2898 C CA . ASN A 1 375 ? 25.205 -37.032 -20.485 1.00 56.59 375 ASN A CA 1
ATOM 2899 C C . ASN A 1 375 ? 26.379 -37.740 -19.786 1.00 56.59 375 ASN A C 1
ATOM 2901 O O . ASN A 1 375 ? 26.605 -37.558 -18.591 1.00 56.59 375 ASN A O 1
ATOM 2905 N N . GLY A 1 376 ? 27.122 -38.570 -20.527 1.00 64.25 376 GLY A N 1
ATOM 2906 C CA . GLY A 1 376 ? 28.356 -39.182 -20.025 1.00 64.25 376 GLY A CA 1
ATOM 2907 C C . GLY A 1 376 ? 29.411 -38.124 -19.680 1.00 64.25 376 GLY A C 1
ATOM 2908 O O . GLY A 1 376 ? 29.315 -36.983 -20.120 1.00 64.25 376 GLY A O 1
ATOM 2909 N N . CYS A 1 377 ? 30.417 -38.494 -18.889 1.00 79.25 377 CYS A N 1
ATOM 2910 C CA . CYS A 1 377 ? 31.568 -37.636 -18.605 1.00 79.25 377 CYS A CA 1
ATOM 2911 C C . CYS A 1 377 ? 32.788 -38.183 -19.338 1.00 79.25 377 CYS A C 1
ATOM 2913 O O . CYS A 1 377 ? 33.203 -39.317 -19.086 1.00 79.25 377 CYS A O 1
ATOM 2915 N N . THR A 1 378 ? 33.371 -37.388 -20.227 1.00 80.81 378 THR A N 1
ATOM 2916 C CA . THR A 1 378 ? 34.569 -37.754 -20.984 1.00 80.81 378 THR A CA 1
ATOM 2917 C C . THR A 1 378 ? 35.800 -37.155 -20.319 1.00 80.81 378 THR A C 1
ATOM 2919 O O . THR A 1 378 ? 35.835 -35.991 -19.923 1.00 80.81 378 THR A O 1
ATOM 2922 N N . LYS A 1 379 ? 36.830 -37.985 -20.148 1.00 86.88 379 LYS A N 1
ATOM 2923 C CA . LYS A 1 379 ? 38.090 -37.585 -19.524 1.00 86.88 379 LYS A CA 1
ATOM 2924 C C . LYS A 1 379 ? 38.989 -36.926 -20.568 1.00 86.88 379 LYS A C 1
ATOM 2926 O O . LYS A 1 379 ? 39.362 -37.567 -21.549 1.00 86.88 379 LYS A O 1
ATOM 2931 N N . THR A 1 380 ? 39.372 -35.677 -20.342 1.00 84.56 380 THR A N 1
ATOM 2932 C CA . THR A 1 380 ? 40.261 -34.899 -21.213 1.00 84.56 380 THR A CA 1
ATOM 2933 C C . THR A 1 380 ? 41.497 -34.437 -20.436 1.00 84.56 380 THR A C 1
ATOM 2935 O O . THR A 1 380 ? 41.607 -34.633 -19.222 1.00 84.56 380 THR A O 1
ATOM 2938 N N . LYS A 1 381 ? 42.489 -33.878 -21.135 1.00 84.50 381 LYS A N 1
ATOM 2939 C CA . LYS A 1 381 ? 43.634 -33.210 -20.504 1.00 84.50 381 LYS A CA 1
ATOM 2940 C C . LYS A 1 381 ? 43.645 -31.748 -20.912 1.00 84.50 381 LYS A C 1
ATOM 2942 O O . LYS A 1 381 ? 43.502 -31.447 -22.095 1.00 84.50 381 LYS A O 1
ATOM 2947 N N . ASN A 1 382 ? 43.821 -30.851 -19.947 1.00 78.81 382 ASN A N 1
ATOM 2948 C CA . ASN A 1 382 ? 43.983 -29.431 -20.245 1.00 78.81 382 ASN A CA 1
ATOM 2949 C C . ASN A 1 382 ? 45.376 -29.147 -20.848 1.00 78.81 382 ASN A C 1
ATOM 2951 O O . ASN A 1 382 ? 46.218 -30.038 -20.986 1.00 78.81 382 ASN A O 1
ATOM 2955 N N . LYS A 1 383 ? 45.626 -27.883 -21.210 1.00 77.06 383 LYS A N 1
ATOM 2956 C CA . LYS A 1 383 ? 46.898 -27.439 -21.814 1.00 77.06 383 LYS A CA 1
ATOM 2957 C C . LYS A 1 383 ? 48.118 -27.672 -20.913 1.00 77.06 383 LYS A C 1
ATOM 2959 O O . LYS A 1 383 ? 49.224 -27.784 -21.431 1.00 77.06 383 LYS A O 1
ATOM 2964 N N . ASP A 1 384 ? 47.901 -27.799 -19.608 1.00 81.69 384 ASP A N 1
ATOM 2965 C CA . ASP A 1 384 ? 48.934 -28.041 -18.599 1.00 81.69 384 ASP A CA 1
ATOM 2966 C C . ASP A 1 384 ? 49.154 -29.544 -18.326 1.00 81.69 384 ASP A C 1
ATOM 2968 O O . ASP A 1 384 ? 49.988 -29.924 -17.507 1.00 81.69 384 ASP A O 1
ATOM 2972 N N . GLY A 1 385 ? 48.431 -30.423 -19.034 1.00 81.69 385 GLY A N 1
ATOM 2973 C CA . GLY A 1 385 ? 48.527 -31.878 -18.903 1.00 81.69 385 GLY A CA 1
ATOM 2974 C C . GLY A 1 385 ? 47.741 -32.467 -17.728 1.00 81.69 385 GLY A C 1
ATOM 2975 O O . GLY A 1 385 ? 47.818 -33.680 -17.509 1.00 81.69 385 GLY A O 1
ATOM 2976 N N . GLU A 1 386 ? 46.975 -31.651 -17.000 1.00 81.88 386 GLU A N 1
ATOM 2977 C CA . GLU A 1 386 ? 46.111 -32.100 -15.910 1.00 81.88 386 GLU A CA 1
ATOM 2978 C C . GLU A 1 386 ? 44.861 -32.787 -16.452 1.00 81.88 386 GLU A C 1
ATOM 2980 O O . GLU A 1 386 ? 44.245 -32.334 -17.420 1.00 81.88 386 GLU A O 1
ATOM 2985 N N . GLU A 1 387 ? 44.462 -33.868 -15.790 1.00 84.81 387 GLU A N 1
ATOM 2986 C CA . GLU A 1 387 ? 43.238 -34.586 -16.119 1.00 84.81 387 GLU A CA 1
ATOM 2987 C C . GLU A 1 387 ? 42.016 -33.773 -15.686 1.00 84.81 387 GLU A C 1
ATOM 2989 O O . GLU A 1 387 ? 41.920 -33.319 -14.546 1.00 84.81 387 GLU A O 1
ATOM 2994 N N . ARG A 1 388 ? 41.080 -33.592 -16.614 1.00 86.94 388 ARG A N 1
ATOM 2995 C CA . ARG A 1 388 ? 39.813 -32.897 -16.408 1.00 86.94 388 ARG A CA 1
ATOM 2996 C C . ARG A 1 388 ? 38.676 -33.717 -17.006 1.00 86.94 388 ARG A C 1
ATOM 2998 O O . ARG A 1 388 ? 38.908 -34.629 -17.797 1.00 86.94 388 ARG A O 1
ATOM 3005 N N . PHE A 1 389 ? 37.452 -33.411 -16.606 1.00 83.12 389 PHE A N 1
ATOM 3006 C CA . PHE A 1 389 ? 36.253 -34.084 -17.093 1.00 83.12 389 PHE A CA 1
ATOM 3007 C C . PHE A 1 389 ? 35.348 -33.069 -17.775 1.00 83.12 389 PHE A C 1
ATOM 3009 O O . PHE A 1 389 ? 35.160 -31.971 -17.263 1.00 83.12 389 PHE A O 1
ATOM 3016 N N . GLU A 1 390 ? 34.797 -33.437 -18.918 1.00 82.88 390 GLU A N 1
ATOM 3017 C CA . GLU A 1 390 ? 33.885 -32.613 -19.704 1.00 82.88 390 GLU A CA 1
ATOM 3018 C C . GLU A 1 390 ? 32.563 -33.365 -19.875 1.00 82.88 390 GLU A C 1
ATOM 3020 O O . GLU A 1 390 ? 32.555 -34.600 -19.925 1.00 82.88 390 GLU A O 1
ATOM 3025 N N . CYS A 1 391 ? 31.439 -32.644 -19.930 1.00 75.25 391 CYS A N 1
ATOM 3026 C CA . CYS A 1 391 ? 30.174 -33.278 -20.291 1.00 75.25 391 CYS A CA 1
ATOM 3027 C C . CYS A 1 391 ? 30.267 -33.755 -21.749 1.00 75.25 391 CYS A C 1
ATOM 3029 O O . CYS A 1 391 ? 30.573 -32.959 -22.635 1.00 75.25 391 CYS A O 1
ATOM 3031 N N . ASP A 1 392 ? 29.936 -35.016 -22.012 1.00 71.44 392 ASP A N 1
ATOM 3032 C CA . ASP A 1 392 ? 29.932 -35.592 -23.355 1.00 71.44 392 ASP A CA 1
ATOM 3033 C C . ASP A 1 392 ? 28.765 -35.007 -24.164 1.00 71.44 392 ASP A C 1
ATOM 3035 O O . ASP A 1 392 ? 27.631 -35.496 -24.144 1.00 71.44 392 ASP A O 1
ATOM 3039 N N . TYR A 1 393 ? 29.025 -33.883 -24.827 1.00 59.62 393 TYR A N 1
ATOM 3040 C CA . TYR A 1 393 ? 28.133 -33.294 -25.812 1.00 59.62 393 TYR A CA 1
ATOM 3041 C C . TYR A 1 393 ? 28.393 -33.959 -27.158 1.00 59.62 393 TYR A C 1
ATOM 3043 O O . TYR A 1 393 ? 29.032 -33.394 -28.041 1.00 59.62 393 TYR A O 1
ATOM 3051 N N . GLY A 1 394 ? 27.863 -35.171 -27.336 1.00 46.44 394 GLY A N 1
ATOM 3052 C CA . GLY A 1 394 ? 27.607 -35.661 -28.685 1.00 46.44 394 GLY A CA 1
ATOM 3053 C C . GLY A 1 394 ? 26.721 -34.630 -29.379 1.00 46.44 394 GLY A C 1
ATOM 3054 O O . GLY A 1 394 ? 25.643 -34.319 -28.864 1.00 46.44 394 GLY A O 1
ATOM 3055 N N . GLU A 1 395 ? 27.197 -34.047 -30.483 1.00 40.56 395 GLU A N 1
ATOM 3056 C CA . GLU A 1 395 ? 26.421 -33.117 -31.302 1.00 40.56 395 GLU A CA 1
ATOM 3057 C C . GLU A 1 395 ? 25.015 -33.694 -31.489 1.00 40.56 395 GLU A C 1
ATOM 3059 O O . GLU A 1 395 ? 24.831 -34.729 -32.132 1.00 40.56 395 GLU A O 1
ATOM 3064 N N . ARG A 1 396 ? 24.005 -33.059 -30.883 1.00 40.34 396 ARG A N 1
ATOM 3065 C CA . ARG A 1 396 ? 22.610 -33.409 -31.142 1.00 40.34 396 ARG A CA 1
ATOM 3066 C C . ARG A 1 396 ? 22.314 -33.024 -32.587 1.00 40.34 396 ARG A C 1
ATOM 3068 O O . ARG A 1 396 ? 21.858 -31.913 -32.852 1.00 40.34 396 ARG A O 1
ATOM 3075 N N . LYS A 1 397 ? 22.534 -33.947 -33.522 1.00 41.44 397 LYS A N 1
ATOM 3076 C CA . LYS A 1 397 ? 21.817 -33.925 -34.792 1.00 41.44 397 LYS A CA 1
ATOM 3077 C C . LYS A 1 397 ? 20.356 -34.189 -34.467 1.00 41.44 397 LYS A C 1
ATOM 3079 O O . LYS A 1 397 ? 19.972 -35.281 -34.058 1.00 41.44 397 LYS A O 1
ATOM 3084 N N . LYS A 1 398 ? 19.550 -33.138 -34.568 1.00 42.16 398 LYS A N 1
ATOM 3085 C CA . LYS A 1 398 ? 18.094 -33.247 -34.561 1.00 42.16 398 LYS A CA 1
ATOM 3086 C C . LYS A 1 398 ? 17.728 -34.196 -35.715 1.00 42.16 398 LYS A C 1
ATOM 3088 O O . LYS A 1 398 ? 18.050 -33.865 -36.851 1.00 42.16 398 LYS A O 1
ATOM 3093 N N . GLY A 1 399 ? 17.165 -35.369 -35.416 1.00 50.75 399 GLY A N 1
ATOM 3094 C CA . GLY A 1 399 ? 16.745 -36.355 -36.423 1.00 50.75 399 GLY A CA 1
ATOM 3095 C C . GLY A 1 399 ? 17.373 -37.757 -36.357 1.00 50.75 399 GLY A C 1
ATOM 3096 O O . GLY A 1 399 ? 16.929 -38.625 -37.100 1.00 50.75 399 GLY A O 1
ATOM 3097 N N . ASP A 1 400 ? 18.350 -38.042 -35.485 1.00 54.06 400 ASP A N 1
ATOM 3098 C CA . ASP A 1 400 ? 18.897 -39.410 -35.386 1.00 54.06 400 ASP A CA 1
ATOM 3099 C C . ASP A 1 400 ? 18.025 -40.306 -34.483 1.00 54.06 400 ASP A C 1
ATOM 3101 O O . ASP A 1 400 ? 18.207 -40.381 -33.265 1.00 54.06 400 ASP A O 1
ATOM 3105 N N . CYS A 1 401 ? 17.074 -41.020 -35.090 1.00 68.56 401 CYS A N 1
ATOM 3106 C CA . CYS A 1 401 ? 16.320 -42.078 -34.419 1.00 68.56 401 CYS A CA 1
ATOM 3107 C C . CYS A 1 401 ? 17.219 -43.300 -34.184 1.00 68.56 401 CYS A C 1
ATOM 3109 O O . CYS A 1 401 ? 17.594 -44.014 -35.118 1.00 68.56 401 CYS A O 1
ATOM 3111 N N . SER A 1 402 ? 17.566 -43.559 -32.924 1.00 72.50 402 SER A N 1
ATOM 3112 C CA . SER A 1 402 ? 18.379 -44.712 -32.535 1.00 72.50 402 SER A CA 1
ATOM 3113 C C . SER A 1 402 ? 17.474 -45.850 -32.063 1.00 72.50 402 SER A C 1
ATOM 3115 O O . SER A 1 402 ? 16.943 -45.812 -30.959 1.00 72.50 402 SER A O 1
ATOM 3117 N N . ALA A 1 403 ? 17.292 -46.887 -32.882 1.00 77.56 403 ALA A N 1
ATOM 3118 C CA . ALA A 1 403 ? 16.588 -48.090 -32.438 1.00 77.56 403 ALA A CA 1
ATOM 3119 C C . ALA A 1 403 ? 17.406 -48.814 -31.351 1.00 77.56 403 ALA A C 1
ATOM 3121 O O . ALA A 1 403 ? 18.609 -49.034 -31.518 1.00 77.56 403 ALA A O 1
ATOM 3122 N N . GLY A 1 404 ? 16.767 -49.197 -30.243 1.00 83.31 404 GLY A N 1
ATOM 3123 C CA . GLY A 1 404 ? 17.456 -49.842 -29.125 1.00 83.31 404 GLY A CA 1
ATOM 3124 C C . GLY A 1 404 ? 16.643 -49.923 -27.835 1.00 83.31 404 GLY A C 1
ATOM 3125 O O . GLY A 1 404 ? 15.531 -49.404 -27.747 1.00 83.31 404 GLY A O 1
ATOM 3126 N N . ILE A 1 405 ? 17.230 -50.590 -26.837 1.00 84.06 405 ILE A N 1
ATOM 3127 C CA . ILE A 1 405 ? 16.664 -50.778 -25.496 1.00 84.06 405 ILE A CA 1
ATOM 3128 C C . ILE A 1 405 ? 17.243 -49.718 -24.550 1.00 84.06 405 ILE A C 1
ATOM 3130 O O . ILE A 1 405 ? 18.457 -49.515 -24.493 1.00 84.06 405 ILE A O 1
ATOM 3134 N N . TYR A 1 406 ? 16.370 -49.063 -23.792 1.00 85.25 406 TYR A N 1
ATOM 3135 C CA . TYR A 1 406 ? 16.672 -47.973 -22.871 1.00 85.25 406 TYR A CA 1
ATOM 3136 C C . TYR A 1 406 ? 16.137 -48.283 -21.478 1.00 85.25 406 TYR A C 1
ATOM 3138 O O . TYR A 1 406 ? 15.004 -48.727 -21.330 1.00 85.25 406 TYR A O 1
ATOM 3146 N N . SER A 1 407 ? 16.899 -47.970 -20.435 1.00 82.81 407 SER A N 1
ATOM 3147 C CA . SER A 1 407 ? 16.509 -48.278 -19.052 1.00 82.81 407 SER A CA 1
ATOM 3148 C C . SER A 1 407 ? 15.427 -47.351 -18.481 1.00 82.81 407 SER A C 1
ATOM 3150 O O . SER A 1 407 ? 14.930 -47.573 -17.378 1.00 82.81 407 SER A O 1
ATOM 3152 N N . GLY A 1 408 ? 15.021 -46.310 -19.216 1.00 78.25 408 GLY A N 1
ATOM 3153 C CA . GLY A 1 408 ? 13.964 -45.394 -18.795 1.00 78.25 408 GLY A CA 1
ATOM 3154 C C . GLY A 1 408 ? 13.192 -44.775 -19.957 1.00 78.25 408 GLY A C 1
ATOM 3155 O O . GLY A 1 408 ? 13.758 -44.486 -21.011 1.00 78.25 408 GLY A O 1
ATOM 3156 N N . LEU A 1 409 ? 11.898 -44.514 -19.732 1.00 76.19 409 LEU A N 1
ATOM 3157 C CA . LEU A 1 409 ? 10.983 -43.948 -20.734 1.00 76.19 409 LEU A CA 1
ATOM 3158 C C . LEU A 1 409 ? 11.513 -42.635 -21.313 1.00 76.19 409 LEU A C 1
ATOM 3160 O O . LEU A 1 409 ? 11.552 -42.470 -22.522 1.00 76.19 409 LEU A O 1
ATOM 3164 N N . TRP A 1 410 ? 12.010 -41.749 -20.449 1.00 76.31 410 TRP A N 1
ATOM 3165 C CA . TRP A 1 410 ? 12.562 -40.458 -20.859 1.00 76.31 410 TRP A CA 1
ATOM 3166 C C . TRP A 1 410 ? 13.797 -40.599 -21.763 1.00 76.31 410 TRP A C 1
ATOM 3168 O O . TRP A 1 410 ? 13.985 -39.811 -22.685 1.00 76.31 410 TRP A O 1
ATOM 3178 N N . GLN A 1 411 ? 14.646 -41.608 -21.532 1.00 74.06 411 GLN A N 1
ATOM 3179 C CA . GLN A 1 411 ? 15.794 -41.869 -22.408 1.00 74.06 411 GLN A CA 1
ATOM 3180 C C . GLN A 1 411 ? 15.344 -42.391 -23.771 1.00 74.06 411 GLN A C 1
ATOM 3182 O O . GLN A 1 411 ? 15.921 -41.997 -24.782 1.00 74.06 411 GLN A O 1
ATOM 3187 N N . CYS A 1 412 ? 14.310 -43.235 -23.788 1.00 78.62 412 CYS A N 1
ATOM 3188 C CA . CYS A 1 412 ? 13.720 -43.730 -25.021 1.00 78.62 412 CYS A CA 1
ATOM 3189 C C . CYS A 1 412 ? 13.075 -42.585 -25.817 1.00 78.62 412 CYS A C 1
ATOM 3191 O O . CYS A 1 412 ? 13.438 -42.371 -26.966 1.00 78.62 412 CYS A O 1
ATOM 3193 N N . GLU A 1 413 ? 12.200 -41.783 -25.204 1.00 78.00 413 GLU A N 1
ATOM 3194 C CA . GLU A 1 413 ? 11.485 -40.688 -25.881 1.00 78.00 413 GLU A CA 1
ATOM 3195 C C . GLU A 1 413 ? 12.431 -39.629 -26.465 1.00 78.00 413 GLU A C 1
ATOM 3197 O O . GLU A 1 413 ? 12.172 -39.103 -27.540 1.00 78.00 413 GLU A O 1
ATOM 3202 N N . ASN A 1 414 ? 13.563 -39.354 -25.809 1.00 70.69 414 ASN A N 1
ATOM 3203 C CA . ASN A 1 414 ? 14.544 -38.392 -26.322 1.00 70.69 414 ASN A CA 1
ATOM 3204 C C . ASN A 1 414 ? 15.456 -38.936 -27.430 1.00 70.69 414 ASN A C 1
ATOM 3206 O O . ASN A 1 414 ? 16.122 -38.143 -28.092 1.00 70.69 414 ASN A O 1
ATOM 3210 N N . ARG A 1 415 ? 15.562 -40.260 -27.590 1.00 74.06 415 ARG A N 1
ATOM 3211 C CA . ARG A 1 415 ? 16.452 -40.903 -28.580 1.00 74.06 415 ARG A CA 1
ATOM 3212 C C . ARG A 1 415 ? 15.694 -41.605 -29.714 1.00 74.06 415 ARG A C 1
ATOM 3214 O O . ARG A 1 415 ? 16.312 -42.016 -30.692 1.00 74.06 415 ARG A O 1
ATOM 3221 N N . CYS A 1 416 ? 14.374 -41.716 -29.590 1.00 79.12 416 CYS A N 1
ATOM 3222 C CA . CYS A 1 416 ? 13.465 -42.375 -30.524 1.00 79.12 416 CYS A CA 1
ATOM 3223 C C . CYS A 1 416 ? 12.650 -41.352 -31.337 1.00 79.12 416 CYS A C 1
ATOM 3225 O O . CYS A 1 416 ? 11.421 -41.417 -31.374 1.00 79.12 416 CYS A O 1
ATOM 3227 N N . ASP A 1 417 ? 13.315 -40.367 -31.948 1.00 74.00 417 ASP A N 1
ATOM 3228 C CA . ASP A 1 417 ? 12.636 -39.300 -32.697 1.00 74.00 417 ASP A CA 1
ATOM 3229 C C . ASP A 1 417 ? 11.961 -39.868 -33.960 1.00 74.00 417 ASP A C 1
ATOM 3231 O O . ASP A 1 417 ? 12.617 -40.458 -34.814 1.00 74.00 417 ASP A O 1
ATOM 3235 N N . GLY A 1 418 ? 10.633 -39.776 -34.049 1.00 71.38 418 GLY A N 1
ATOM 3236 C CA . GLY A 1 418 ? 9.838 -40.420 -35.106 1.00 71.38 418 GLY A CA 1
ATOM 3237 C C . GLY A 1 418 ? 9.550 -41.921 -34.912 1.00 71.38 418 GLY A C 1
ATOM 3238 O O . GLY A 1 418 ? 8.822 -42.501 -35.718 1.00 71.38 418 GLY A O 1
ATOM 3239 N N . GLY A 1 419 ? 10.058 -42.552 -33.847 1.00 80.44 419 GLY A N 1
ATOM 3240 C CA . GLY A 1 419 ? 9.758 -43.942 -33.479 1.00 80.44 419 GLY A CA 1
ATOM 3241 C C . GLY A 1 419 ? 8.739 -44.075 -32.334 1.00 80.44 419 GLY A C 1
ATOM 3242 O O . GLY A 1 419 ? 8.192 -43.097 -31.826 1.00 80.44 419 GLY A O 1
ATOM 3243 N N . LYS A 1 420 ? 8.458 -45.314 -31.913 1.00 87.31 420 LYS A N 1
ATOM 3244 C CA . LYS A 1 420 ? 7.614 -45.652 -30.755 1.00 87.31 420 LYS A CA 1
ATOM 3245 C C . LYS A 1 420 ? 8.425 -46.330 -29.659 1.00 87.31 420 LYS A C 1
ATOM 3247 O O . LYS A 1 420 ? 9.119 -47.310 -29.917 1.00 87.31 420 LYS A O 1
ATOM 3252 N N . CYS A 1 421 ? 8.247 -45.845 -28.434 1.00 88.44 421 CYS A N 1
ATOM 3253 C CA . CYS A 1 421 ? 8.812 -46.425 -27.221 1.00 88.44 421 CYS A CA 1
ATOM 3254 C C . CYS A 1 421 ? 7.805 -47.342 -26.525 1.00 88.44 421 CYS A C 1
ATOM 3256 O O . CYS A 1 421 ? 6.781 -46.877 -26.022 1.00 88.44 421 CYS A O 1
ATOM 3258 N N . GLU A 1 422 ? 8.112 -48.635 -26.452 1.00 90.12 422 GLU A N 1
ATOM 3259 C CA . GLU A 1 422 ? 7.273 -49.637 -25.788 1.00 90.12 422 GLU A CA 1
ATOM 3260 C C . GLU A 1 422 ? 8.027 -50.283 -24.624 1.00 90.12 422 GLU A C 1
ATOM 3262 O O . GLU A 1 422 ? 9.208 -50.598 -24.733 1.00 90.12 422 GLU A O 1
ATOM 3267 N N . ARG A 1 423 ? 7.360 -50.473 -23.481 1.00 89.38 423 ARG A N 1
ATOM 3268 C CA . ARG A 1 423 ? 7.978 -51.113 -22.312 1.00 89.38 423 ARG A CA 1
ATOM 3269 C C . ARG A 1 423 ? 8.067 -52.626 -22.523 1.00 89.38 423 ARG A C 1
ATOM 3271 O O . ARG A 1 423 ? 7.040 -53.271 -22.730 1.00 89.38 423 ARG A O 1
ATOM 3278 N N . GLU A 1 424 ? 9.256 -53.202 -22.375 1.00 85.31 424 GLU A N 1
ATOM 3279 C CA . GLU A 1 424 ? 9.449 -54.651 -22.400 1.00 85.31 424 GLU A CA 1
ATOM 3280 C C . GLU A 1 424 ? 8.948 -55.302 -21.103 1.00 85.31 424 GLU A C 1
ATOM 3282 O O . GLU A 1 424 ? 9.313 -54.938 -19.977 1.00 85.31 424 GLU A O 1
ATOM 3287 N N . LEU A 1 425 ? 8.071 -56.296 -21.263 1.00 72.31 425 LEU A N 1
ATOM 3288 C CA . LEU A 1 425 ? 7.499 -57.061 -20.160 1.00 72.31 425 LEU A CA 1
ATOM 3289 C C . LEU A 1 425 ? 8.542 -58.043 -19.613 1.00 72.31 425 LEU A C 1
ATOM 3291 O O . LEU A 1 425 ? 8.748 -59.119 -20.166 1.00 72.31 425 LEU A O 1
ATOM 3295 N N . GLY A 1 426 ? 9.178 -57.674 -18.502 1.00 74.44 426 GLY A N 1
ATOM 3296 C CA . GLY A 1 426 ? 10.074 -58.546 -17.734 1.00 74.44 426 GLY A CA 1
ATOM 3297 C C . GLY A 1 426 ? 11.322 -57.841 -17.208 1.00 74.44 426 GLY A C 1
ATOM 3298 O O . GLY A 1 426 ? 11.754 -58.140 -16.099 1.00 74.44 426 GLY A O 1
ATOM 3299 N N . THR A 1 427 ? 11.855 -56.876 -17.958 1.00 79.50 427 THR A N 1
ATOM 3300 C CA . THR A 1 427 ? 13.060 -56.110 -17.588 1.00 79.50 427 THR A CA 1
ATOM 3301 C C . THR A 1 427 ? 12.728 -54.714 -17.060 1.00 79.50 427 THR A C 1
ATOM 3303 O O . THR A 1 427 ? 13.463 -54.181 -16.236 1.00 79.50 427 THR A O 1
ATOM 3306 N N . GLY A 1 428 ? 11.586 -54.145 -17.468 1.00 79.44 428 GLY A N 1
ATOM 3307 C CA . GLY A 1 428 ? 11.221 -52.760 -17.151 1.00 79.44 428 GLY A CA 1
ATOM 3308 C C . GLY A 1 428 ? 11.865 -51.727 -18.082 1.00 79.44 428 GLY A C 1
ATOM 3309 O O . GLY A 1 428 ? 11.571 -50.538 -17.942 1.00 79.44 428 GLY A O 1
ATOM 3310 N N . ASP A 1 429 ? 12.669 -52.187 -19.042 1.00 89.25 429 ASP A N 1
ATOM 3311 C CA . ASP A 1 429 ? 13.293 -51.366 -20.072 1.00 89.25 429 ASP A CA 1
ATOM 3312 C C . ASP A 1 429 ? 12.280 -50.958 -21.158 1.00 89.25 429 ASP A C 1
ATOM 3314 O O . ASP A 1 429 ? 11.172 -51.490 -21.253 1.00 89.25 429 ASP A O 1
ATOM 3318 N N . PHE A 1 430 ? 12.654 -49.983 -21.979 1.00 87.44 430 PHE A N 1
ATOM 3319 C CA . PHE A 1 430 ? 11.861 -49.419 -23.065 1.00 87.44 430 PHE A CA 1
ATOM 3320 C C . PHE A 1 430 ? 12.574 -49.625 -24.394 1.00 87.44 430 PHE A C 1
ATOM 3322 O O . PHE A 1 430 ? 13.725 -49.231 -24.546 1.00 87.44 430 PHE A O 1
ATOM 3329 N N . ASN A 1 431 ? 11.888 -50.214 -25.363 1.00 88.94 431 ASN A N 1
ATOM 3330 C CA . ASN A 1 431 ? 12.420 -50.502 -26.683 1.00 88.94 431 ASN A CA 1
ATOM 3331 C C . ASN A 1 431 ? 11.880 -49.488 -27.700 1.00 88.94 431 ASN A C 1
ATOM 3333 O O . ASN A 1 431 ? 10.666 -49.294 -27.809 1.00 88.94 431 ASN A O 1
ATOM 3337 N N . CYS A 1 432 ? 12.785 -48.829 -28.423 1.00 85.75 432 CYS A N 1
ATOM 3338 C CA . CYS A 1 432 ? 12.455 -47.932 -29.523 1.00 85.75 432 CYS A CA 1
ATOM 3339 C C . CYS A 1 432 ? 12.332 -48.716 -30.835 1.00 85.75 432 CYS A C 1
ATOM 3341 O O . CYS A 1 432 ? 13.312 -49.281 -31.328 1.00 85.75 432 CYS A O 1
ATOM 3343 N N . THR A 1 433 ? 11.143 -48.699 -31.436 1.00 83.69 433 THR A N 1
ATOM 3344 C CA . THR A 1 433 ? 10.853 -49.338 -32.727 1.00 83.69 433 THR A CA 1
ATOM 3345 C C . THR A 1 433 ? 10.295 -48.331 -33.734 1.00 83.69 433 THR A C 1
ATOM 3347 O O . THR A 1 433 ? 9.715 -47.318 -33.358 1.00 83.69 433 THR A O 1
ATOM 3350 N N . GLY A 1 434 ? 10.457 -48.587 -35.036 1.00 75.19 434 GLY A N 1
ATOM 3351 C CA . GLY A 1 434 ? 9.847 -47.749 -36.081 1.00 75.19 434 GLY A CA 1
ATOM 3352 C C . GLY A 1 434 ? 10.661 -46.535 -36.538 1.00 75.19 434 GLY A C 1
ATOM 3353 O O . GLY A 1 434 ? 10.102 -45.679 -37.210 1.00 75.19 434 GLY A O 1
ATOM 3354 N N . CYS A 1 435 ? 11.964 -46.475 -36.242 1.00 76.75 435 CYS A N 1
ATOM 3355 C CA . CYS A 1 435 ? 12.866 -45.502 -36.863 1.00 76.75 435 CYS A CA 1
ATOM 3356 C C . CYS A 1 435 ? 12.880 -45.688 -38.390 1.00 76.75 435 CYS A C 1
ATOM 3358 O O . CYS A 1 435 ? 13.469 -46.649 -38.897 1.00 76.75 435 CYS A O 1
ATOM 3360 N N . ALA A 1 436 ? 12.217 -44.799 -39.131 1.00 57.34 436 ALA A N 1
ATOM 3361 C CA . ALA A 1 436 ? 12.304 -44.777 -40.584 1.00 57.34 436 ALA A CA 1
ATOM 3362 C C . ALA A 1 436 ? 13.709 -44.308 -40.984 1.00 57.34 436 ALA A C 1
ATOM 3364 O O . ALA A 1 436 ? 14.137 -43.220 -40.610 1.00 57.34 436 ALA A O 1
ATOM 3365 N N . LYS A 1 437 ? 14.442 -45.126 -41.748 1.00 49.00 437 LYS A N 1
ATOM 3366 C CA . LYS A 1 437 ? 15.600 -44.626 -42.494 1.00 49.00 437 LYS A CA 1
ATOM 3367 C C . LYS A 1 437 ? 15.060 -43.792 -43.648 1.00 49.00 437 LYS A C 1
ATOM 3369 O O . LYS A 1 437 ? 14.772 -44.341 -44.710 1.00 49.00 437 LYS A O 1
ATOM 3374 N N . GLU A 1 438 ? 14.883 -42.497 -43.439 1.00 44.62 438 GLU A N 1
ATOM 3375 C CA . GLU A 1 438 ? 14.743 -41.583 -44.565 1.00 44.62 438 GLU A CA 1
ATOM 3376 C C . GLU A 1 438 ? 16.115 -41.463 -45.236 1.00 44.62 438 GLU A C 1
ATOM 3378 O O . GLU A 1 438 ? 16.994 -40.723 -44.805 1.00 44.62 438 GLU A O 1
ATOM 3383 N N . GLU A 1 439 ? 16.327 -42.244 -46.297 1.00 42.88 439 GLU A N 1
ATOM 3384 C CA . GLU A 1 439 ? 17.229 -41.813 -47.361 1.00 42.88 439 GLU A CA 1
ATOM 3385 C C . GLU A 1 439 ? 16.555 -40.611 -48.032 1.00 42.88 439 GLU A C 1
ATOM 3387 O O . GLU A 1 439 ? 15.745 -40.775 -48.947 1.00 42.88 439 GLU A O 1
ATOM 3392 N N . SER A 1 440 ? 16.837 -39.399 -47.552 1.00 46.03 440 SER A N 1
ATOM 3393 C CA . SER A 1 440 ? 16.445 -38.176 -48.245 1.00 46.03 440 SER A CA 1
ATOM 3394 C C . SER A 1 440 ? 17.214 -38.103 -49.568 1.00 46.03 440 SER A C 1
ATOM 3396 O O . SER A 1 440 ? 18.368 -37.684 -49.649 1.00 46.03 440 SER A O 1
ATOM 3398 N N . LYS A 1 441 ? 16.583 -38.568 -50.649 1.00 46.38 441 LYS A N 1
ATOM 3399 C CA . LYS A 1 441 ? 17.021 -38.223 -52.001 1.00 46.38 441 LYS A CA 1
ATOM 3400 C C . LYS A 1 441 ? 16.651 -36.766 -52.236 1.00 46.38 441 LYS A C 1
ATOM 3402 O O . LYS A 1 441 ? 15.483 -36.451 -52.433 1.00 46.38 441 LYS A O 1
ATOM 3407 N N . CYS A 1 442 ? 17.650 -35.896 -52.185 1.00 50.62 442 CYS A N 1
ATOM 3408 C CA . CYS A 1 442 ? 17.509 -34.525 -52.644 1.00 50.62 442 CYS A CA 1
ATOM 3409 C C . CYS A 1 442 ? 17.381 -34.500 -54.176 1.00 50.62 442 CYS A C 1
ATOM 3411 O O . CYS A 1 442 ? 18.165 -35.150 -54.872 1.00 50.62 442 CYS A O 1
ATOM 3413 N N . GLU A 1 443 ? 16.388 -33.779 -54.694 1.00 55.72 443 GLU A N 1
ATOM 3414 C CA . GLU A 1 443 ? 16.185 -33.560 -56.129 1.00 55.72 443 GLU A CA 1
ATOM 3415 C C . GLU A 1 443 ? 16.319 -32.061 -56.435 1.00 55.72 443 GLU A C 1
ATOM 3417 O O . GLU A 1 443 ? 15.592 -31.241 -55.870 1.00 55.72 443 GLU A O 1
ATOM 3422 N N . ASP A 1 444 ? 17.242 -31.709 -57.337 1.00 70.31 444 ASP A N 1
ATOM 3423 C CA . ASP A 1 444 ? 17.388 -30.348 -57.866 1.00 70.31 444 ASP A CA 1
ATOM 3424 C C . ASP A 1 444 ? 16.095 -29.911 -58.586 1.00 70.31 444 ASP A C 1
ATOM 3426 O O . ASP A 1 444 ? 15.481 -30.697 -59.315 1.00 70.31 444 ASP A O 1
ATOM 3430 N N . GLY A 1 445 ? 15.693 -28.643 -58.440 1.00 73.44 445 GLY A N 1
ATOM 3431 C CA . GLY A 1 445 ? 14.442 -28.143 -59.026 1.00 73.44 445 GLY A CA 1
ATOM 3432 C C . GLY A 1 445 ? 14.394 -26.629 -59.244 1.00 73.44 445 GLY A C 1
ATOM 3433 O O . GLY A 1 445 ? 15.098 -25.869 -58.581 1.00 73.44 445 GLY A O 1
ATOM 3434 N N . VAL A 1 446 ? 13.546 -26.195 -60.182 1.00 74.94 446 VAL A N 1
ATOM 3435 C CA . VAL A 1 446 ? 13.244 -24.780 -60.467 1.00 74.94 446 VAL A CA 1
ATOM 3436 C C . VAL A 1 446 ? 11.874 -24.448 -59.877 1.00 74.94 446 VAL A C 1
ATOM 3438 O O . VAL A 1 446 ? 10.919 -25.199 -60.082 1.00 74.94 446 VAL A O 1
ATOM 3441 N N . TYR A 1 447 ? 11.778 -23.331 -59.163 1.00 76.62 447 TYR A N 1
ATOM 3442 C CA . TYR A 1 447 ? 10.563 -22.861 -58.505 1.00 76.62 447 TYR A CA 1
ATOM 3443 C C . TYR A 1 447 ? 10.164 -21.478 -59.011 1.00 76.62 447 TYR A C 1
ATOM 3445 O O . TYR A 1 447 ? 11.012 -20.657 -59.345 1.00 76.62 447 TYR A O 1
ATOM 3453 N N . ASP A 1 448 ? 8.862 -21.206 -59.020 1.00 75.69 448 ASP A N 1
ATOM 3454 C CA . ASP A 1 448 ? 8.322 -19.949 -59.551 1.00 75.69 448 ASP A CA 1
ATOM 3455 C C . ASP A 1 448 ? 8.648 -18.728 -58.668 1.00 75.69 448 ASP A C 1
ATOM 3457 O O . ASP A 1 448 ? 8.569 -17.594 -59.134 1.00 75.69 448 ASP A O 1
ATOM 3461 N N . ASP A 1 449 ? 8.968 -18.946 -57.387 1.00 75.81 449 ASP A N 1
ATOM 3462 C CA . ASP A 1 449 ? 9.261 -17.894 -56.413 1.00 75.81 449 ASP A CA 1
ATOM 3463 C C . ASP A 1 449 ? 10.208 -18.380 -55.296 1.00 75.81 449 ASP A C 1
ATOM 3465 O O . ASP A 1 449 ? 10.390 -19.583 -55.064 1.00 75.81 449 ASP A O 1
ATOM 3469 N N . PHE A 1 450 ? 10.847 -17.420 -54.619 1.00 72.31 450 PHE A N 1
ATOM 3470 C CA . PHE A 1 450 ? 11.893 -17.684 -53.626 1.00 72.31 450 PHE A CA 1
ATOM 3471 C C . PHE A 1 450 ? 11.343 -18.308 -52.340 1.00 72.31 450 PHE A C 1
ATOM 3473 O O . PHE A 1 450 ? 12.029 -19.124 -51.732 1.00 72.31 450 PHE A O 1
ATOM 3480 N N . ASP A 1 451 ? 10.107 -17.981 -51.955 1.00 73.81 451 ASP A N 1
ATOM 34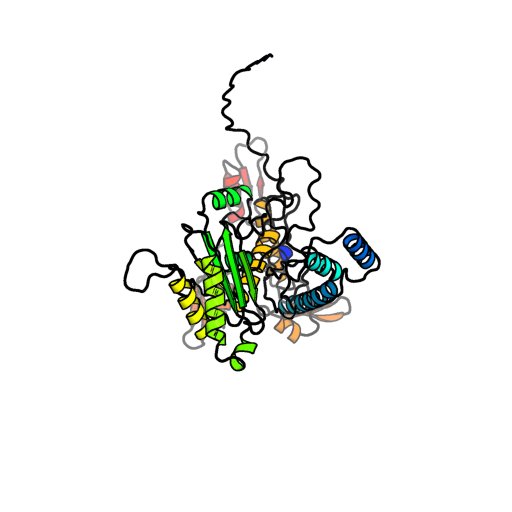81 C CA . ASP A 1 451 ? 9.475 -18.505 -50.740 1.00 73.81 451 ASP A CA 1
ATOM 3482 C C . ASP A 1 451 ? 9.182 -20.007 -50.885 1.00 73.81 451 ASP A C 1
ATOM 3484 O O . ASP A 1 451 ? 9.530 -20.797 -50.008 1.00 73.81 451 ASP A O 1
ATOM 3488 N N . LYS A 1 452 ? 8.653 -20.443 -52.037 1.00 71.56 452 LYS A N 1
ATOM 3489 C CA . LYS A 1 452 ? 8.474 -21.872 -52.341 1.00 71.56 452 LYS A CA 1
ATOM 3490 C C . LYS A 1 452 ? 9.796 -22.610 -52.502 1.00 71.56 452 LYS A C 1
ATOM 3492 O O . LYS A 1 452 ? 9.867 -23.783 -52.132 1.00 71.56 452 LYS A O 1
ATOM 3497 N N . CYS A 1 453 ? 10.815 -21.956 -53.069 1.00 70.94 453 CYS A N 1
ATOM 3498 C CA . CYS A 1 453 ? 12.158 -22.527 -53.119 1.00 70.94 453 CYS A CA 1
ATOM 3499 C C . CYS A 1 453 ? 12.688 -22.734 -51.701 1.00 70.94 453 CYS A C 1
ATOM 3501 O O . CYS A 1 453 ? 13.156 -23.820 -51.386 1.00 70.94 453 CYS A O 1
ATOM 3503 N N . PHE A 1 454 ? 12.568 -21.735 -50.828 1.00 69.06 454 PHE A N 1
ATOM 3504 C CA . PHE A 1 454 ? 13.095 -21.794 -49.472 1.00 69.06 454 PHE A CA 1
ATOM 3505 C C . PHE A 1 454 ? 12.412 -22.882 -48.641 1.00 69.06 454 PHE A C 1
ATOM 3507 O O . PHE A 1 454 ? 13.112 -23.747 -48.122 1.00 69.06 454 PHE A O 1
ATOM 3514 N N . ASP A 1 455 ? 11.076 -22.912 -48.603 1.00 68.69 455 ASP A N 1
ATOM 3515 C CA . ASP A 1 455 ? 10.324 -23.922 -47.846 1.00 68.69 455 ASP A CA 1
ATOM 3516 C C . ASP A 1 455 ? 10.693 -25.348 -48.286 1.00 68.69 455 ASP A C 1
ATOM 3518 O O . ASP A 1 455 ? 10.926 -26.218 -47.456 1.00 68.69 455 ASP A O 1
ATOM 3522 N N . LYS A 1 456 ? 10.825 -25.612 -49.594 1.00 67.38 456 LYS A N 1
ATOM 3523 C CA . LYS A 1 456 ? 11.118 -26.973 -50.082 1.00 67.38 456 LYS A CA 1
ATOM 3524 C C . LYS A 1 456 ? 12.599 -27.342 -50.107 1.00 67.38 456 LYS A C 1
ATOM 3526 O O . LYS A 1 456 ? 12.924 -28.517 -49.957 1.00 67.38 456 LYS A O 1
ATOM 3531 N N . CYS A 1 457 ? 13.488 -26.383 -50.342 1.00 63.62 457 CYS A N 1
ATOM 3532 C CA . CYS A 1 457 ? 14.930 -26.611 -50.454 1.00 63.62 457 CYS A CA 1
ATOM 3533 C C . CYS A 1 457 ? 15.583 -26.692 -49.066 1.00 63.62 457 CYS A C 1
ATOM 3535 O O . CYS A 1 457 ? 16.444 -27.543 -48.831 1.00 63.62 457 CYS A O 1
ATOM 3537 N N . PHE A 1 458 ? 15.138 -25.851 -48.125 1.00 61.22 458 PHE A N 1
ATOM 3538 C CA . PHE A 1 458 ? 15.648 -25.841 -46.756 1.00 61.22 458 PHE A CA 1
ATOM 3539 C C . PHE A 1 458 ? 15.198 -27.081 -45.978 1.00 61.22 458 PHE A C 1
ATOM 3541 O O . PHE A 1 458 ? 16.031 -27.723 -45.333 1.00 61.22 458 PHE A O 1
ATOM 3548 N N . ASP A 1 459 ? 13.919 -27.457 -46.104 1.00 59.41 459 ASP A N 1
ATOM 3549 C CA . ASP A 1 459 ? 13.361 -28.607 -45.388 1.00 59.41 459 ASP A CA 1
ATOM 3550 C C . ASP A 1 459 ? 13.933 -29.943 -45.883 1.00 59.41 459 ASP A C 1
ATOM 3552 O O . ASP A 1 459 ? 14.123 -30.852 -45.080 1.00 59.41 459 ASP A O 1
ATOM 3556 N N . ASN A 1 460 ? 14.267 -30.062 -47.175 1.00 53.22 460 ASN A N 1
ATOM 3557 C CA . ASN A 1 460 ? 14.748 -31.329 -47.736 1.00 53.22 460 ASN A CA 1
ATOM 3558 C C . ASN A 1 460 ? 16.274 -31.489 -47.746 1.00 53.22 460 ASN A C 1
ATOM 3560 O O . ASN A 1 460 ? 16.743 -32.624 -47.674 1.00 53.22 460 ASN A O 1
ATOM 3564 N N . CYS A 1 461 ? 17.056 -30.406 -47.860 1.00 49.41 461 CYS A N 1
ATOM 3565 C CA . CYS A 1 461 ? 18.495 -30.539 -48.122 1.00 49.41 461 CYS A CA 1
ATOM 3566 C C . CYS A 1 461 ? 19.432 -30.093 -47.003 1.00 49.41 461 CYS A C 1
ATOM 3568 O O . CYS A 1 461 ? 20.624 -30.385 -47.075 1.00 49.41 461 CYS A O 1
ATOM 3570 N N . HIS A 1 462 ? 18.935 -29.410 -45.965 1.00 53.81 462 HIS A N 1
ATOM 3571 C CA . HIS A 1 462 ? 19.700 -28.859 -44.831 1.00 53.81 462 HIS A CA 1
ATOM 3572 C C . HIS A 1 462 ? 20.882 -27.910 -45.176 1.00 53.81 462 HIS A C 1
ATOM 3574 O O . HIS A 1 462 ? 21.298 -27.145 -44.306 1.00 53.81 462 HIS A O 1
ATOM 3580 N N . GLN A 1 463 ? 21.414 -27.919 -46.407 1.00 51.16 463 GLN A N 1
ATOM 3581 C CA . GLN A 1 463 ? 22.542 -27.119 -46.905 1.00 51.16 463 GLN A CA 1
ATOM 3582 C C . GLN A 1 463 ? 22.332 -26.555 -48.328 1.00 51.16 463 GLN A C 1
ATOM 3584 O O . GLN A 1 463 ? 23.213 -25.853 -48.828 1.00 51.16 463 GLN A O 1
ATOM 3589 N N . GLY A 1 464 ? 21.190 -26.822 -48.971 1.00 55.00 464 GLY A N 1
ATOM 3590 C CA . GLY A 1 464 ? 20.900 -26.337 -50.324 1.00 55.00 464 GLY A CA 1
ATOM 3591 C C . GLY A 1 464 ? 20.789 -24.809 -50.386 1.00 55.00 464 GLY A C 1
ATOM 3592 O O . GLY A 1 464 ? 20.297 -24.171 -49.451 1.00 55.00 464 GLY A O 1
ATOM 3593 N N . MET A 1 465 ? 21.247 -24.206 -51.486 1.00 57.81 465 MET A N 1
ATOM 3594 C CA . MET A 1 465 ? 21.138 -22.760 -51.721 1.00 57.81 465 MET A CA 1
ATOM 3595 C C . MET A 1 465 ? 20.148 -22.481 -52.854 1.00 57.81 465 MET A C 1
ATOM 3597 O O . MET A 1 465 ? 20.319 -22.977 -53.968 1.00 57.81 465 MET A O 1
ATOM 3601 N N . CYS A 1 466 ? 19.145 -21.644 -52.580 1.00 69.31 466 CYS A N 1
ATOM 3602 C CA . CYS A 1 466 ? 18.298 -21.055 -53.615 1.00 69.31 466 CYS A CA 1
ATOM 3603 C C . CYS A 1 466 ? 19.052 -19.893 -54.272 1.00 69.31 466 CYS A C 1
ATOM 3605 O O . CYS A 1 466 ? 19.466 -18.952 -53.588 1.00 69.31 466 CYS A O 1
ATOM 3607 N N . SER A 1 467 ? 19.242 -19.952 -55.589 1.00 69.25 467 SER A N 1
ATOM 3608 C CA . SER A 1 467 ? 19.837 -18.863 -56.364 1.00 69.25 467 SER A CA 1
ATOM 3609 C C . SER A 1 467 ? 18.937 -18.458 -57.523 1.00 69.25 467 SER A C 1
ATOM 3611 O O . SER A 1 467 ? 18.297 -19.289 -58.167 1.00 69.25 467 SER A O 1
ATOM 3613 N N . GLU A 1 468 ? 18.898 -17.154 -57.779 1.00 61.50 468 GLU A N 1
ATOM 3614 C CA . GLU A 1 468 ? 18.204 -16.556 -58.914 1.00 61.50 468 GLU A CA 1
ATOM 3615 C C . GLU A 1 468 ? 19.283 -16.097 -59.906 1.00 61.50 468 GLU A C 1
ATOM 3617 O O . GLU A 1 468 ? 20.143 -15.272 -59.576 1.00 61.50 468 GLU A O 1
ATOM 3622 N N . SER A 1 469 ? 19.316 -16.701 -61.094 1.00 54.28 469 SER A N 1
ATOM 3623 C CA . SER A 1 469 ? 20.306 -16.372 -62.125 1.00 54.28 469 SER A CA 1
ATOM 3624 C C . SER A 1 469 ? 19.751 -15.270 -63.021 1.00 54.28 469 SER A C 1
ATOM 3626 O O . SER A 1 469 ? 18.649 -15.386 -63.549 1.00 54.28 469 SER A O 1
ATOM 3628 N N . ALA A 1 470 ? 20.511 -14.192 -63.225 1.00 36.16 470 ALA A N 1
ATOM 3629 C CA . ALA A 1 470 ? 20.073 -13.080 -64.065 1.00 36.16 470 ALA A CA 1
ATOM 3630 C C . ALA A 1 470 ? 19.864 -13.537 -65.525 1.00 36.16 470 ALA A C 1
ATOM 3632 O O . ALA A 1 470 ? 20.834 -13.713 -66.263 1.00 36.16 470 ALA A O 1
ATOM 3633 N N . GLY A 1 471 ? 18.600 -13.703 -65.931 1.00 52.72 471 GLY A N 1
ATOM 3634 C CA . GLY A 1 471 ? 18.196 -14.052 -67.298 1.00 52.72 471 GLY A CA 1
ATOM 3635 C C . GLY A 1 471 ? 17.350 -15.323 -67.448 1.00 52.72 471 GLY A C 1
ATOM 3636 O O . GLY A 1 471 ? 16.939 -15.605 -68.571 1.00 52.72 471 GLY A O 1
ATOM 3637 N N . GLU A 1 472 ? 17.070 -16.059 -66.369 1.00 52.69 472 GLU A N 1
ATOM 3638 C CA . GLU A 1 472 ? 16.150 -17.208 -66.370 1.00 52.69 472 GLU A CA 1
ATOM 3639 C C . GLU A 1 472 ? 14.920 -16.913 -65.495 1.00 52.69 472 GLU A C 1
ATOM 3641 O O . GLU A 1 472 ? 15.049 -16.334 -64.418 1.00 52.69 472 GLU A O 1
ATOM 3646 N N . ASP A 1 473 ? 13.723 -17.283 -65.966 1.00 51.97 473 ASP A N 1
ATOM 3647 C CA . ASP A 1 473 ? 12.482 -17.155 -65.193 1.00 51.97 473 ASP A CA 1
ATOM 3648 C C . ASP A 1 473 ? 12.423 -18.284 -64.142 1.00 51.97 473 ASP A C 1
ATOM 3650 O O . ASP A 1 473 ? 12.151 -19.437 -64.482 1.00 51.97 473 ASP A O 1
ATOM 3654 N N . GLY A 1 474 ? 12.689 -17.958 -62.872 1.00 65.06 474 GLY A N 1
ATOM 3655 C CA . GLY A 1 474 ? 12.527 -18.859 -61.723 1.00 65.06 474 GLY A CA 1
ATOM 3656 C C . GLY A 1 474 ? 13.734 -18.925 -60.776 1.00 65.06 474 GLY A C 1
ATOM 3657 O O . GLY A 1 474 ? 14.848 -18.521 -61.104 1.00 65.06 474 GLY A O 1
ATOM 3658 N N . VAL A 1 475 ? 13.507 -19.464 -59.576 1.00 68.25 475 VAL A N 1
ATOM 3659 C CA . VAL A 1 475 ? 14.509 -19.664 -58.519 1.00 68.25 475 VAL A CA 1
ATOM 3660 C C . VAL A 1 475 ? 14.934 -21.129 -58.495 1.00 68.25 475 VAL A C 1
ATOM 3662 O O . VAL A 1 475 ? 14.118 -22.024 -58.275 1.00 68.25 475 VAL A O 1
ATOM 3665 N N . THR A 1 476 ? 16.219 -21.395 -58.709 1.00 67.88 476 THR A N 1
ATOM 3666 C CA . THR A 1 476 ? 16.773 -22.755 -58.700 1.00 67.88 476 THR A CA 1
ATOM 3667 C C . THR A 1 476 ? 17.223 -23.172 -57.306 1.00 67.88 476 THR A C 1
ATOM 3669 O O . THR A 1 476 ? 18.010 -22.465 -56.679 1.00 67.88 476 THR A O 1
ATOM 3672 N N . CYS A 1 477 ? 16.779 -24.344 -56.850 1.00 68.00 477 CYS A N 1
ATOM 3673 C CA . CYS A 1 477 ? 17.368 -25.061 -55.721 1.00 68.00 477 CYS A CA 1
ATOM 3674 C C . CYS A 1 477 ? 18.397 -26.049 -56.265 1.00 68.00 477 CYS A C 1
ATOM 3676 O O . CYS A 1 477 ? 18.054 -26.924 -57.068 1.00 68.00 477 CYS A O 1
ATOM 3678 N N . LYS A 1 478 ? 19.643 -25.901 -55.812 1.00 68.62 478 LYS A N 1
ATOM 3679 C CA . LYS A 1 478 ? 20.656 -26.947 -55.916 1.00 68.62 478 LYS A CA 1
ATOM 3680 C C . LYS A 1 478 ? 20.933 -27.518 -54.540 1.00 68.62 478 LYS A C 1
ATOM 3682 O O . LYS A 1 478 ? 21.188 -26.764 -53.596 1.00 68.62 478 LYS A O 1
ATOM 3687 N N . CYS A 1 479 ? 20.855 -28.833 -54.482 1.00 57.56 479 CYS A N 1
ATOM 3688 C CA . CYS A 1 479 ? 21.006 -29.645 -53.294 1.00 57.56 479 CYS A CA 1
ATOM 3689 C C . CYS A 1 479 ? 22.468 -29.847 -52.889 1.00 57.56 479 CYS A C 1
ATOM 3691 O O . CYS A 1 479 ? 23.295 -30.181 -53.771 1.00 57.56 479 CYS A O 1
#